Protein AF-0000000087010028 (afdb_homodimer)

Foldseek 3Di:
DQPFDQDDQPDQLCLLPPLFHSVLSCCVRVPVLVVLSVQLSVLVVVVVVCVVVVHCVCVVVSVVSNLLSVLSNVQVVLASLQFGSQDADDADDPVQVLCCVAQVHPVSVLVVQLCQLVPDDAWWKWFWWQDLAPRHIDIHTGHRRRPPDDPLTGTLHMDGNPCSNPCVPQNPCVSSSSVSRNGGGDSVSSVVSSVCCVVPRNPVPPD/DQPFDQDDQPDQLCLLPPLFHSVLSCCVRVPVLVVLSVQLSVLVVVVVVCVVVVHCVCVVVSVVSNLLSVLSNVQVVLASLQFGSQDADDADDPVQVLCCVAQVHPVSVLVVQLCQLVPDDAWWKWFWWQDLAPRHIDIHTGHRRRPPDDPLTGTLHMDGNHCSNPCVPQNPPVSSSSVSRNGGGDSVSSVVSSVCCVVPRNPVPPD

Structure (mmCIF, N/CA/C/O backbone):
data_AF-0000000087010028-model_v1
#
loop_
_entity.id
_entity.type
_entity.pdbx_description
1 polymer 'Superoxide dismutase'
#
loop_
_atom_site.group_PDB
_atom_site.id
_atom_site.type_symbol
_atom_site.label_atom_id
_atom_site.label_alt_id
_atom_site.label_comp_id
_atom_site.label_asym_id
_atom_site.label_entity_id
_atom_site.label_seq_id
_atom_site.pdbx_PDB_ins_code
_atom_site.Cartn_x
_atom_site.Cartn_y
_atom_site.Cartn_z
_atom_site.occupancy
_atom_site.B_iso_or_equiv
_atom_site.auth_seq_id
_atom_site.auth_comp_id
_atom_site.auth_asym_id
_atom_site.auth_atom_id
_atom_site.pdbx_PDB_model_num
ATOM 1 N N . MET A 1 1 ? -23.75 -10.344 5.254 1 62 1 MET A N 1
ATOM 2 C CA . MET A 1 1 ? -23.359 -9.258 6.152 1 62 1 MET A CA 1
ATOM 3 C C . MET A 1 1 ? -22.266 -8.398 5.531 1 62 1 MET A C 1
ATOM 5 O O . MET A 1 1 ? -21.453 -8.898 4.75 1 62 1 MET A O 1
ATOM 9 N N . SER A 1 2 ? -22.266 -6.934 5.691 1 88 2 SER A N 1
ATOM 10 C CA . SER A 1 2 ? -21.297 -6.027 5.086 1 88 2 SER A CA 1
ATOM 11 C C . SER A 1 2 ? -19.922 -6.199 5.711 1 88 2 SER A C 1
ATOM 13 O O . SER A 1 2 ? -19.797 -6.344 6.93 1 88 2 SER A O 1
ATOM 15 N N . LEU A 1 3 ? -18.984 -6.375 4.898 1 92.69 3 LEU A N 1
ATOM 16 C CA . LEU A 1 3 ? -17.609 -6.559 5.355 1 92.69 3 LEU A CA 1
ATOM 17 C C . LEU A 1 3 ? -17.062 -5.27 5.953 1 92.69 3 LEU A C 1
ATOM 19 O O . LEU A 1 3 ? -16.266 -5.309 6.906 1 92.69 3 LEU A O 1
ATOM 23 N N . TYR A 1 4 ? -17.516 -4.152 5.398 1 97.5 4 TYR A N 1
ATOM 24 C CA . TYR A 1 4 ? -17.016 -2.848 5.816 1 97.5 4 TYR A CA 1
ATOM 25 C C . TYR A 1 4 ? -18.141 -1.988 6.383 1 97.5 4 TYR A C 1
ATOM 27 O O . TYR A 1 4 ? -19.266 -2.045 5.902 1 97.5 4 TYR A O 1
ATOM 35 N N . THR A 1 5 ? -17.766 -1.21 7.371 1 97.88 5 THR A N 1
ATOM 36 C CA . THR A 1 5 ? -18.719 -0.286 7.98 1 97.88 5 THR A CA 1
ATOM 37 C C . THR A 1 5 ? -18.094 1.096 8.156 1 97.88 5 THR A C 1
ATOM 39 O O . THR A 1 5 ? -16.875 1.218 8.305 1 97.88 5 THR A O 1
ATOM 42 N N . LEU A 1 6 ? -18.906 2.115 8.055 1 97.81 6 LEU A N 1
ATOM 43 C CA . LEU A 1 6 ? -18.453 3.479 8.289 1 97.81 6 LEU A CA 1
ATOM 44 C C . LEU A 1 6 ? -18.109 3.691 9.766 1 97.81 6 LEU A C 1
ATOM 46 O O . LEU A 1 6 ? -18.984 3.572 10.625 1 97.81 6 LEU A O 1
ATOM 50 N N . PRO A 1 7 ? -16.891 3.98 10.07 1 97 7 PRO A N 1
ATOM 51 C CA . PRO A 1 7 ? -16.594 4.223 11.484 1 97 7 PRO A CA 1
ATOM 52 C C . PRO A 1 7 ? -17.172 5.535 12 1 97 7 PRO A C 1
ATOM 54 O O . PRO A 1 7 ? -17.344 6.484 11.227 1 97 7 PRO A O 1
ATOM 57 N N . GLU A 1 8 ? -17.406 5.559 13.258 1 96.31 8 GLU A N 1
ATOM 58 C CA . GLU A 1 8 ? -17.812 6.816 13.875 1 96.31 8 GLU A CA 1
ATOM 59 C C . GLU A 1 8 ? -16.656 7.801 13.953 1 96.31 8 GLU A C 1
ATOM 61 O O . GLU A 1 8 ? -15.5 7.395 14.102 1 96.31 8 GLU A O 1
ATOM 66 N N . LEU A 1 9 ? -17.031 9.062 13.836 1 96.75 9 LEU A N 1
ATOM 67 C CA . LEU A 1 9 ? -16.016 10.07 14.078 1 96.75 9 LEU A CA 1
ATOM 68 C C . LEU A 1 9 ? -15.617 10.109 15.547 1 96.75 9 LEU A C 1
ATOM 70 O O . LEU A 1 9 ? -16.469 9.969 16.422 1 96.75 9 LEU A O 1
ATOM 74 N N . PRO A 1 10 ? -14.359 10.352 15.828 1 96.25 10 PRO A N 1
ATOM 75 C CA . PRO A 1 10 ? -13.93 10.422 17.234 1 96.25 10 PRO A CA 1
ATOM 76 C C . PRO A 1 10 ? -14.25 11.766 17.875 1 96.25 10 PRO A C 1
ATOM 78 O O . PRO A 1 10 ? -13.977 11.961 19.062 1 96.25 10 PRO A O 1
ATOM 81 N N . TYR A 1 11 ? -14.805 12.734 17.219 1 97.56 11 TYR A N 1
ATOM 82 C CA . TYR A 1 11 ? -15.211 14.062 17.688 1 97.56 11 TYR A CA 1
ATOM 83 C C . TYR A 1 11 ? -16.406 14.57 16.906 1 97.56 11 TYR A C 1
ATOM 85 O O . TYR A 1 11 ? -16.75 14.016 15.852 1 97.56 11 TYR A O 1
ATOM 93 N N . ASP A 1 12 ? -17 15.656 17.453 1 97.81 12 ASP A N 1
ATOM 94 C CA . ASP A 1 12 ? -18.172 16.219 16.797 1 97.81 12 ASP A CA 1
ATOM 95 C C . ASP A 1 12 ? -17.812 16.859 15.469 1 97.81 12 ASP A C 1
ATOM 97 O O . ASP A 1 12 ? -16.656 17.266 15.258 1 97.81 12 ASP A O 1
ATOM 101 N N . TYR A 1 13 ? -18.797 17 14.602 1 97.94 13 TYR A N 1
ATOM 102 C CA . TYR A 1 13 ? -18.578 17.562 13.273 1 97.94 13 TYR A CA 1
ATOM 103 C C . TYR A 1 13 ? -17.953 18.953 13.367 1 97.94 13 TYR A C 1
ATOM 105 O O . TYR A 1 13 ? -17.125 19.328 12.523 1 97.94 13 TYR A O 1
ATOM 113 N N . ALA A 1 14 ? -18.25 19.672 14.383 1 98.44 14 ALA A N 1
ATOM 114 C CA . ALA A 1 14 ? -17.766 21.062 14.469 1 98.44 14 ALA A CA 1
ATOM 115 C C . ALA A 1 14 ? -16.5 21.141 15.32 1 98.44 14 ALA A C 1
ATOM 117 O O . ALA A 1 14 ? -15.977 22.234 15.555 1 98.44 14 ALA A O 1
ATOM 118 N N . ALA A 1 15 ? -16.016 20.016 15.75 1 98.56 15 ALA A N 1
ATOM 119 C CA . ALA A 1 15 ? -14.945 19.984 16.75 1 98.56 15 ALA A CA 1
ATOM 120 C C . ALA A 1 15 ? -13.656 20.562 16.188 1 98.56 15 ALA A C 1
ATOM 122 O O . ALA A 1 15 ? -12.812 21.062 16.938 1 98.56 15 ALA A O 1
ATOM 123 N N . LEU A 1 16 ? -13.492 20.547 14.875 1 98.69 16 LEU A N 1
ATOM 124 C CA . LEU A 1 16 ? -12.219 20.953 14.281 1 98.69 16 LEU A CA 1
ATOM 125 C C . LEU A 1 16 ? -12.266 22.406 13.836 1 98.69 16 LEU A C 1
ATOM 127 O O . LEU A 1 16 ? -11.305 22.906 13.234 1 98.69 16 LEU A O 1
ATOM 131 N N . GLU A 1 17 ? -13.375 23.062 14.094 1 98.5 17 GLU A N 1
ATOM 132 C CA . GLU A 1 17 ? -13.469 24.484 13.805 1 98.5 17 GLU A CA 1
ATOM 133 C C . GLU A 1 17 ? -12.477 25.281 14.648 1 98.5 17 GLU A C 1
ATOM 135 O O . GLU A 1 17 ? -12.203 24.938 15.797 1 98.5 17 GLU A O 1
ATOM 140 N N . PRO A 1 18 ? -11.914 26.359 14.031 1 98.31 18 PRO A N 1
ATOM 141 C CA . PRO A 1 18 ? -12.242 26.984 12.75 1 98.31 18 PRO A CA 1
ATOM 142 C C . PRO A 1 18 ? -11.414 26.422 11.594 1 98.31 18 PRO A C 1
ATOM 144 O O . PRO A 1 18 ? -11.453 26.969 10.484 1 98.31 18 PRO A O 1
ATOM 147 N N . HIS A 1 19 ? -10.641 25.422 11.797 1 98.69 19 HIS A N 1
ATOM 148 C CA . HIS A 1 19 ? -9.695 24.938 10.797 1 98.69 19 HIS A CA 1
ATOM 149 C C . HIS A 1 19 ? -10.414 24.156 9.695 1 98.69 19 HIS A C 1
ATOM 151 O O . HIS A 1 19 ? -10.047 24.25 8.523 1 98.69 19 HIS A O 1
ATOM 157 N N . ILE A 1 20 ? -11.375 23.328 10.016 1 98.62 20 ILE A N 1
ATOM 158 C CA . ILE A 1 20 ? -12.281 22.641 9.102 1 98.62 20 ILE A CA 1
ATOM 159 C C . ILE A 1 20 ? -13.719 22.766 9.594 1 98.62 20 ILE A C 1
ATOM 161 O O . ILE A 1 20 ? -14.023 22.438 10.742 1 98.62 20 ILE A O 1
ATOM 165 N N . SER A 1 21 ? -14.602 23.219 8.773 1 98.69 21 SER A N 1
ATOM 166 C CA . SER A 1 21 ? -15.984 23.484 9.18 1 98.69 21 SER A CA 1
ATOM 167 C C . SER A 1 21 ? -16.75 22.188 9.406 1 98.69 21 SER A C 1
ATOM 169 O O . SER A 1 21 ? -16.453 21.172 8.781 1 98.69 21 SER A O 1
ATOM 171 N N . GLY A 1 22 ? -17.781 22.281 10.281 1 98.56 22 GLY A N 1
ATOM 172 C CA . GLY A 1 22 ? -18.672 21.156 10.5 1 98.56 22 GLY A CA 1
ATOM 173 C C . GLY A 1 22 ? -19.359 20.703 9.234 1 98.56 22 GLY A C 1
ATOM 174 O O . GLY A 1 22 ? -19.609 19.5 9.055 1 98.56 22 GLY A O 1
ATOM 175 N N . LYS A 1 23 ? -19.609 21.641 8.391 1 98.5 23 LYS A N 1
ATOM 176 C CA . LYS A 1 23 ? -20.266 21.297 7.133 1 98.5 23 LYS A CA 1
ATOM 177 C C . LYS A 1 23 ? -19.391 20.391 6.281 1 98.5 23 LYS A C 1
ATOM 179 O O . LYS A 1 23 ? -19.859 19.391 5.734 1 98.5 23 LYS A O 1
ATOM 184 N N . ILE A 1 24 ? -18.109 20.719 6.168 1 98.56 24 ILE A N 1
ATOM 185 C CA . ILE A 1 24 ? -17.172 19.875 5.434 1 98.56 24 ILE A CA 1
ATOM 186 C C . ILE A 1 24 ? -17.109 18.484 6.082 1 98.56 24 ILE A C 1
ATOM 188 O O . ILE A 1 24 ? -17.188 17.469 5.398 1 98.56 24 ILE A O 1
ATOM 192 N N . MET A 1 25 ? -17.031 18.469 7.371 1 98.5 25 MET A N 1
ATOM 193 C CA . MET A 1 25 ? -16.859 17.203 8.078 1 98.5 25 MET A CA 1
ATOM 194 C C . MET A 1 25 ? -18.094 16.312 7.883 1 98.5 25 MET A C 1
ATOM 196 O O . MET A 1 25 ? -17.953 15.102 7.684 1 98.5 25 MET A O 1
ATOM 200 N N . GLU A 1 26 ? -19.203 16.906 7.957 1 98.38 26 GLU A N 1
ATOM 201 C CA . GLU A 1 26 ? -20.438 16.141 7.762 1 98.38 26 GLU A CA 1
ATOM 202 C C . GLU A 1 26 ? -20.484 15.539 6.363 1 98.38 26 GLU A C 1
ATOM 204 O O . GLU A 1 26 ? -20.719 14.336 6.215 1 98.38 26 GLU A O 1
ATOM 209 N N . LEU A 1 27 ? -20.266 16.312 5.336 1 98.56 27 LEU A N 1
ATOM 210 C CA . LEU A 1 27 ? -20.281 15.836 3.959 1 98.56 27 LEU A CA 1
ATOM 211 C C . LEU A 1 27 ? -19.172 14.828 3.717 1 98.56 27 LEU A C 1
ATOM 213 O O . LEU A 1 27 ? -19.406 13.766 3.125 1 98.56 27 LEU A O 1
ATOM 217 N N . HIS A 1 28 ? -18 15.172 4.203 1 98.75 28 HIS A N 1
ATOM 218 C CA . HIS A 1 28 ? -16.797 14.367 4.012 1 98.75 28 HIS A CA 1
ATOM 219 C C . HIS A 1 28 ? -16.969 12.977 4.621 1 98.75 28 HIS A C 1
ATOM 221 O O . HIS A 1 28 ? -16.641 11.969 3.98 1 98.75 28 HIS A O 1
ATOM 227 N N . HIS A 1 29 ? -17.516 12.914 5.801 1 98.44 29 HIS A N 1
ATOM 228 C CA . HIS A 1 29 ? -17.703 11.648 6.508 1 98.44 29 HIS A CA 1
ATOM 229 C C . HIS A 1 29 ? -18.969 10.938 6.051 1 98.44 29 HIS A C 1
ATOM 231 O O . HIS A 1 29 ? -18.906 9.805 5.57 1 98.44 29 HIS A O 1
ATOM 237 N N . ASP A 1 30 ? -20.109 11.57 6.02 1 98.19 30 ASP A N 1
ATOM 238 C CA . ASP A 1 30 ? -21.406 10.93 5.84 1 98.19 30 ASP A CA 1
ATOM 239 C C . ASP A 1 30 ? -21.688 10.648 4.367 1 98.19 30 ASP A C 1
ATOM 241 O O . ASP A 1 30 ? -22.562 9.859 4.035 1 98.19 30 ASP A O 1
ATOM 245 N N . LYS A 1 31 ? -21 11.359 3.508 1 98.44 31 LYS A N 1
ATOM 246 C CA . LYS A 1 31 ? -21.266 11.156 2.086 1 98.44 31 LYS A CA 1
ATOM 247 C C . LYS A 1 31 ? -20.062 10.516 1.396 1 98.44 31 LYS A C 1
ATOM 249 O O . LYS A 1 31 ? -20.141 9.383 0.93 1 98.44 31 LYS A O 1
ATOM 254 N N . HIS A 1 32 ? -18.938 11.219 1.418 1 98.69 32 HIS A N 1
ATOM 255 C CA . HIS A 1 32 ? -17.797 10.727 0.663 1 98.69 32 HIS A CA 1
ATOM 256 C C . HIS A 1 32 ? -17.266 9.43 1.255 1 98.69 32 HIS A C 1
ATOM 258 O O . HIS A 1 32 ? -17.141 8.422 0.55 1 98.69 32 HIS A O 1
ATOM 264 N N . HIS A 1 33 ? -16.891 9.398 2.566 1 98.75 33 HIS A N 1
ATOM 265 C CA . HIS A 1 33 ? -16.406 8.164 3.174 1 98.75 33 HIS A CA 1
ATOM 266 C C . HIS A 1 33 ? -17.438 7.055 3.094 1 98.75 33 HIS A C 1
ATOM 268 O O . HIS A 1 33 ? -17.109 5.91 2.773 1 98.75 33 HIS A O 1
ATOM 274 N N . ALA A 1 34 ? -18.688 7.402 3.357 1 98.81 34 ALA A N 1
ATOM 275 C CA . ALA A 1 34 ? -19.766 6.43 3.264 1 98.81 34 ALA A CA 1
ATOM 276 C C . ALA A 1 34 ? -19.828 5.812 1.869 1 98.81 34 ALA A C 1
ATOM 278 O O . ALA A 1 34 ? -20.094 4.613 1.726 1 98.81 34 ALA A O 1
ATOM 279 N N . ALA A 1 35 ? -19.625 6.625 0.863 1 98.81 35 ALA A N 1
ATOM 280 C CA . ALA A 1 35 ? -19.672 6.129 -0.51 1 98.81 35 ALA A CA 1
ATOM 281 C C . ALA A 1 35 ? -18.547 5.121 -0.759 1 98.81 35 ALA A C 1
ATOM 283 O O . ALA A 1 35 ? -18.75 4.129 -1.468 1 98.81 35 ALA A O 1
ATOM 284 N N . TYR A 1 36 ? -17.375 5.371 -0.186 1 98.81 36 TYR A N 1
ATOM 285 C CA . TYR A 1 36 ? -16.281 4.43 -0.341 1 98.81 36 TYR A CA 1
ATOM 286 C C . TYR A 1 36 ? -16.578 3.107 0.351 1 98.81 36 TYR A C 1
ATOM 288 O O . TYR A 1 36 ? -16.266 2.035 -0.169 1 98.81 36 TYR A O 1
ATOM 296 N N . VAL A 1 37 ? -17.203 3.18 1.54 1 98.75 37 VAL A N 1
ATOM 297 C CA . VAL A 1 37 ? -17.594 1.979 2.271 1 98.75 37 VAL A CA 1
ATOM 298 C C . VAL A 1 37 ? -18.594 1.174 1.446 1 98.75 37 VAL A C 1
ATOM 300 O O . VAL A 1 37 ? -18.422 -0.031 1.249 1 98.75 37 VAL A O 1
ATOM 303 N N . THR A 1 38 ? -19.578 1.853 0.954 1 98.81 38 THR A N 1
ATOM 304 C CA . THR A 1 38 ? -20.578 1.205 0.11 1 98.81 38 THR A CA 1
ATOM 305 C C . THR A 1 38 ? -19.938 0.615 -1.14 1 98.81 38 THR A C 1
ATOM 307 O O . THR A 1 38 ? -20.219 -0.526 -1.512 1 98.81 38 THR A O 1
ATOM 310 N N . GLY A 1 39 ? -19.094 1.416 -1.755 1 98.81 39 GLY A N 1
ATOM 311 C CA . GLY A 1 39 ? -18.406 0.955 -2.951 1 98.81 39 GLY A CA 1
ATOM 312 C C . GLY A 1 39 ? -17.562 -0.284 -2.715 1 98.81 39 GLY A C 1
ATOM 313 O O . GLY A 1 39 ? -17.531 -1.189 -3.551 1 98.81 39 GLY A O 1
ATOM 314 N N . ALA A 1 40 ? -16.875 -0.327 -1.632 1 98.69 40 ALA A N 1
ATOM 315 C CA . ALA A 1 40 ? -16.047 -1.484 -1.298 1 98.69 40 ALA A CA 1
ATOM 316 C C . ALA A 1 40 ? -16.906 -2.732 -1.107 1 98.69 40 ALA A C 1
ATOM 318 O O . ALA A 1 40 ? -16.562 -3.807 -1.617 1 98.69 40 ALA A O 1
ATOM 319 N N . ASN A 1 41 ? -17.984 -2.57 -0.375 1 98.75 41 ASN A N 1
ATOM 320 C CA . ASN A 1 41 ? -18.891 -3.695 -0.171 1 98.75 41 ASN A CA 1
ATOM 321 C C . ASN A 1 41 ? -19.469 -4.184 -1.49 1 98.75 41 ASN A C 1
ATOM 323 O O . ASN A 1 41 ? -19.562 -5.391 -1.724 1 98.75 41 ASN A O 1
ATOM 327 N N . ASN A 1 42 ? -19.875 -3.252 -2.344 1 98.75 42 ASN A N 1
ATOM 328 C CA . ASN A 1 42 ? -20.391 -3.625 -3.656 1 98.75 42 ASN A CA 1
ATOM 329 C C . ASN A 1 42 ? -19.344 -4.371 -4.48 1 98.75 42 ASN A C 1
ATOM 331 O O . ASN A 1 42 ? -19.672 -5.359 -5.148 1 98.75 42 ASN A O 1
ATOM 335 N N . ALA A 1 43 ? -18.141 -3.895 -4.465 1 98.5 43 ALA A N 1
ATOM 336 C CA . ALA A 1 43 ? -17.062 -4.531 -5.23 1 98.5 43 ALA A CA 1
ATOM 337 C C . ALA A 1 43 ? -16.844 -5.965 -4.766 1 98.5 43 ALA A C 1
ATOM 339 O O . ALA A 1 43 ? -16.688 -6.875 -5.586 1 98.5 43 ALA A O 1
ATOM 340 N N . VAL A 1 44 ? -16.812 -6.18 -3.453 1 98.06 44 VAL A N 1
ATOM 341 C CA . VAL A 1 44 ? -16.641 -7.516 -2.891 1 98.06 44 VAL A CA 1
ATOM 342 C C . VAL A 1 44 ? -17.781 -8.422 -3.336 1 98.06 44 VAL A C 1
ATOM 344 O O . VAL A 1 44 ? -17.547 -9.562 -3.762 1 98.06 44 VAL A O 1
ATOM 347 N N . ALA A 1 45 ? -18.969 -7.922 -3.26 1 98.25 45 ALA A N 1
ATOM 348 C CA . ALA A 1 45 ? -20.141 -8.695 -3.666 1 98.25 45 ALA A CA 1
ATOM 349 C C . ALA A 1 45 ? -20.094 -9.039 -5.152 1 98.25 45 ALA A C 1
ATOM 351 O O . ALA A 1 45 ? -20.406 -10.164 -5.547 1 98.25 45 ALA A O 1
ATOM 352 N N . ASN A 1 46 ? -19.734 -8.086 -5.965 1 98.62 46 ASN A N 1
ATOM 353 C CA . ASN A 1 46 ? -19.656 -8.297 -7.406 1 98.62 46 ASN A CA 1
ATOM 354 C C . ASN A 1 46 ? -18.578 -9.305 -7.77 1 98.62 46 ASN A C 1
ATOM 356 O O . ASN A 1 46 ? -18.75 -10.109 -8.688 1 98.62 46 ASN A O 1
ATOM 360 N N . LEU A 1 47 ? -17.469 -9.273 -7.082 1 98.44 47 LEU A N 1
ATOM 361 C CA . LEU A 1 47 ? -16.406 -10.242 -7.293 1 98.44 47 LEU A CA 1
ATOM 362 C C . LEU A 1 47 ? -16.875 -11.648 -6.918 1 98.44 47 LEU A C 1
ATOM 364 O O . LEU A 1 47 ? -16.594 -12.609 -7.645 1 98.44 47 LEU A O 1
ATOM 368 N N . ALA A 1 48 ? -17.547 -11.734 -5.809 1 97.88 48 ALA A N 1
ATOM 369 C CA . ALA A 1 48 ? -18.094 -13.023 -5.391 1 97.88 48 ALA A CA 1
ATOM 370 C C . ALA A 1 48 ? -19.078 -13.562 -6.422 1 97.88 48 ALA A C 1
ATOM 372 O O . ALA A 1 48 ? -19.031 -14.75 -6.762 1 97.88 48 ALA A O 1
ATOM 373 N N . ALA A 1 49 ? -19.922 -12.711 -6.895 1 98.25 49 ALA A N 1
ATOM 374 C CA . ALA A 1 49 ? -20.906 -13.102 -7.906 1 98.25 49 ALA A CA 1
ATOM 375 C C . ALA A 1 49 ? -20.203 -13.57 -9.18 1 98.25 49 ALA A C 1
ATOM 377 O O . ALA A 1 49 ? -20.656 -14.531 -9.82 1 98.25 49 ALA A O 1
ATOM 378 N N . ALA A 1 50 ? -19.172 -12.875 -9.562 1 98.38 50 ALA A N 1
ATOM 379 C CA . ALA A 1 50 ? -18.406 -13.242 -10.758 1 98.38 50 ALA A CA 1
ATOM 380 C C . ALA A 1 50 ? -17.797 -14.633 -10.602 1 98.38 50 ALA A C 1
ATOM 382 O O . ALA A 1 50 ? -17.844 -15.445 -11.531 1 98.38 50 ALA A O 1
ATOM 383 N N . ARG A 1 51 ? -17.219 -14.938 -9.445 1 97.88 51 ARG A N 1
ATOM 384 C CA . ARG A 1 51 ? -16.641 -16.25 -9.18 1 97.88 51 ARG A CA 1
ATOM 385 C C . ARG A 1 51 ? -17.703 -17.344 -9.234 1 97.88 51 ARG A C 1
ATOM 387 O O . ARG A 1 51 ? -17.5 -18.391 -9.844 1 97.88 51 ARG A O 1
ATOM 394 N N . GLU A 1 52 ? -18.781 -17.094 -8.633 1 97.19 52 GLU A N 1
ATOM 395 C CA . GLU A 1 52 ? -19.875 -18.062 -8.594 1 97.19 52 GLU A CA 1
ATOM 396 C C . GLU A 1 52 ? -20.391 -18.359 -9.992 1 97.19 52 GLU A C 1
ATOM 398 O O . GLU A 1 52 ? -20.703 -19.516 -10.312 1 97.19 52 GLU A O 1
ATOM 403 N N . ALA A 1 53 ? -20.484 -17.359 -10.781 1 97.62 53 ALA A N 1
ATOM 404 C CA . ALA A 1 53 ? -21.016 -17.516 -12.141 1 97.62 53 ALA A CA 1
ATOM 405 C C . ALA A 1 53 ? -19.953 -18.078 -13.078 1 97.62 53 ALA A C 1
ATOM 407 O O . ALA A 1 53 ? -20.266 -18.484 -14.203 1 97.62 53 ALA A O 1
ATOM 408 N N . GLY A 1 54 ? -18.703 -18.094 -12.633 1 96.75 54 GLY A N 1
ATOM 409 C CA . GLY A 1 54 ? -17.609 -18.516 -13.484 1 96.75 54 GLY A CA 1
ATOM 410 C C . GLY A 1 54 ? -17.297 -17.531 -14.602 1 96.75 54 GLY A C 1
ATOM 411 O O . GLY A 1 54 ? -16.797 -17.922 -15.656 1 96.75 54 GLY A O 1
ATOM 412 N N . ASP A 1 55 ? -17.719 -16.297 -14.5 1 97.94 55 ASP A N 1
ATOM 413 C CA . ASP A 1 55 ? -17.484 -15.25 -15.484 1 97.94 55 ASP A CA 1
ATOM 414 C C . ASP A 1 55 ? -16.547 -14.18 -14.93 1 97.94 55 ASP A C 1
ATOM 416 O O . ASP A 1 55 ? -17 -13.211 -14.312 1 97.94 55 ASP A O 1
ATOM 420 N N . LEU A 1 56 ? -15.305 -14.297 -15.266 1 98.19 56 LEU A N 1
ATOM 421 C CA . LEU A 1 56 ? -14.289 -13.383 -14.766 1 98.19 56 LEU A CA 1
ATOM 422 C C . LEU A 1 56 ? -13.867 -12.391 -15.844 1 98.19 56 LEU A C 1
ATOM 424 O O . LEU A 1 56 ? -12.781 -11.82 -15.773 1 98.19 56 LEU A O 1
ATOM 428 N N . SER A 1 57 ? -14.75 -12.133 -16.844 1 97.88 57 SER A N 1
ATOM 429 C CA . SER A 1 57 ? -14.445 -11.242 -17.953 1 97.88 57 SER A CA 1
ATOM 430 C C . SER A 1 57 ? -14.305 -9.797 -17.484 1 97.88 57 SER A C 1
ATOM 432 O O . SER A 1 57 ? -13.68 -8.984 -18.156 1 97.88 57 SER A O 1
ATOM 434 N N . LYS A 1 58 ? -14.898 -9.438 -16.359 1 97.88 58 LYS A N 1
ATOM 435 C CA . LYS A 1 58 ? -14.852 -8.062 -15.852 1 97.88 58 LYS A CA 1
ATOM 436 C C . LYS A 1 58 ? -13.883 -7.934 -14.688 1 97.88 58 LYS A C 1
ATOM 438 O O . LYS A 1 58 ? -13.977 -7 -13.891 1 97.88 58 LYS A O 1
ATOM 443 N N . ILE A 1 59 ? -12.961 -8.789 -14.539 1 98.25 59 ILE A N 1
ATOM 444 C CA . ILE A 1 59 ? -12.102 -8.883 -13.359 1 98.25 59 ILE A CA 1
ATOM 445 C C . ILE A 1 59 ? -11.281 -7.602 -13.219 1 98.25 59 ILE A C 1
ATOM 447 O O . ILE A 1 59 ? -11.031 -7.133 -12.109 1 98.25 59 ILE A O 1
ATOM 451 N N . ASN A 1 60 ? -10.836 -6.996 -14.328 1 98.12 60 ASN A N 1
ATOM 452 C CA . ASN A 1 60 ? -10.047 -5.773 -14.258 1 98.12 60 ASN A CA 1
ATOM 453 C C . ASN A 1 60 ? -10.836 -4.633 -13.625 1 98.12 60 ASN A C 1
ATOM 455 O O . ASN A 1 60 ? -10.344 -3.949 -12.727 1 98.12 60 ASN A O 1
ATOM 459 N N . GLN A 1 61 ? -12.031 -4.457 -14.102 1 98.31 61 GLN A N 1
ATOM 460 C CA . GLN A 1 61 ? -12.883 -3.402 -13.555 1 98.31 61 GLN A CA 1
ATOM 461 C C . GLN A 1 61 ? -13.195 -3.654 -12.086 1 98.31 61 GLN A C 1
ATOM 463 O O . GLN A 1 61 ? -13.109 -2.744 -11.258 1 98.31 61 GLN A O 1
ATOM 468 N N . LEU A 1 62 ? -13.586 -4.875 -11.758 1 98.44 62 LEU A N 1
ATOM 469 C CA . LEU A 1 62 ? -14 -5.203 -10.398 1 98.44 62 LEU A CA 1
ATOM 470 C C . LEU A 1 62 ? -12.836 -5.074 -9.43 1 98.44 62 LEU A C 1
ATOM 472 O O . LEU A 1 62 ? -13.008 -4.602 -8.305 1 98.44 62 LEU A O 1
ATOM 476 N N . SER A 1 63 ? -11.648 -5.516 -9.852 1 98.25 63 SER A N 1
ATOM 477 C CA . SER A 1 63 ? -10.445 -5.359 -9.039 1 98.25 63 SER A CA 1
ATOM 478 C C . SER A 1 63 ? -10.141 -3.885 -8.781 1 98.25 63 SER A C 1
ATOM 480 O O . SER A 1 63 ? -9.805 -3.5 -7.664 1 98.25 63 SER A O 1
ATOM 482 N N . LYS A 1 64 ? -10.25 -3.088 -9.82 1 98.38 64 LYS A N 1
ATOM 483 C CA . LYS A 1 64 ? -9.984 -1.659 -9.68 1 98.38 64 LYS A CA 1
ATOM 484 C C . LYS A 1 64 ? -11.008 -0.996 -8.766 1 98.38 64 LYS A C 1
ATOM 486 O O . LYS A 1 64 ? -10.656 -0.141 -7.945 1 98.38 64 LYS A O 1
ATOM 491 N N . ASP A 1 65 ? -12.266 -1.381 -8.922 1 98.75 65 ASP A N 1
ATOM 492 C CA . ASP A 1 65 ? -13.312 -0.846 -8.062 1 98.75 65 ASP A CA 1
ATOM 493 C C . ASP A 1 65 ? -13.016 -1.144 -6.594 1 98.75 65 ASP A C 1
ATOM 495 O O . ASP A 1 65 ? -13.188 -0.277 -5.73 1 98.75 65 ASP A O 1
ATOM 499 N N . LEU A 1 66 ? -12.617 -2.381 -6.316 1 98.75 66 LEU A N 1
ATOM 500 C CA . LEU A 1 66 ? -12.312 -2.738 -4.934 1 98.75 66 LEU A CA 1
ATOM 501 C C . LEU A 1 66 ? -11.117 -1.946 -4.418 1 98.75 66 LEU A C 1
ATOM 503 O O . LEU A 1 66 ? -11.156 -1.402 -3.312 1 98.75 66 LEU A O 1
ATOM 507 N N . ALA A 1 67 ? -10.062 -1.86 -5.227 1 98.75 67 ALA A N 1
ATOM 508 C CA . ALA A 1 67 ? -8.859 -1.152 -4.805 1 98.75 67 ALA A CA 1
ATOM 509 C C . ALA A 1 67 ? -9.164 0.31 -4.488 1 98.75 67 ALA A C 1
ATOM 511 O O . ALA A 1 67 ? -8.734 0.831 -3.455 1 98.75 67 ALA A O 1
ATOM 512 N N . PHE A 1 68 ? -9.914 0.95 -5.355 1 98.81 68 PHE A N 1
ATOM 513 C CA . PHE A 1 68 ? -10.242 2.363 -5.203 1 98.81 68 PHE A CA 1
ATOM 514 C C . PHE A 1 68 ? -11.07 2.594 -3.949 1 98.81 68 PHE A C 1
ATOM 516 O O . PHE A 1 68 ? -10.734 3.441 -3.121 1 98.81 68 PHE A O 1
ATOM 523 N N . ASN A 1 69 ? -12.094 1.801 -3.803 1 98.88 69 ASN A N 1
ATOM 524 C CA . ASN A 1 69 ? -13.039 2.043 -2.717 1 98.88 69 ASN A CA 1
ATOM 525 C C . ASN A 1 69 ? -12.477 1.594 -1.373 1 98.88 69 ASN A C 1
ATOM 527 O O . ASN A 1 69 ? -12.695 2.248 -0.352 1 98.88 69 ASN A O 1
ATOM 531 N N . LEU A 1 70 ? -11.781 0.481 -1.361 1 98.75 70 LEU A N 1
ATOM 532 C CA . LEU A 1 70 ? -11.117 0.053 -0.134 1 98.75 70 LEU A CA 1
ATOM 533 C C . LEU A 1 70 ? -10.047 1.052 0.281 1 98.75 70 LEU A C 1
ATOM 535 O O . LEU A 1 70 ? -9.906 1.362 1.466 1 98.75 70 LEU A O 1
ATOM 539 N N . GLY A 1 71 ? -9.266 1.534 -0.701 1 98.81 71 GLY A N 1
ATOM 540 C CA . GLY A 1 71 ? -8.312 2.598 -0.411 1 98.81 71 GLY A CA 1
ATOM 541 C C . GLY A 1 71 ? -8.961 3.824 0.204 1 98.81 71 GLY A C 1
ATOM 542 O O . GLY A 1 71 ? -8.469 4.359 1.198 1 98.81 71 GLY A O 1
ATOM 543 N N . GLY A 1 72 ? -10.086 4.258 -0.399 1 98.81 72 GLY A N 1
ATOM 544 C CA . GLY A 1 72 ? -10.82 5.379 0.158 1 98.81 72 GLY A CA 1
ATOM 545 C C . GLY A 1 72 ? -11.25 5.156 1.597 1 98.81 72 GLY A C 1
ATOM 546 O O . GLY A 1 72 ? -11.141 6.062 2.428 1 98.81 72 GLY A O 1
ATOM 547 N N . HIS A 1 73 ? -11.75 3.969 1.854 1 98.75 73 HIS A N 1
ATOM 548 C CA . HIS A 1 73 ? -12.18 3.613 3.201 1 98.75 73 HIS A CA 1
ATOM 549 C C . HIS A 1 73 ? -11.008 3.627 4.176 1 98.75 73 HIS A C 1
ATOM 551 O O . HIS A 1 73 ? -11.094 4.234 5.246 1 98.75 73 HIS A O 1
ATOM 557 N N . THR A 1 74 ? -9.922 3.01 3.803 1 98.56 74 THR A N 1
ATOM 558 C CA . THR A 1 74 ? -8.742 2.91 4.656 1 98.56 74 THR A CA 1
ATOM 559 C C . THR A 1 74 ? -8.172 4.293 4.957 1 98.56 74 THR A C 1
ATOM 561 O O . THR A 1 74 ? -7.945 4.637 6.121 1 98.56 74 THR A O 1
ATOM 564 N N . ASN A 1 75 ? -8.008 5.09 3.906 1 98.75 75 ASN A N 1
ATOM 565 C CA . ASN A 1 75 ? -7.406 6.41 4.039 1 98.75 75 ASN A CA 1
ATOM 566 C C . ASN A 1 75 ? -8.203 7.293 4.996 1 98.75 75 ASN A C 1
ATOM 568 O O . ASN A 1 75 ? -7.633 7.926 5.887 1 98.75 75 ASN A O 1
ATOM 572 N N . HIS A 1 76 ? -9.5 7.281 4.801 1 98.81 76 HIS A N 1
ATOM 573 C CA . HIS A 1 76 ? -10.336 8.148 5.625 1 98.81 76 HIS A CA 1
ATOM 574 C C . HIS A 1 76 ? -10.398 7.648 7.066 1 98.81 76 HIS A C 1
ATOM 576 O O . HIS A 1 76 ? -10.469 8.453 8 1 98.81 76 HIS A O 1
ATOM 582 N N . SER A 1 77 ? -10.391 6.336 7.23 1 98.44 77 SER A N 1
ATOM 583 C CA . SER A 1 77 ? -10.406 5.758 8.57 1 98.44 77 SER A CA 1
ATOM 584 C C . SER A 1 77 ? -9.188 6.195 9.375 1 98.44 77 SER A C 1
ATOM 586 O O . SER A 1 77 ? -9.273 6.371 10.594 1 98.44 77 SER A O 1
ATOM 588 N N . ILE A 1 78 ? -8.07 6.367 8.734 1 98.44 78 ILE A N 1
ATOM 589 C CA . ILE A 1 78 ? -6.848 6.844 9.375 1 98.44 78 ILE A CA 1
ATOM 590 C C . ILE A 1 78 ? -6.918 8.359 9.547 1 98.44 78 ILE A C 1
ATOM 592 O O . ILE A 1 78 ? -6.602 8.883 10.617 1 98.44 78 ILE A O 1
ATOM 596 N N . PHE A 1 79 ? -7.398 9.07 8.57 1 98.75 79 PHE A N 1
ATOM 597 C CA . PHE A 1 79 ? -7.434 10.523 8.484 1 98.75 79 PHE A CA 1
ATOM 598 C C . PHE A 1 79 ? -8.211 11.117 9.648 1 98.75 79 PHE A C 1
ATOM 600 O O . PHE A 1 79 ? -7.77 12.086 10.266 1 98.75 79 PHE A O 1
ATOM 607 N N . TRP A 1 80 ? -9.352 10.539 9.93 1 98.5 80 TRP A N 1
ATOM 608 C CA . TRP A 1 80 ? -10.172 11.07 11.008 1 98.5 80 TRP A CA 1
ATOM 609 C C . TRP A 1 80 ? -9.422 11.039 12.336 1 98.5 80 TRP A C 1
ATOM 611 O O . TRP A 1 80 ? -9.531 11.969 13.141 1 98.5 80 TRP A O 1
ATOM 621 N N . GLN A 1 81 ? -8.672 9.984 12.531 1 98.31 81 GLN A N 1
ATOM 622 C CA . GLN A 1 81 ? -7.945 9.82 13.781 1 98.31 81 GLN A CA 1
ATOM 623 C C . GLN A 1 81 ? -6.715 10.719 13.828 1 98.31 81 GLN A C 1
ATOM 625 O O . GLN A 1 81 ? -6.242 11.078 14.906 1 98.31 81 GLN A O 1
ATOM 630 N N . ASN A 1 82 ? -6.223 11.117 12.672 1 98.62 82 ASN A N 1
ATOM 631 C CA . ASN A 1 82 ? -5.02 11.93 12.555 1 98.62 82 ASN A CA 1
ATOM 632 C C . ASN A 1 82 ? -5.301 13.398 12.875 1 98.62 82 ASN A C 1
ATOM 634 O O . ASN A 1 82 ? -4.379 14.211 12.945 1 98.62 82 ASN A O 1
ATOM 638 N N . LEU A 1 83 ? -6.555 13.703 13.109 1 98.69 83 LEU A N 1
ATOM 639 C CA . LEU A 1 83 ? -6.949 15.07 13.445 1 98.69 83 LEU A CA 1
ATOM 640 C C . LEU A 1 83 ? -7.566 15.125 14.836 1 98.69 83 LEU A C 1
ATOM 642 O O . LEU A 1 83 ? -8.148 14.141 15.305 1 98.69 83 LEU A O 1
ATOM 646 N N . SER A 1 84 ? -7.41 16.266 15.484 1 98.31 84 SER A N 1
ATOM 647 C CA . SER A 1 84 ? -7.961 16.453 16.812 1 98.31 84 SER A CA 1
ATOM 648 C C . SER A 1 84 ? -8.195 17.938 17.109 1 98.31 84 SER A C 1
ATOM 650 O O . SER A 1 84 ? -7.383 18.781 16.75 1 98.31 84 SER A O 1
ATOM 652 N N . PRO A 1 85 ? -9.359 18.219 17.797 1 97.88 85 PRO A N 1
ATOM 653 C CA . PRO A 1 85 ? -9.57 19.609 18.203 1 97.88 85 PRO A CA 1
ATOM 654 C C . PRO A 1 85 ? -8.492 20.125 19.156 1 97.88 85 PRO A C 1
ATOM 656 O O . PRO A 1 85 ? -8.344 21.328 19.328 1 97.88 85 PRO A O 1
ATOM 659 N N . ASN A 1 86 ? -7.738 19.219 19.797 1 97.44 86 ASN A N 1
ATOM 660 C CA . ASN A 1 86 ? -6.668 19.578 20.719 1 97.44 86 ASN A CA 1
ATOM 661 C C . ASN A 1 86 ? -5.293 19.328 20.109 1 97.44 86 ASN A C 1
ATOM 663 O O . ASN A 1 86 ?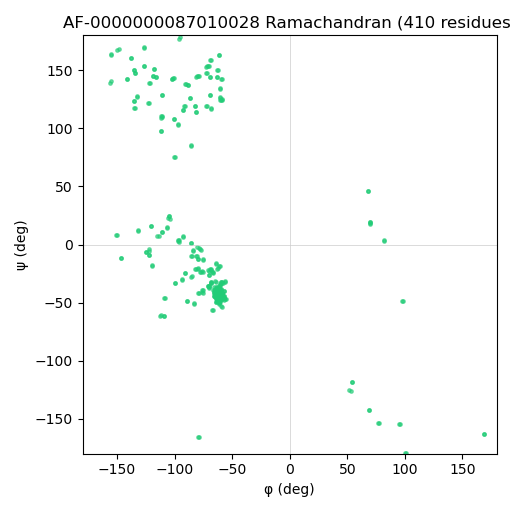 -4.301 19.219 20.828 1 97.44 86 ASN A O 1
ATOM 667 N N . GLY A 1 87 ? -5.352 19.156 18.844 1 97.62 87 GLY A N 1
ATOM 668 C CA . GLY A 1 87 ? -4.105 18.828 18.172 1 97.62 87 GLY A CA 1
ATOM 669 C C . GLY A 1 87 ? -3.23 20.047 17.922 1 97.62 87 GLY A C 1
ATOM 670 O O . GLY A 1 87 ? -3.445 21.109 18.516 1 97.62 87 GLY A O 1
ATOM 671 N N . GLY A 1 88 ? -2.246 19.859 17.078 1 97.81 88 GLY A N 1
ATOM 672 C CA . GLY A 1 88 ? -1.317 20.922 16.719 1 97.81 88 GLY A CA 1
ATOM 673 C C . GLY A 1 88 ? 0.003 20.828 17.453 1 97.81 88 GLY A C 1
ATOM 674 O O . GLY A 1 88 ? 0.266 19.844 18.156 1 97.81 88 GLY A O 1
ATOM 675 N N . GLY A 1 89 ? 0.849 21.766 17.156 1 97.31 89 GLY A N 1
ATOM 676 C CA . GLY A 1 89 ? 2.182 21.75 17.75 1 97.31 89 GLY A CA 1
ATOM 677 C C . GLY A 1 89 ? 3.104 20.734 17.078 1 97.31 89 GLY A C 1
ATOM 678 O O . GLY A 1 89 ? 3.01 20.5 15.883 1 97.31 89 GLY A O 1
ATOM 679 N N . GLN A 1 90 ? 4.094 20.281 17.906 1 97.88 90 GLN A N 1
ATOM 680 C CA . GLN A 1 90 ? 5.062 19.297 17.453 1 97.88 90 GLN A CA 1
ATOM 681 C C . GLN A 1 90 ? 4.945 18 18.25 1 97.88 90 GLN A C 1
ATOM 683 O O . GLN A 1 90 ? 4.594 18.031 19.438 1 97.88 90 GLN A O 1
ATOM 688 N N . PRO A 1 91 ? 5.168 16.891 17.531 1 98.31 91 PRO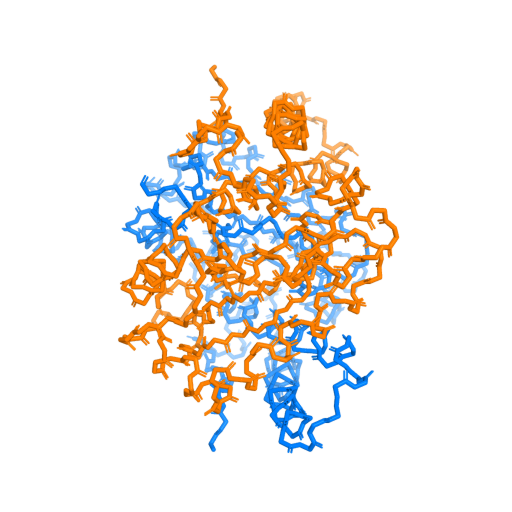 A N 1
ATOM 689 C CA . PRO A 1 91 ? 5.215 15.656 18.312 1 98.31 91 PRO A CA 1
ATOM 690 C C . PRO A 1 91 ? 6.352 15.648 19.344 1 98.31 91 PRO A C 1
ATOM 692 O O . PRO A 1 91 ? 7.242 16.5 19.281 1 98.31 91 PRO A O 1
ATOM 695 N N . GLU A 1 92 ? 6.27 14.773 20.297 1 97.44 92 GLU A N 1
ATOM 696 C CA . GLU A 1 92 ? 7.301 14.555 21.312 1 97.44 92 GLU A CA 1
ATOM 697 C C . GLU A 1 92 ? 7.715 13.086 21.375 1 97.44 92 GLU A C 1
ATOM 699 O O . GLU A 1 92 ? 7.164 12.25 20.656 1 97.44 92 GLU A O 1
ATOM 704 N N . GLY A 1 93 ? 8.75 12.828 22.078 1 97.88 93 GLY A N 1
ATOM 705 C CA . GLY A 1 93 ? 9.141 11.453 22.344 1 97.88 93 GLY A CA 1
ATOM 706 C C . GLY A 1 93 ? 9.641 10.719 21.125 1 97.88 93 GLY A C 1
ATOM 707 O O . GLY A 1 93 ? 10.375 11.289 20.297 1 97.88 93 GLY A O 1
ATOM 708 N N . GLU A 1 94 ? 9.289 9.508 21.078 1 98.19 94 GLU A N 1
ATOM 709 C CA . GLU A 1 94 ? 9.828 8.602 20.078 1 98.19 94 GLU A CA 1
ATOM 710 C C . GLU A 1 94 ? 9.469 9.07 18.672 1 98.19 94 GLU A C 1
ATOM 712 O O . GLU A 1 94 ? 10.266 8.922 17.734 1 98.19 94 GLU A O 1
ATOM 717 N N . LEU A 1 95 ? 8.273 9.609 18.5 1 98.69 95 LEU A N 1
ATOM 718 C CA . LEU A 1 95 ? 7.871 10.078 17.188 1 98.69 95 LEU A CA 1
ATOM 719 C C . LEU A 1 95 ? 8.773 11.219 16.719 1 98.69 95 LEU A C 1
ATOM 721 O O . LEU A 1 95 ? 9.234 11.219 15.57 1 98.69 95 LEU A O 1
ATOM 725 N N . LEU A 1 96 ? 8.992 12.203 17.562 1 98.75 96 LEU A N 1
ATOM 726 C CA . LEU A 1 96 ? 9.867 13.312 17.188 1 98.75 96 LEU A CA 1
ATOM 727 C C . LEU A 1 96 ? 11.266 12.812 16.844 1 98.75 96 LEU A C 1
ATOM 729 O O . LEU A 1 96 ? 11.883 13.281 15.883 1 98.75 96 LEU A O 1
ATOM 733 N N . GLU A 1 97 ? 11.805 11.883 17.594 1 98.69 97 GLU A N 1
ATOM 734 C CA . GLU A 1 97 ? 13.133 11.336 17.344 1 98.69 97 GLU A CA 1
ATOM 735 C C . GLU A 1 97 ? 13.18 10.602 16 1 98.69 97 GLU A C 1
ATOM 737 O O . GLU A 1 97 ? 14.164 10.695 15.266 1 98.69 97 GLU A O 1
ATOM 742 N N . ALA A 1 98 ? 12.117 9.859 15.727 1 98.69 98 ALA A N 1
ATOM 743 C CA . ALA A 1 98 ? 12.047 9.164 14.445 1 98.69 98 ALA A CA 1
ATOM 744 C C . ALA A 1 98 ? 12.023 10.156 13.281 1 98.69 98 ALA A C 1
ATOM 746 O O . ALA A 1 98 ? 12.648 9.93 12.25 1 98.69 98 ALA A O 1
ATOM 747 N N . ILE A 1 99 ? 11.266 11.227 13.453 1 98.81 99 ILE A N 1
ATOM 748 C CA . ILE A 1 99 ? 11.188 12.273 12.438 1 98.81 99 ILE A CA 1
ATOM 749 C C . ILE A 1 99 ? 12.562 12.906 12.234 1 98.81 99 ILE A C 1
ATOM 751 O O . ILE A 1 99 ? 13.023 13.062 11.102 1 98.81 99 ILE A O 1
ATOM 755 N N . LYS A 1 100 ? 13.242 13.219 13.297 1 98.56 100 LYS A N 1
ATOM 756 C CA . LYS A 1 100 ? 14.578 13.805 13.195 1 98.56 100 LYS A CA 1
ATOM 757 C C . LYS A 1 100 ? 15.547 12.836 12.523 1 98.56 100 LYS A C 1
ATOM 759 O O . LYS A 1 100 ? 16.359 13.25 11.695 1 98.56 100 LYS A O 1
ATOM 764 N N . ASP A 1 101 ? 15.453 11.648 12.891 1 98.19 101 ASP A N 1
ATOM 765 C CA . ASP A 1 101 ? 16.328 10.617 12.336 1 98.19 101 ASP A CA 1
ATOM 766 C C . ASP A 1 101 ? 16.141 10.484 10.828 1 98.19 101 ASP A C 1
ATOM 768 O O . ASP A 1 101 ? 17.109 10.273 10.086 1 98.19 101 ASP A O 1
ATOM 772 N N . SER A 1 102 ? 14.922 10.656 10.375 1 98.44 102 SER A N 1
ATOM 773 C CA . SER A 1 102 ? 14.609 10.383 8.977 1 98.44 102 SER A CA 1
ATOM 774 C C . SER A 1 102 ? 14.711 11.648 8.133 1 98.44 102 SER A C 1
ATOM 776 O O . SER A 1 102 ? 15.008 11.578 6.938 1 98.44 102 SER A O 1
ATOM 778 N N . PHE A 1 103 ? 14.438 12.781 8.758 1 98.5 103 PHE A N 1
ATOM 779 C CA . PHE A 1 103 ? 14.289 13.977 7.941 1 98.5 103 PHE A CA 1
ATOM 780 C C . PHE A 1 103 ? 15.227 15.078 8.422 1 98.5 103 PHE A C 1
ATOM 782 O O . PHE A 1 103 ? 15.312 16.141 7.812 1 98.5 103 PHE A O 1
ATOM 789 N N . GLY A 1 104 ? 15.914 14.898 9.516 1 97.81 104 GLY A N 1
ATOM 790 C CA . GLY A 1 104 ? 16.844 15.875 10.07 1 97.81 104 GLY A CA 1
ATOM 791 C C . GLY A 1 104 ? 16.234 16.719 11.18 1 97.81 104 GLY A C 1
ATOM 792 O O . GLY A 1 104 ? 16.859 16.906 12.234 1 97.81 104 GLY A O 1
ATOM 793 N N . SER A 1 105 ? 15.078 17.266 10.992 1 97.94 105 SER A N 1
ATOM 794 C CA . SER A 1 105 ? 14.344 18.062 11.961 1 97.94 105 SER A CA 1
ATOM 795 C C . SER A 1 105 ? 12.844 18.047 11.68 1 97.94 105 SER A C 1
ATOM 797 O O . SER A 1 105 ? 12.414 17.609 10.609 1 97.94 105 SER A O 1
ATOM 799 N N . PHE A 1 106 ? 12.117 18.453 12.703 1 98.5 106 PHE A N 1
ATOM 800 C CA . PHE A 1 106 ? 10.688 18.594 12.477 1 98.5 106 PHE A CA 1
ATOM 801 C C . PHE A 1 106 ? 10.398 19.609 11.391 1 98.5 106 PHE A C 1
ATOM 803 O O . PHE A 1 106 ? 9.516 19.422 10.555 1 98.5 106 PHE A O 1
ATOM 810 N N . ASP A 1 107 ? 11.117 20.734 11.438 1 98.19 107 ASP A N 1
ATOM 811 C CA . ASP A 1 107 ? 10.938 21.781 10.438 1 98.19 107 ASP A CA 1
ATOM 812 C C . ASP A 1 107 ? 11.18 21.234 9.023 1 98.19 107 ASP A C 1
ATOM 814 O O . ASP A 1 107 ? 10.398 21.5 8.109 1 98.19 107 ASP A O 1
ATOM 818 N N . SER A 1 108 ? 12.273 20.5 8.836 1 98.12 108 SER A N 1
ATOM 819 C CA . SER A 1 108 ? 12.586 19.906 7.543 1 98.12 108 SER A CA 1
ATOM 820 C C . SER A 1 108 ? 11.492 18.938 7.105 1 98.12 108 SER A C 1
ATOM 822 O O . SER A 1 108 ? 11.109 18.906 5.934 1 98.12 108 SER A O 1
ATOM 824 N N . PHE A 1 109 ? 11.031 18.172 8.086 1 98.69 109 PHE A N 1
ATOM 825 C CA . PHE A 1 109 ? 9.93 17.266 7.832 1 98.69 109 PHE A CA 1
ATOM 826 C C . PHE A 1 109 ? 8.695 18.016 7.355 1 98.69 109 PHE A C 1
ATOM 828 O O . PHE A 1 109 ? 8.117 17.688 6.32 1 98.69 109 PHE A O 1
ATOM 835 N N . GLN A 1 110 ? 8.312 18.969 8.094 1 98.69 110 GLN A N 1
ATOM 836 C CA . GLN A 1 110 ? 7.098 19.719 7.812 1 98.69 110 GLN A CA 1
ATOM 837 C C . GLN A 1 110 ? 7.16 20.375 6.438 1 98.69 110 GLN A C 1
ATOM 839 O O . GLN A 1 110 ? 6.191 20.344 5.68 1 98.69 110 GLN A O 1
ATOM 844 N N . LYS A 1 111 ? 8.289 20.969 6.094 1 98.62 111 LYS A N 1
ATOM 845 C CA . LYS A 1 111 ? 8.469 21.594 4.785 1 98.62 111 LYS A CA 1
ATOM 846 C C . LYS A 1 111 ? 8.352 20.578 3.664 1 98.62 111 LYS A C 1
ATOM 848 O O . LYS A 1 111 ? 7.691 20.812 2.65 1 98.62 111 LYS A O 1
ATOM 853 N N . HIS A 1 112 ? 9.016 19.484 3.844 1 98.81 112 HIS A N 1
ATOM 854 C CA . HIS A 1 112 ? 8.977 18.406 2.859 1 98.81 112 HIS A CA 1
ATOM 855 C C . HIS A 1 112 ? 7.559 17.875 2.682 1 98.81 112 HIS A C 1
ATOM 857 O O . HIS A 1 112 ? 7.09 17.719 1.552 1 98.81 112 HIS A O 1
ATOM 863 N N . PHE A 1 113 ? 6.891 17.578 3.779 1 98.88 113 PHE A N 1
ATOM 864 C CA . PHE A 1 113 ? 5.523 17.062 3.732 1 98.88 113 PHE A CA 1
ATOM 865 C C . PHE A 1 113 ? 4.605 18.062 3.029 1 98.88 113 PHE A C 1
ATOM 867 O O . PHE A 1 113 ? 3.803 17.672 2.178 1 98.88 113 PHE A O 1
ATOM 874 N N . THR A 1 114 ? 4.738 19.297 3.359 1 98.81 114 THR A N 1
ATOM 875 C CA . THR A 1 114 ? 3.92 20.344 2.768 1 98.81 114 THR A CA 1
ATOM 876 C C . THR A 1 114 ? 4.164 20.438 1.264 1 98.81 114 THR A C 1
ATOM 878 O O . THR A 1 114 ? 3.219 20.547 0.481 1 98.81 114 THR A O 1
ATOM 881 N N . ALA A 1 115 ? 5.402 20.406 0.863 1 98.81 115 ALA A N 1
ATOM 882 C CA . ALA A 1 115 ? 5.738 20.453 -0.558 1 98.81 115 ALA A CA 1
ATOM 883 C C . ALA A 1 115 ? 5.125 19.266 -1.307 1 98.81 115 ALA A C 1
ATOM 885 O O . ALA A 1 115 ? 4.594 19.438 -2.406 1 98.81 115 ALA A O 1
ATOM 886 N N . ALA A 1 116 ? 5.242 18.078 -0.73 1 98.81 116 ALA A N 1
ATOM 887 C CA . ALA A 1 116 ? 4.648 16.891 -1.335 1 98.81 116 ALA A CA 1
ATOM 888 C C . ALA A 1 116 ? 3.139 17.047 -1.488 1 98.81 116 ALA A C 1
ATOM 890 O O . ALA A 1 116 ? 2.572 16.703 -2.527 1 98.81 116 ALA A O 1
ATOM 891 N N . ALA A 1 117 ? 2.514 17.562 -0.464 1 98.81 117 ALA A N 1
ATOM 892 C CA . ALA A 1 117 ? 1.065 17.75 -0.476 1 98.81 117 ALA A CA 1
ATOM 893 C C . ALA A 1 117 ? 0.656 18.75 -1.56 1 98.81 117 ALA A C 1
ATOM 895 O O . ALA A 1 117 ? -0.251 18.484 -2.35 1 98.81 117 ALA A O 1
ATOM 896 N N . LEU A 1 118 ? 1.329 19.844 -1.618 1 98.5 118 LEU A N 1
ATOM 897 C CA . LEU A 1 118 ? 0.987 20.906 -2.561 1 98.5 118 LEU A CA 1
ATOM 898 C C . LEU A 1 118 ? 1.301 20.484 -3.992 1 98.5 118 LEU A C 1
ATOM 900 O O . LEU A 1 118 ? 0.653 20.938 -4.938 1 98.5 118 LEU A O 1
ATOM 904 N N . GLY A 1 119 ? 2.227 19.609 -4.145 1 98.25 119 GLY A N 1
ATOM 905 C CA . GLY A 1 119 ? 2.697 19.219 -5.465 1 98.25 119 GLY A CA 1
ATOM 906 C C . GLY A 1 119 ? 1.845 18.141 -6.105 1 98.25 119 GLY A C 1
ATOM 907 O O . GLY A 1 119 ? 2.035 17.812 -7.277 1 98.25 119 GLY A O 1
ATOM 908 N N . ILE A 1 120 ? 0.86 17.594 -5.418 1 98.19 120 ILE A N 1
ATOM 909 C CA . ILE A 1 120 ? 0.005 16.547 -5.961 1 98.19 120 ILE A CA 1
ATOM 910 C C . ILE A 1 120 ? -0.729 17.062 -7.195 1 98.19 120 ILE A C 1
ATOM 912 O O . ILE A 1 120 ? -1.346 18.125 -7.152 1 98.19 120 ILE A O 1
ATOM 916 N N . GLN A 1 121 ? -0.601 16.312 -8.273 1 96.25 121 GLN A N 1
ATOM 917 C CA . GLN A 1 121 ? -1.291 16.625 -9.516 1 96.25 121 GLN A CA 1
ATOM 918 C C . GLN A 1 121 ? -2.578 15.82 -9.656 1 96.25 121 GLN A C 1
ATOM 920 O O . GLN A 1 121 ? -2.537 14.625 -9.969 1 96.25 121 GLN A O 1
ATOM 925 N N . GLY A 1 122 ? -3.693 16.469 -9.398 1 95.81 122 GLY A N 1
ATOM 926 C CA . GLY A 1 122 ? -4.977 15.781 -9.352 1 95.81 122 GLY A CA 1
ATOM 927 C C . GLY A 1 122 ? -5.383 15.383 -7.949 1 95.81 122 GLY A C 1
ATOM 928 O O . GLY A 1 122 ? -5.035 16.047 -6.977 1 95.81 122 GLY A O 1
ATOM 929 N N . SER A 1 123 ? -6.211 14.328 -7.832 1 97.69 123 SER A N 1
ATOM 930 C CA . SER A 1 123 ? -6.684 13.875 -6.531 1 97.69 123 SER A CA 1
ATOM 931 C C . SER A 1 123 ? -5.629 13.031 -5.82 1 97.69 123 SER A C 1
ATOM 933 O O . SER A 1 123 ? -4.895 12.281 -6.465 1 97.69 123 SER A O 1
ATOM 935 N N . GLY A 1 124 ? -5.625 13.195 -4.469 1 98.56 124 GLY A N 1
ATOM 936 C CA . GLY A 1 124 ? -4.691 12.344 -3.756 1 98.56 124 GLY A CA 1
ATOM 937 C C . GLY A 1 124 ? -4.508 12.742 -2.303 1 98.56 124 GLY A C 1
ATOM 938 O O . GLY A 1 124 ? -5.395 13.352 -1.704 1 98.56 124 GLY A O 1
ATOM 939 N N . TRP A 1 125 ? -3.404 12.211 -1.717 1 98.88 125 TRP A N 1
ATOM 940 C CA . TRP A 1 125 ? -3.064 12.359 -0.306 1 98.88 125 TRP A CA 1
ATOM 941 C C . TRP A 1 125 ? -1.563 12.555 -0.125 1 98.88 125 TRP A C 1
ATOM 943 O O . TRP A 1 125 ? -0.763 11.977 -0.861 1 98.88 125 TRP A O 1
ATOM 953 N N . ALA A 1 126 ? -1.14 13.375 0.78 1 98.94 126 ALA A N 1
ATOM 954 C CA . ALA A 1 126 ? 0.223 13.312 1.303 1 98.94 126 ALA A CA 1
ATOM 955 C C . ALA A 1 126 ? 0.31 12.367 2.496 1 98.94 126 ALA A C 1
ATOM 957 O O . ALA A 1 126 ? -0.562 12.375 3.367 1 98.94 126 ALA A O 1
ATOM 958 N N . VAL A 1 127 ? 1.372 11.547 2.523 1 98.94 127 VAL A N 1
ATOM 959 C CA . VAL A 1 127 ? 1.417 10.477 3.52 1 98.94 127 VAL A CA 1
ATOM 960 C C . VAL A 1 127 ? 2.801 10.43 4.164 1 98.94 127 VAL A C 1
ATOM 962 O O . VAL A 1 127 ? 3.816 10.398 3.469 1 98.94 127 VAL A O 1
ATOM 965 N N . LEU A 1 128 ? 2.848 10.547 5.473 1 98.94 128 LEU A N 1
ATOM 966 C CA . LEU A 1 128 ? 3.973 10.07 6.27 1 98.94 128 LEU A CA 1
ATOM 967 C C . LEU A 1 128 ? 3.805 8.602 6.625 1 98.94 128 LEU A C 1
ATOM 969 O O . LEU A 1 128 ? 2.783 8.203 7.195 1 98.94 128 LEU A O 1
ATOM 973 N N . ALA A 1 129 ? 4.789 7.781 6.312 1 98.69 129 ALA A N 1
ATOM 974 C CA . ALA A 1 129 ? 4.621 6.34 6.492 1 98.69 129 ALA A CA 1
ATOM 975 C C . ALA A 1 129 ? 5.859 5.723 7.137 1 98.69 129 ALA A C 1
ATOM 977 O O . ALA A 1 129 ? 6.965 6.258 7.016 1 98.69 129 ALA A O 1
ATOM 978 N N . TYR A 1 130 ? 5.652 4.652 7.883 1 98 130 TYR A N 1
ATOM 979 C CA . TYR A 1 130 ? 6.711 3.773 8.375 1 98 130 TYR A CA 1
ATOM 980 C C . TYR A 1 130 ? 7.117 2.766 7.305 1 98 130 TYR A C 1
ATOM 982 O O . TYR A 1 130 ? 6.281 2.01 6.805 1 98 130 TYR A O 1
ATOM 990 N N . ASP A 1 131 ? 8.344 2.834 6.926 1 96.81 131 ASP A N 1
ATOM 991 C CA . ASP A 1 131 ? 8.914 1.879 5.98 1 96.81 131 ASP A CA 1
ATOM 992 C C . ASP A 1 131 ? 9.328 0.588 6.688 1 96.81 131 ASP A C 1
ATOM 994 O O . ASP A 1 131 ? 10.336 0.556 7.391 1 96.81 131 ASP A O 1
ATOM 998 N N . THR A 1 132 ? 8.664 -0.49 6.367 1 95.62 132 THR A N 1
ATOM 999 C CA . THR A 1 132 ? 8.82 -1.721 7.137 1 95.62 132 THR A CA 1
ATOM 1000 C C . THR A 1 132 ? 10.148 -2.398 6.812 1 95.62 132 THR A C 1
ATOM 1002 O O . THR A 1 132 ? 10.578 -3.297 7.535 1 95.62 132 THR A O 1
ATOM 1005 N N . ILE A 1 133 ? 10.812 -1.995 5.785 1 95.56 133 ILE A N 1
ATOM 1006 C CA . ILE A 1 133 ? 12.078 -2.609 5.402 1 95.56 133 ILE A CA 1
ATOM 1007 C C . ILE A 1 133 ? 13.227 -1.896 6.109 1 95.56 133 ILE A C 1
ATOM 1009 O O . ILE A 1 133 ? 14.023 -2.531 6.805 1 95.56 133 ILE A O 1
ATOM 1013 N N . SER A 1 134 ? 13.219 -0.565 6.039 1 95.62 134 SER A N 1
ATOM 1014 C CA . SER A 1 134 ? 14.352 0.185 6.566 1 95.62 134 SER A CA 1
ATOM 1015 C C . SER A 1 134 ? 14.133 0.553 8.031 1 95.62 134 SER A C 1
ATOM 1017 O O . SER A 1 134 ? 15.086 0.898 8.734 1 95.62 134 SER A O 1
ATOM 1019 N N . GLY A 1 135 ? 12.891 0.608 8.422 1 95.88 135 GLY A N 1
ATOM 1020 C CA . GLY A 1 135 ? 12.57 1.083 9.766 1 95.88 135 GLY A CA 1
ATOM 1021 C C . GLY A 1 135 ? 12.547 2.596 9.867 1 95.88 135 GLY A C 1
ATOM 1022 O O . GLY A 1 135 ? 12.336 3.145 10.953 1 95.88 135 GLY A O 1
ATOM 1023 N N . LYS A 1 136 ? 12.75 3.25 8.781 1 97.56 136 LYS A N 1
ATOM 1024 C CA . LYS A 1 136 ? 12.719 4.707 8.758 1 97.56 136 LYS A CA 1
ATOM 1025 C C . LYS A 1 136 ? 11.344 5.219 8.328 1 97.56 136 LYS A C 1
ATOM 1027 O O . LYS A 1 136 ? 10.438 4.426 8.062 1 97.56 136 LYS A O 1
ATOM 1032 N N . LEU A 1 137 ? 11.234 6.527 8.32 1 98.56 137 LEU A N 1
ATOM 1033 C CA . LEU A 1 137 ? 10.008 7.16 7.852 1 98.56 137 LEU A CA 1
ATOM 1034 C C . LEU A 1 137 ? 10.195 7.711 6.441 1 98.56 137 LEU A C 1
ATOM 1036 O O . LEU A 1 137 ? 11.258 8.234 6.105 1 98.56 137 LEU A O 1
ATOM 1040 N N . ASN A 1 138 ? 9.109 7.582 5.641 1 98 138 ASN A N 1
ATOM 1041 C CA . ASN A 1 138 ? 9.062 8.148 4.293 1 98 138 ASN A CA 1
ATOM 1042 C C . ASN A 1 138 ? 7.836 9.023 4.098 1 98 138 ASN A C 1
ATOM 1044 O O . ASN A 1 138 ? 6.828 8.859 4.789 1 98 138 ASN A O 1
ATOM 1048 N N . ILE A 1 139 ? 7.98 9.969 3.184 1 98.81 139 ILE A N 1
ATOM 1049 C CA . ILE A 1 139 ? 6.852 10.758 2.701 1 98.81 139 ILE A CA 1
ATOM 1050 C C . ILE A 1 139 ? 6.555 10.398 1.248 1 98.81 139 ILE A C 1
ATOM 1052 O O . ILE A 1 139 ? 7.469 10.336 0.419 1 98.81 139 ILE A O 1
ATOM 1056 N N . PHE A 1 140 ? 5.316 10.094 0.961 1 98.19 140 PHE A N 1
ATOM 1057 C CA . PHE A 1 140 ? 4.98 9.867 -0.44 1 98.19 140 PHE A CA 1
ATOM 1058 C C . PHE A 1 140 ? 3.641 10.516 -0.782 1 98.19 140 PHE A C 1
ATOM 1060 O O . PHE A 1 140 ? 2.898 10.93 0.111 1 98.19 140 PHE A O 1
ATOM 1067 N N . GLN A 1 141 ? 3.451 10.727 -2.096 1 98.75 141 GLN A N 1
ATOM 1068 C CA . GLN A 1 141 ? 2.182 11.18 -2.658 1 98.75 141 GLN A CA 1
ATOM 1069 C C . GLN A 1 141 ? 1.321 9.992 -3.086 1 98.75 141 GLN A C 1
ATOM 1071 O O . GLN A 1 141 ? 1.75 9.164 -3.896 1 98.75 141 GLN A O 1
ATOM 1076 N N . LEU A 1 142 ? 0.226 9.867 -2.438 1 98.81 142 LEU A N 1
ATOM 1077 C CA . LEU A 1 142 ? -0.765 8.867 -2.811 1 98.81 142 LEU A CA 1
ATOM 1078 C C . LEU A 1 142 ? -1.78 9.445 -3.793 1 98.81 142 LEU A C 1
ATOM 1080 O O . LEU A 1 142 ? -2.449 10.43 -3.49 1 98.81 142 LEU A O 1
ATOM 1084 N N . PHE A 1 143 ? -1.872 8.875 -5.012 1 98.69 143 PHE A N 1
ATOM 1085 C CA . PHE A 1 143 ? -2.773 9.383 -6.039 1 98.69 143 PHE A CA 1
ATOM 1086 C C . PHE A 1 143 ? -4.133 8.695 -5.957 1 98.69 143 PHE A C 1
ATOM 1088 O O . PHE A 1 143 ? -4.207 7.484 -5.742 1 98.69 143 PHE A O 1
ATOM 1095 N N . ASP A 1 144 ? -5.176 9.477 -6.113 1 98.31 144 ASP A N 1
ATOM 1096 C CA . ASP A 1 144 ? -6.527 8.961 -5.922 1 98.31 144 ASP A CA 1
ATOM 1097 C C . ASP A 1 144 ? -6.676 8.297 -4.555 1 98.31 144 ASP A C 1
ATOM 1099 O O . ASP A 1 144 ? -6.457 8.938 -3.523 1 98.31 144 ASP A O 1
ATOM 1103 N N . GLN A 1 145 ? -6.965 7.047 -4.523 1 98.75 145 GLN A N 1
ATOM 1104 C CA . GLN A 1 145 ? -7.145 6.391 -3.23 1 98.75 145 GLN A CA 1
ATOM 1105 C C . GLN A 1 145 ? -6.188 5.215 -3.072 1 98.75 145 GLN A C 1
ATOM 1107 O O . GLN A 1 145 ? -6.02 4.688 -1.971 1 98.75 145 GLN A O 1
ATOM 1112 N N . GLN A 1 146 ? -5.5 4.871 -4.195 1 98.62 146 GLN A N 1
ATOM 1113 C CA . GLN A 1 146 ? -4.793 3.594 -4.18 1 98.62 146 GLN A CA 1
ATOM 1114 C C . GLN A 1 146 ? -3.564 3.633 -5.086 1 98.62 146 GLN A C 1
ATOM 1116 O O . GLN A 1 146 ? -2.986 2.592 -5.402 1 98.62 146 GLN A O 1
ATOM 1121 N N . GLY A 1 147 ? -3.217 4.84 -5.602 1 98.38 147 GLY A N 1
ATOM 1122 C CA . GLY A 1 147 ? -2.115 4.941 -6.543 1 98.38 147 GLY A CA 1
ATOM 1123 C C . GLY A 1 147 ? -0.832 5.445 -5.914 1 98.38 147 GLY A C 1
ATOM 1124 O O . GLY A 1 147 ? -0.864 6.32 -5.043 1 98.38 147 GLY A O 1
ATOM 1125 N N . ASN A 1 148 ? 0.307 4.91 -6.352 1 98.44 148 ASN A N 1
ATOM 1126 C CA . ASN A 1 148 ? 1.645 5.336 -5.957 1 98.44 148 ASN A CA 1
ATOM 1127 C C . ASN A 1 148 ? 1.924 5.012 -4.492 1 98.44 148 ASN A C 1
ATOM 1129 O O . ASN A 1 148 ? 2.457 5.844 -3.756 1 98.44 148 ASN A O 1
ATOM 1133 N N . VAL A 1 149 ? 1.59 3.826 -4.102 1 98.31 149 VAL A N 1
ATOM 1134 C CA . VAL A 1 149 ? 1.784 3.338 -2.742 1 98.31 149 VAL A CA 1
ATOM 1135 C C . VAL A 1 149 ? 2.854 2.248 -2.73 1 98.31 149 VAL A C 1
ATOM 1137 O O . VAL A 1 149 ? 2.627 1.144 -3.232 1 98.31 149 VAL A O 1
ATOM 1140 N N . PRO A 1 150 ? 4.012 2.562 -2.178 1 97.44 150 PRO A N 1
ATOM 1141 C CA . PRO A 1 150 ? 4.914 1.426 -1.975 1 97.44 150 PRO A CA 1
ATOM 1142 C C . PRO A 1 150 ? 4.309 0.346 -1.081 1 97.44 150 PRO A C 1
ATOM 1144 O O . PRO A 1 150 ? 3.932 0.624 0.061 1 97.44 150 PRO A O 1
ATOM 1147 N N . PRO A 1 151 ? 4.246 -0.856 -1.554 1 97 151 PRO A N 1
ATOM 1148 C CA . PRO A 1 151 ? 3.594 -1.896 -0.754 1 97 151 PRO A CA 1
ATOM 1149 C C . PRO A 1 151 ? 4.25 -2.09 0.611 1 97 151 PRO A C 1
ATOM 1151 O O . PRO A 1 151 ? 5.473 -1.959 0.737 1 97 151 PRO A O 1
ATOM 1154 N N . VAL A 1 152 ? 3.451 -2.352 1.664 1 95.5 152 VAL A N 1
ATOM 1155 C CA . VAL A 1 152 ? 3.783 -2.699 3.041 1 95.5 152 VAL A CA 1
ATOM 1156 C C . VAL A 1 152 ? 4.398 -1.492 3.746 1 95.5 152 VAL A C 1
ATOM 1158 O O . VAL A 1 152 ? 5.227 -1.646 4.645 1 95.5 152 VAL A O 1
ATOM 1161 N N . THR A 1 153 ? 4.223 -0.335 3.264 1 97 153 THR A N 1
ATOM 1162 C CA . THR A 1 153 ? 4.406 0.864 4.07 1 97 153 THR A CA 1
ATOM 1163 C C . THR A 1 153 ? 3.17 1.138 4.922 1 97 153 THR A C 1
ATOM 1165 O O . THR A 1 153 ? 2.041 0.939 4.469 1 97 153 THR A O 1
ATOM 1168 N N . ILE A 1 154 ? 3.412 1.63 6.105 1 97.5 154 ILE A N 1
ATOM 1169 C CA . ILE A 1 154 ? 2.307 1.824 7.035 1 97.5 154 ILE A CA 1
ATOM 1170 C C . ILE A 1 154 ? 2.064 3.316 7.246 1 97.5 154 ILE A C 1
ATOM 1172 O O . ILE A 1 154 ? 2.881 4.004 7.859 1 97.5 154 ILE A O 1
ATOM 1176 N N . PRO A 1 155 ? 0.944 3.83 6.742 1 98.31 155 PRO A N 1
ATOM 1177 C CA . PRO A 1 155 ? 0.651 5.25 6.949 1 98.31 155 PRO A CA 1
ATOM 1178 C C . PRO A 1 155 ? 0.535 5.621 8.43 1 98.31 155 PRO A C 1
ATOM 1180 O O . PRO A 1 155 ? -0.089 4.895 9.203 1 98.31 155 PRO A O 1
ATOM 1183 N N . LEU A 1 156 ? 1.168 6.711 8.828 1 98.69 156 LEU A N 1
ATOM 1184 C CA . LEU A 1 156 ? 1.115 7.246 10.18 1 98.69 156 LEU A CA 1
ATOM 1185 C C . LEU A 1 156 ? 0.299 8.531 10.227 1 98.69 156 LEU A C 1
ATOM 1187 O O . LEU A 1 156 ? -0.515 8.727 11.133 1 98.69 156 LEU A O 1
ATOM 1191 N N . PHE A 1 157 ? 0.555 9.398 9.297 1 98.81 157 PHE A N 1
ATOM 1192 C CA . PHE A 1 157 ? -0.106 10.688 9.148 1 98.81 157 PHE A CA 1
ATOM 1193 C C . PHE A 1 157 ? -0.487 10.938 7.691 1 98.81 157 PHE A C 1
ATOM 1195 O O . PHE A 1 157 ? 0.374 10.93 6.809 1 98.81 157 PHE A O 1
ATOM 1202 N N . MET A 1 158 ? -1.8 11.07 7.41 1 98.62 158 MET A N 1
ATOM 1203 C CA . MET A 1 158 ? -2.318 11.297 6.066 1 98.62 158 MET A CA 1
ATOM 1204 C C . MET A 1 158 ? -3.131 12.586 6.004 1 98.62 158 MET A C 1
ATOM 1206 O O . MET A 1 158 ? -3.914 12.875 6.91 1 98.62 158 MET A O 1
ATOM 1210 N N . VAL A 1 159 ? -2.92 13.297 4.918 1 98.88 159 VAL A N 1
ATOM 1211 C CA . VAL A 1 159 ? -3.727 14.492 4.691 1 98.88 159 VAL A CA 1
ATOM 1212 C C . VAL A 1 159 ? -4.453 14.375 3.354 1 98.88 159 VAL A C 1
ATOM 1214 O O . VAL A 1 159 ? -3.824 14.172 2.314 1 98.88 159 VAL A O 1
ATOM 1217 N N . ASP A 1 160 ? -5.77 14.445 3.41 1 98.88 160 ASP A N 1
ATOM 1218 C CA . ASP A 1 160 ? -6.629 14.398 2.23 1 98.88 160 ASP A CA 1
ATOM 1219 C C . ASP A 1 160 ? -6.531 15.695 1.427 1 98.88 160 ASP A C 1
ATOM 1221 O O . ASP A 1 160 ? -6.914 16.766 1.908 1 98.88 160 ASP A O 1
ATOM 1225 N N . MET A 1 161 ? -6.086 15.57 0.172 1 98.75 161 MET A N 1
ATOM 1226 C CA . MET A 1 161 ? -5.902 16.75 -0.662 1 98.75 161 MET A CA 1
ATOM 1227 C C . MET A 1 161 ? -6.93 16.781 -1.791 1 98.75 161 MET A C 1
ATOM 1229 O O . MET A 1 161 ? -6.777 17.547 -2.75 1 98.75 161 MET A O 1
ATOM 1233 N N . TRP A 1 162 ? -7.934 15.898 -1.728 1 98.5 162 TRP A N 1
ATOM 1234 C CA . TRP A 1 162 ? -9.094 16.047 -2.602 1 98.5 162 TRP A CA 1
ATOM 1235 C C . TRP A 1 162 ? -9.836 17.344 -2.311 1 98.5 162 TRP A C 1
ATOM 1237 O O . TRP A 1 162 ? -9.961 17.75 -1.151 1 98.5 162 TRP A O 1
ATOM 1247 N N . GLU A 1 163 ? -10.445 17.875 -3.283 1 97.94 163 GLU A N 1
ATOM 1248 C CA . GLU A 1 163 ? -11.078 19.172 -3.139 1 97.94 163 GLU A CA 1
ATOM 1249 C C . GLU A 1 163 ? -12.219 19.125 -2.125 1 97.94 163 GLU A C 1
ATOM 1251 O O . GLU A 1 163 ? -12.477 20.109 -1.418 1 97.94 163 GLU A O 1
ATOM 1256 N N . HIS A 1 164 ? -12.922 18 -2.004 1 98.12 164 HIS A N 1
ATOM 1257 C CA . HIS A 1 164 ? -14.031 17.938 -1.062 1 98.12 164 HIS A CA 1
ATOM 1258 C C . HIS A 1 164 ? -13.555 18.109 0.374 1 98.12 164 HIS A C 1
ATOM 1260 O O . HIS A 1 164 ? -14.352 18.359 1.275 1 98.12 164 HIS A O 1
ATOM 1266 N N . ALA A 1 165 ? -12.273 17.953 0.603 1 98.31 165 ALA A N 1
ATOM 1267 C CA . ALA A 1 165 ? -11.719 18.031 1.952 1 98.31 165 ALA A CA 1
ATOM 1268 C C . ALA A 1 165 ? -11.547 19.484 2.385 1 98.31 165 ALA A C 1
ATOM 1270 O O . ALA A 1 165 ? -11.43 19.781 3.578 1 98.31 165 ALA A O 1
ATOM 1271 N N . PHE A 1 166 ? -11.484 20.422 1.386 1 98.06 166 PHE A N 1
ATOM 1272 C CA . PHE A 1 166 ? -11.078 21.734 1.859 1 98.06 166 PHE A CA 1
ATOM 1273 C C . PHE A 1 166 ? -11.758 22.844 1.052 1 98.06 166 PHE A C 1
ATOM 1275 O O . PHE A 1 166 ? -11.766 24 1.463 1 98.06 166 PHE A O 1
ATOM 1282 N N . TYR A 1 167 ? -12.406 22.562 -0.079 1 98 167 TYR A N 1
ATOM 1283 C CA . TYR A 1 167 ? -12.742 23.594 -1.049 1 98 167 TYR A CA 1
ATOM 1284 C C . TYR A 1 167 ? -13.844 24.5 -0.512 1 98 167 TYR A C 1
ATOM 1286 O O . TYR A 1 167 ? -13.844 25.703 -0.783 1 98 167 TYR A O 1
ATOM 1294 N N . LEU A 1 168 ? -14.766 23.984 0.22 1 98.12 168 LEU A N 1
ATOM 1295 C CA . LEU A 1 168 ? -15.844 24.797 0.782 1 98.12 168 LEU A CA 1
ATOM 1296 C C . LEU A 1 168 ? -15.297 25.891 1.682 1 98.12 168 LEU A C 1
ATOM 1298 O O . LEU A 1 168 ? -15.875 26.984 1.758 1 98.12 168 LEU A O 1
ATOM 1302 N N . ASP A 1 169 ? -14.203 25.672 2.357 1 98.38 169 ASP A N 1
ATOM 1303 C CA . ASP A 1 169 ? -13.664 26.609 3.338 1 98.38 169 ASP A CA 1
ATOM 1304 C C . ASP A 1 169 ? -12.531 27.438 2.734 1 98.38 169 ASP A C 1
ATOM 1306 O O . ASP A 1 169 ? -12.383 28.625 3.059 1 98.38 169 ASP A O 1
ATOM 1310 N N . TYR A 1 170 ? -11.773 26.812 1.812 1 98.56 170 TYR A N 1
ATOM 1311 C CA . TYR A 1 170 ? -10.508 27.438 1.429 1 98.56 170 TYR A CA 1
ATOM 1312 C C . TYR A 1 170 ? -10.469 27.703 -0.069 1 98.56 170 TYR A C 1
ATOM 1314 O O . TYR A 1 170 ? -9.516 28.312 -0.57 1 98.56 170 TYR A O 1
ATOM 1322 N N . LEU A 1 171 ? -11.5 27.266 -0.764 1 97.62 171 LEU A N 1
ATOM 1323 C CA . LEU A 1 171 ? -11.594 27.438 -2.209 1 97.62 171 LEU A CA 1
ATOM 1324 C C . LEU A 1 171 ? -10.328 26.938 -2.896 1 97.62 171 LEU A C 1
ATOM 1326 O O . LEU A 1 171 ? -9.945 25.781 -2.727 1 97.62 171 LEU A O 1
ATOM 1330 N N . ASN A 1 172 ? -9.672 27.766 -3.699 1 96.88 172 ASN A N 1
ATOM 1331 C CA . ASN A 1 172 ? -8.523 27.328 -4.484 1 96.88 172 ASN A CA 1
ATOM 1332 C C . ASN A 1 172 ? -7.23 27.406 -3.682 1 96.88 172 ASN A C 1
ATOM 1334 O O . ASN A 1 172 ? -6.164 27.031 -4.172 1 96.88 172 ASN A O 1
ATOM 1338 N N . VAL A 1 173 ? -7.297 27.812 -2.424 1 97.88 173 VAL A N 1
ATOM 1339 C CA . VAL A 1 173 ? -6.07 28.078 -1.679 1 97.88 173 VAL A CA 1
ATOM 1340 C C . VAL A 1 173 ? -5.766 26.891 -0.767 1 97.88 173 VAL A C 1
ATOM 1342 O O . VAL A 1 173 ? -5.852 27 0.458 1 97.88 173 VAL A O 1
ATOM 1345 N N . LYS A 1 174 ? -5.27 25.766 -1.329 1 96.94 174 LYS A N 1
ATOM 1346 C CA . LYS A 1 174 ? -5.004 24.547 -0.565 1 96.94 174 LYS A CA 1
ATOM 1347 C C . LYS A 1 174 ? -3.83 24.734 0.388 1 96.94 174 LYS A C 1
ATOM 1349 O O . LYS A 1 174 ? -3.705 24.031 1.385 1 96.94 174 LYS A O 1
ATOM 1354 N N . ALA A 1 175 ? -3.012 25.719 0.083 1 98.25 175 ALA A N 1
ATOM 1355 C CA . ALA A 1 175 ? -1.914 26.016 0.998 1 98.25 175 ALA A CA 1
ATOM 1356 C C . ALA A 1 175 ? -2.443 26.453 2.361 1 98.25 175 ALA A C 1
ATOM 1358 O O . ALA A 1 175 ? -1.881 26.094 3.396 1 98.25 175 ALA A O 1
ATOM 1359 N N . ASP A 1 176 ? -3.504 27.188 2.404 1 98.62 176 ASP A N 1
ATOM 1360 C CA . ASP A 1 176 ? -4.102 27.625 3.658 1 98.62 176 ASP A CA 1
ATOM 1361 C C . ASP A 1 176 ? -4.742 26.453 4.406 1 98.62 176 ASP A C 1
ATOM 1363 O O . ASP A 1 176 ? -4.715 26.422 5.637 1 98.62 176 ASP A O 1
ATOM 1367 N N . TYR A 1 177 ? -5.316 25.594 3.695 1 98.69 177 TYR A N 1
ATOM 1368 C CA . TYR A 1 177 ? -5.848 24.359 4.273 1 98.69 177 TYR A CA 1
ATOM 1369 C C . TYR A 1 177 ? -4.746 23.562 4.969 1 98.69 177 TYR A C 1
ATOM 1371 O O . TYR A 1 177 ? -4.914 23.125 6.109 1 98.69 177 TYR A O 1
ATOM 1379 N N . LEU A 1 178 ? -3.615 23.422 4.312 1 98.62 178 LEU A N 1
ATOM 1380 C CA . LEU A 1 178 ? -2.508 22.672 4.891 1 98.62 178 LEU A CA 1
ATOM 1381 C C . LEU A 1 178 ? -1.981 23.359 6.148 1 98.62 178 LEU A C 1
ATOM 1383 O O . LEU A 1 178 ? -1.633 22.688 7.125 1 98.62 178 LEU A O 1
ATOM 1387 N N . LYS A 1 179 ? -1.934 24.672 6.098 1 98.44 179 LYS A N 1
ATOM 1388 C CA . LYS A 1 179 ? -1.55 25.406 7.301 1 98.44 179 LYS A CA 1
ATOM 1389 C C . LYS A 1 179 ? -2.504 25.109 8.453 1 98.44 179 LYS A C 1
ATOM 1391 O O . LYS A 1 179 ? -2.074 24.953 9.594 1 98.44 179 LYS A O 1
ATOM 1396 N N . ALA A 1 180 ? -3.758 25.062 8.148 1 98.75 180 ALA A N 1
ATOM 1397 C CA . ALA A 1 180 ? -4.773 24.766 9.148 1 98.75 180 ALA A CA 1
ATOM 1398 C C . ALA A 1 180 ? -4.605 23.344 9.695 1 98.75 180 ALA A C 1
ATOM 1400 O O . ALA A 1 180 ? -4.777 23.109 10.891 1 98.75 180 ALA A O 1
ATOM 1401 N N . ILE A 1 181 ? -4.262 22.406 8.859 1 98.81 181 ILE A N 1
ATOM 1402 C CA . ILE A 1 181 ? -4.086 21 9.234 1 98.81 181 ILE A CA 1
ATOM 1403 C C . ILE A 1 181 ? -3.01 20.891 10.312 1 98.81 181 ILE A C 1
ATOM 1405 O O . ILE A 1 181 ? -3.17 20.141 11.281 1 98.81 181 ILE A O 1
ATOM 1409 N N . TRP A 1 182 ? -1.944 21.625 10.156 1 98.75 182 TRP A N 1
ATOM 1410 C CA . TRP A 1 182 ? -0.845 21.562 11.109 1 98.75 182 TRP A CA 1
ATOM 1411 C C . TRP A 1 182 ? -1.3 22.016 12.492 1 98.75 182 TRP A C 1
ATOM 1413 O O . TRP A 1 182 ? -0.705 21.641 13.508 1 98.75 182 TRP A O 1
ATOM 1423 N N . ASN A 1 183 ? -2.377 22.75 12.578 1 98.62 183 ASN A N 1
ATOM 1424 C CA . ASN A 1 183 ? -2.889 23.25 13.852 1 98.62 183 ASN A CA 1
ATOM 1425 C C . ASN A 1 183 ? -3.791 22.234 14.539 1 98.62 183 ASN A C 1
ATOM 1427 O O . ASN A 1 183 ? -4.125 22.391 15.711 1 98.62 183 ASN A O 1
ATOM 1431 N N . ILE A 1 184 ? -4.152 21.172 13.852 1 98.75 184 ILE A N 1
ATOM 1432 C CA . ILE A 1 184 ? -5.074 20.203 14.43 1 98.75 184 ILE A CA 1
ATOM 1433 C C . ILE A 1 184 ? -4.52 18.781 14.25 1 98.75 184 ILE A C 1
ATOM 1435 O O . ILE A 1 184 ? -5.234 17.797 14.445 1 98.75 184 ILE A O 1
ATOM 1439 N N . ALA A 1 185 ? -3.246 18.641 13.852 1 98.81 185 ALA A N 1
ATOM 1440 C CA . ALA A 1 185 ? -2.615 17.328 13.734 1 98.81 185 ALA A CA 1
ATOM 1441 C C . ALA A 1 185 ? -2.605 16.594 15.078 1 98.81 185 ALA A C 1
ATOM 1443 O O . ALA A 1 185 ? -2.127 17.141 16.078 1 98.81 185 ALA A O 1
ATOM 1444 N N . ASN A 1 186 ? -3.15 15.422 15.109 1 98.69 186 ASN A N 1
ATOM 1445 C CA . ASN A 1 186 ? -3.191 14.594 16.312 1 98.69 186 ASN A CA 1
ATOM 1446 C C . ASN A 1 186 ? -1.921 13.766 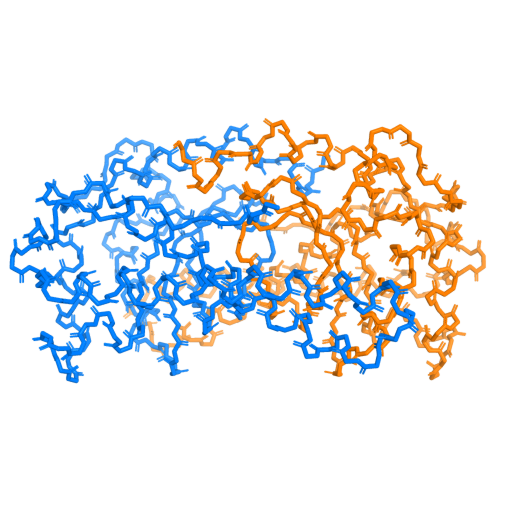16.453 1 98.69 186 ASN A C 1
ATOM 1448 O O . ASN A 1 186 ? -1.925 12.562 16.203 1 98.69 186 ASN A O 1
ATOM 1452 N N . TRP A 1 187 ? -0.895 14.352 17.047 1 98.69 187 TRP A N 1
ATOM 1453 C CA . TRP A 1 187 ? 0.413 13.711 17.141 1 98.69 187 TRP A CA 1
ATOM 1454 C C . TRP A 1 187 ? 0.377 12.539 18.109 1 98.69 187 TRP A C 1
ATOM 1456 O O . TRP A 1 187 ? 1.215 11.633 18.031 1 98.69 187 TRP A O 1
ATOM 1466 N N . GLU A 1 188 ? -0.565 12.562 19 1 98.12 188 GLU A N 1
ATOM 1467 C CA . GLU A 1 188 ? -0.729 11.406 19.875 1 98.12 188 GLU A CA 1
ATOM 1468 C C . GLU A 1 188 ? -1.134 10.164 19.078 1 98.12 188 GLU A C 1
ATOM 1470 O O . GLU A 1 188 ? -0.593 9.078 19.297 1 98.12 188 GLU A O 1
ATOM 1475 N N . ASP A 1 189 ? -2.045 10.305 18.188 1 98.12 189 ASP A N 1
ATOM 1476 C CA . ASP A 1 189 ? -2.445 9.195 17.344 1 98.12 189 ASP A CA 1
ATOM 1477 C C . ASP A 1 189 ? -1.29 8.734 16.453 1 98.12 189 ASP A C 1
ATOM 1479 O O . ASP A 1 189 ? -1.048 7.535 16.312 1 98.12 189 ASP A O 1
ATOM 1483 N N . VAL A 1 190 ? -0.571 9.711 15.82 1 98.62 190 VAL A N 1
ATOM 1484 C CA . VAL A 1 190 ? 0.538 9.391 14.93 1 98.62 190 VAL A CA 1
ATOM 1485 C C . VAL A 1 190 ? 1.611 8.617 15.695 1 98.62 190 VAL A C 1
ATOM 1487 O O . VAL A 1 190 ? 2.16 7.641 15.188 1 98.62 190 VAL A O 1
ATOM 1490 N N . ALA A 1 191 ? 1.842 9.031 16.938 1 98.56 191 ALA A N 1
ATOM 1491 C CA . ALA A 1 191 ? 2.824 8.352 17.781 1 98.56 191 ALA A CA 1
ATOM 1492 C C . ALA A 1 191 ? 2.379 6.926 18.094 1 98.56 191 ALA A C 1
ATOM 1494 O O . ALA A 1 191 ? 3.191 5.996 18.078 1 98.56 191 ALA A O 1
ATOM 1495 N N . ALA A 1 192 ? 1.12 6.773 18.422 1 97.62 192 ALA A N 1
ATOM 1496 C CA . ALA A 1 192 ? 0.591 5.441 18.703 1 97.62 192 ALA A CA 1
ATOM 1497 C C . ALA A 1 192 ? 0.707 4.535 17.484 1 97.62 192 ALA A C 1
ATOM 1499 O O . ALA A 1 192 ? 1.027 3.352 17.609 1 97.62 192 ALA A O 1
ATOM 1500 N N . ARG A 1 193 ? 0.448 5.055 16.328 1 97.62 193 ARG A N 1
ATOM 1501 C CA . ARG A 1 193 ? 0.567 4.293 15.094 1 97.62 193 ARG A CA 1
ATOM 1502 C C . ARG A 1 193 ? 2.014 3.883 14.836 1 97.62 193 ARG A C 1
ATOM 1504 O O . ARG A 1 193 ? 2.277 2.771 14.375 1 97.62 193 ARG A O 1
ATOM 1511 N N . LEU A 1 194 ? 2.924 4.84 15.047 1 97.94 194 LEU A N 1
ATOM 1512 C CA . LEU A 1 194 ? 4.336 4.492 14.906 1 97.94 194 LEU A CA 1
ATOM 1513 C C . LEU A 1 194 ? 4.707 3.338 15.828 1 97.94 194 LEU A C 1
ATOM 1515 O O . LEU A 1 194 ? 5.379 2.393 15.414 1 97.94 194 LEU A O 1
ATOM 1519 N N . THR A 1 195 ? 4.262 3.42 17.078 1 96.88 195 THR A N 1
ATOM 1520 C CA . THR A 1 195 ? 4.547 2.369 18.062 1 96.88 195 THR A CA 1
ATOM 1521 C C . THR A 1 195 ? 4.016 1.024 17.562 1 96.88 195 THR A C 1
ATOM 1523 O O . THR A 1 195 ? 4.73 0.02 17.609 1 96.88 195 THR A O 1
ATOM 1526 N N . ARG A 1 196 ? 2.828 0.986 17.078 1 94.88 196 ARG A N 1
ATOM 1527 C CA . ARG A 1 196 ? 2.238 -0.243 16.562 1 94.88 196 ARG A CA 1
ATOM 1528 C C . ARG A 1 196 ? 3.025 -0.763 15.359 1 94.88 196 ARG A C 1
ATOM 1530 O O . ARG A 1 196 ? 3.26 -1.967 15.234 1 94.88 196 ARG A O 1
ATOM 1537 N N . ALA A 1 197 ? 3.383 0.133 14.445 1 95.19 197 ALA A N 1
ATOM 1538 C CA . ALA A 1 197 ? 4.137 -0.266 13.266 1 95.19 197 ALA A CA 1
ATOM 1539 C C . ALA A 1 197 ? 5.48 -0.882 13.648 1 95.19 197 ALA A C 1
ATOM 1541 O O . ALA A 1 197 ? 5.875 -1.914 13.102 1 95.19 197 ALA A O 1
ATOM 1542 N N . GLN A 1 198 ? 6.145 -0.271 14.578 1 94.25 198 GLN A N 1
ATOM 1543 C CA . GLN A 1 198 ? 7.465 -0.731 15 1 94.25 198 GLN A CA 1
ATOM 1544 C C . GLN A 1 198 ? 7.375 -2.074 15.719 1 94.25 198 GLN A C 1
ATOM 1546 O O . GLN A 1 198 ? 8.297 -2.889 15.641 1 94.25 198 GLN A O 1
ATOM 1551 N N . GLU A 1 199 ? 6.316 -2.299 16.391 1 90.31 199 GLU A N 1
ATOM 1552 C CA . GLU A 1 199 ? 6.145 -3.527 17.156 1 90.31 199 GLU A CA 1
ATOM 1553 C C . GLU A 1 199 ? 5.598 -4.652 16.281 1 90.31 199 GLU A C 1
ATOM 1555 O O . GLU A 1 199 ? 5.902 -5.824 16.516 1 90.31 199 GLU A O 1
ATOM 1560 N N . GLN A 1 200 ? 4.871 -4.277 15.266 1 85.5 200 GLN A N 1
ATOM 1561 C CA . GLN A 1 200 ? 4.043 -5.289 14.625 1 85.5 200 GLN A CA 1
ATOM 1562 C C . GLN A 1 200 ? 4.434 -5.469 13.156 1 85.5 200 GLN A C 1
ATOM 1564 O O . GLN A 1 200 ? 4.113 -6.488 12.547 1 85.5 200 GLN A O 1
ATOM 1569 N N . ALA A 1 201 ? 5.129 -4.574 12.555 1 82.69 201 ALA A N 1
ATOM 1570 C CA . ALA A 1 201 ? 5.184 -4.605 11.094 1 82.69 201 ALA A CA 1
ATOM 1571 C C . ALA A 1 201 ? 6.598 -4.902 10.602 1 82.69 201 ALA A C 1
ATOM 1573 O O . ALA A 1 201 ? 6.848 -4.953 9.398 1 82.69 201 ALA A O 1
ATOM 1574 N N . THR A 1 202 ? 7.496 -5.23 11.461 1 82.56 202 THR A N 1
ATOM 1575 C CA . THR A 1 202 ? 8.898 -5.293 11.078 1 82.56 202 THR A CA 1
ATOM 1576 C C . THR A 1 202 ? 9.211 -6.613 10.375 1 82.56 202 THR A C 1
ATOM 1578 O O . THR A 1 202 ? 10.25 -6.75 9.727 1 82.56 202 THR A O 1
ATOM 1581 N N . THR A 1 203 ? 8.281 -7.527 10.406 1 83.88 203 THR A N 1
ATOM 1582 C CA . THR A 1 203 ? 8.594 -8.828 9.82 1 83.88 203 THR A CA 1
ATOM 1583 C C . THR A 1 203 ? 7.629 -9.164 8.688 1 83.88 203 THR A C 1
ATOM 1585 O O . THR A 1 203 ? 7.539 -10.312 8.258 1 83.88 203 THR A O 1
ATOM 1588 N N . LEU A 1 204 ? 6.965 -8.133 8.258 1 86.12 204 LEU A N 1
ATOM 1589 C CA . LEU A 1 204 ? 5.922 -8.391 7.266 1 86.12 204 LEU A CA 1
ATOM 1590 C C . LEU A 1 204 ? 6.531 -8.617 5.883 1 86.12 204 LEU A C 1
ATOM 1592 O O . LEU A 1 204 ? 5.926 -9.281 5.039 1 86.12 204 LEU A O 1
ATOM 1596 N N . VAL A 1 205 ? 7.766 -8.086 5.664 1 86.44 205 VAL A N 1
ATOM 1597 C CA . VAL A 1 205 ? 8.414 -8.266 4.371 1 86.44 205 VAL A CA 1
ATOM 1598 C C . VAL A 1 205 ? 9.586 -9.227 4.508 1 86.44 205 VAL A C 1
ATOM 1600 O O . VAL A 1 205 ? 9.609 -10.289 3.879 1 86.44 205 VAL A O 1
ATOM 1603 N N . LEU A 1 206 ? 10.477 -8.789 5.309 1 77.69 206 LEU A N 1
ATOM 1604 C CA . LEU A 1 206 ? 11.695 -9.562 5.512 1 77.69 206 LEU A CA 1
ATOM 1605 C C . LEU A 1 206 ? 11.625 -10.359 6.812 1 77.69 206 LEU A C 1
ATOM 1607 O O . LEU A 1 206 ? 11.273 -9.812 7.859 1 77.69 206 LEU A O 1
ATOM 1611 N N . SER A 1 207 ? 11.461 -11.797 6.684 1 68.5 207 SER A N 1
ATOM 1612 C CA . SER A 1 207 ? 11.414 -12.617 7.887 1 68.5 207 SER A CA 1
ATOM 1613 C C . SER A 1 207 ? 12.812 -12.977 8.367 1 68.5 207 SER A C 1
ATOM 1615 O O . SER A 1 207 ? 13.758 -13.039 7.57 1 68.5 207 SER A O 1
ATOM 1617 N N . MET B 1 1 ? 25.625 5.219 4.902 1 61.88 1 MET B N 1
ATOM 1618 C CA . MET B 1 1 ? 25.328 3.793 4.75 1 61.88 1 MET B CA 1
ATOM 1619 C C . MET B 1 1 ? 24.031 3.576 4 1 61.88 1 MET B C 1
ATOM 1621 O O . MET B 1 1 ? 23.109 4.398 4.086 1 61.88 1 MET B O 1
ATOM 1625 N N . SER B 1 2 ? 23.891 2.488 3 1 88.06 2 SER B N 1
ATOM 1626 C CA . SER B 1 2 ? 22.703 2.242 2.189 1 88.06 2 SER B CA 1
ATOM 1627 C C . SER B 1 2 ? 21.547 1.736 3.045 1 88.06 2 SER B C 1
ATOM 1629 O O . SER B 1 2 ? 21.734 0.901 3.932 1 88.06 2 SER B O 1
ATOM 1631 N N . LEU B 1 3 ? 20.484 2.352 2.91 1 92.69 3 LEU B N 1
ATOM 1632 C CA . LEU B 1 3 ? 19.281 1.984 3.668 1 92.69 3 LEU B CA 1
ATOM 1633 C C . LEU B 1 3 ? 18.75 0.629 3.219 1 92.69 3 LEU B C 1
ATOM 1635 O O . LEU B 1 3 ? 18.234 -0.136 4.031 1 92.69 3 LEU B O 1
ATOM 1639 N N . TYR B 1 4 ? 18.922 0.357 1.934 1 97.5 4 TYR B N 1
ATOM 1640 C CA . TYR B 1 4 ? 18.391 -0.869 1.345 1 97.5 4 TYR B CA 1
ATOM 1641 C C . TYR B 1 4 ? 19.516 -1.729 0.777 1 97.5 4 TYR B C 1
ATOM 1643 O O . TYR B 1 4 ? 20.5 -1.206 0.235 1 97.5 4 TYR B O 1
ATOM 1651 N N . THR B 1 5 ? 19.312 -3.02 0.897 1 97.88 5 THR B N 1
ATOM 1652 C CA . THR B 1 5 ? 20.281 -3.975 0.349 1 97.88 5 THR B CA 1
ATOM 1653 C C . THR B 1 5 ? 19.562 -5.082 -0.418 1 97.88 5 THR B C 1
ATOM 1655 O O . THR B 1 5 ? 18.406 -5.406 -0.117 1 97.88 5 THR B O 1
ATOM 1658 N N . LEU B 1 6 ? 20.188 -5.59 -1.443 1 97.81 6 LEU B N 1
ATOM 1659 C CA . LEU B 1 6 ? 19.656 -6.715 -2.199 1 97.81 6 LEU B CA 1
ATOM 1660 C C . LEU B 1 6 ? 19.672 -7.988 -1.364 1 97.81 6 LEU B C 1
ATOM 1662 O O . LEU B 1 6 ? 20.734 -8.461 -0.963 1 97.81 6 LEU B O 1
ATOM 1666 N N . PRO B 1 7 ? 18.547 -8.539 -1.075 1 96.94 7 PRO B N 1
ATOM 1667 C CA . PRO B 1 7 ? 18.578 -9.789 -0.304 1 96.94 7 PRO B CA 1
ATOM 1668 C C . PRO B 1 7 ? 19.109 -10.969 -1.111 1 96.94 7 PRO B C 1
ATOM 1670 O O . PRO B 1 7 ? 18.969 -11 -2.336 1 96.94 7 PRO B O 1
ATOM 1673 N N . GLU B 1 8 ? 19.641 -11.891 -0.412 1 96.38 8 GLU B N 1
ATOM 1674 C CA . GLU B 1 8 ? 20.047 -13.125 -1.071 1 96.38 8 GLU B CA 1
ATOM 1675 C C . GLU B 1 8 ? 18.844 -13.969 -1.465 1 96.38 8 GLU B C 1
ATOM 1677 O O . GLU B 1 8 ? 17.812 -13.945 -0.78 1 96.38 8 GLU B O 1
ATOM 1682 N N . LEU B 1 9 ? 19.031 -14.664 -2.572 1 96.81 9 LEU B N 1
ATOM 1683 C CA . LEU B 1 9 ? 17.984 -15.625 -2.92 1 96.81 9 LEU B CA 1
ATOM 1684 C C . LEU B 1 9 ? 17.969 -16.797 -1.937 1 96.81 9 LEU B C 1
ATOM 1686 O O . LEU B 1 9 ? 19.031 -17.266 -1.505 1 96.81 9 LEU B O 1
ATOM 1690 N N . PRO B 1 10 ? 16.812 -17.297 -1.629 1 96.31 10 PRO B N 1
ATOM 1691 C CA . PRO B 1 10 ? 16.734 -18.438 -0.706 1 96.31 10 PRO B CA 1
ATOM 1692 C C . PRO B 1 10 ? 17.062 -19.766 -1.379 1 96.31 10 PRO B C 1
ATOM 1694 O O . PRO B 1 10 ? 17.062 -20.812 -0.721 1 96.31 10 PRO B O 1
ATOM 1697 N N . TYR B 1 11 ? 17.312 -19.859 -2.65 1 97.62 11 TYR B N 1
ATOM 1698 C CA . TYR B 1 11 ? 17.672 -21.031 -3.453 1 97.62 11 TYR B CA 1
ATOM 1699 C C . TYR B 1 11 ? 18.578 -20.641 -4.613 1 97.62 11 TYR B C 1
ATOM 1701 O O . TYR B 1 11 ? 18.703 -19.453 -4.934 1 97.62 11 TYR B O 1
ATOM 1709 N N . ASP B 1 12 ? 19.141 -21.703 -5.234 1 97.81 12 ASP B N 1
ATOM 1710 C CA . ASP B 1 12 ? 20.047 -21.453 -6.348 1 97.81 12 ASP B CA 1
ATOM 1711 C C . ASP B 1 12 ? 19.297 -20.922 -7.562 1 97.81 12 ASP B C 1
ATOM 1713 O O . ASP B 1 12 ? 18.094 -21.156 -7.703 1 97.81 12 ASP B O 1
ATOM 1717 N N . TYR B 1 13 ? 20.016 -20.266 -8.438 1 97.94 13 TYR B N 1
ATOM 1718 C CA . TYR B 1 13 ? 19.422 -19.672 -9.625 1 97.94 13 TYR B CA 1
ATOM 1719 C C . TYR B 1 13 ? 18.672 -20.719 -10.445 1 97.94 13 TYR B C 1
ATOM 1721 O O . TYR B 1 13 ? 17.641 -20.438 -11.047 1 97.94 13 TYR B O 1
ATOM 1729 N N . ALA B 1 14 ? 19.125 -21.906 -10.438 1 98.44 14 ALA B N 1
ATOM 1730 C CA . ALA B 1 14 ? 18.531 -22.938 -11.297 1 98.44 14 ALA B CA 1
ATOM 1731 C C . ALA B 1 14 ? 17.516 -23.766 -10.523 1 98.44 14 ALA B C 1
ATOM 1733 O O . ALA B 1 14 ? 16.953 -24.719 -11.062 1 98.44 14 ALA B O 1
ATOM 1734 N N . ALA B 1 15 ? 17.281 -23.406 -9.297 1 98.62 15 ALA B N 1
ATOM 1735 C CA . ALA B 1 15 ? 16.516 -24.25 -8.391 1 98.62 15 ALA B CA 1
ATOM 1736 C C . ALA B 1 15 ? 15.062 -24.359 -8.852 1 98.62 15 ALA B C 1
ATOM 1738 O O . ALA B 1 15 ? 14.375 -25.344 -8.547 1 98.62 15 ALA B O 1
ATOM 1739 N N . LEU B 1 16 ? 14.57 -23.406 -9.594 1 98.69 16 LEU B N 1
ATOM 1740 C CA . LEU B 1 16 ? 13.156 -23.359 -9.953 1 98.69 16 LEU B CA 1
ATOM 1741 C C . LEU B 1 16 ? 12.93 -23.984 -11.328 1 98.69 16 LEU B C 1
ATOM 1743 O O . LEU B 1 16 ? 11.805 -23.984 -11.836 1 98.69 16 LEU B O 1
ATOM 1747 N N . GLU B 1 17 ? 13.984 -24.484 -11.938 1 98.44 17 GLU B N 1
ATOM 1748 C CA . GLU B 1 17 ? 13.836 -25.203 -13.203 1 98.44 17 GLU B CA 1
ATOM 1749 C C . GLU B 1 17 ? 13 -26.469 -13.031 1 98.44 17 GLU B C 1
ATOM 1751 O O . GLU B 1 17 ? 13.055 -27.109 -11.984 1 98.44 17 GLU B O 1
ATOM 1756 N N . PRO B 1 18 ? 12.188 -26.781 -14.062 1 98.31 18 PRO B N 1
ATOM 1757 C CA . PRO B 1 18 ? 12.117 -26.188 -15.406 1 98.31 18 PRO B CA 1
ATOM 1758 C C . PRO B 1 18 ? 11.102 -25.062 -15.508 1 98.31 18 PRO B C 1
ATOM 1760 O O . PRO B 1 18 ? 10.805 -24.578 -16.609 1 98.31 18 PRO B O 1
ATOM 1763 N N . HIS B 1 19 ? 10.531 -24.641 -14.438 1 98.69 19 HIS B N 1
ATOM 1764 C CA . HIS B 1 19 ? 9.43 -23.688 -14.469 1 98.69 19 HIS B CA 1
ATOM 1765 C C . HIS B 1 19 ? 9.93 -22.266 -14.742 1 98.69 19 HIS B C 1
ATOM 1767 O O . HIS B 1 19 ? 9.281 -21.5 -15.453 1 98.69 19 HIS B O 1
ATOM 1773 N N . ILE B 1 20 ? 11.031 -21.844 -14.172 1 98.62 20 ILE B N 1
ATOM 1774 C CA . ILE B 1 20 ? 11.758 -20.609 -14.445 1 98.62 20 ILE B CA 1
ATOM 1775 C C . ILE B 1 20 ? 13.242 -20.906 -14.594 1 98.62 20 ILE B C 1
ATOM 1777 O O . ILE B 1 20 ? 13.859 -21.5 -13.703 1 98.62 20 ILE B O 1
ATOM 1781 N N . SER B 1 21 ? 13.844 -20.484 -15.648 1 98.75 21 SER B N 1
ATOM 1782 C CA . SER B 1 21 ? 15.234 -20.797 -15.938 1 98.75 21 SER B CA 1
ATOM 1783 C C . SER B 1 21 ? 16.172 -20.031 -15.023 1 98.75 21 SER B C 1
ATOM 1785 O O . SER B 1 21 ? 15.859 -18.922 -14.578 1 98.75 21 SER B O 1
ATOM 1787 N N . GLY B 1 22 ? 17.359 -20.625 -14.805 1 98.56 22 GLY B N 1
ATOM 1788 C CA . GLY B 1 22 ? 18.406 -19.953 -14.047 1 98.56 22 GLY B CA 1
ATOM 1789 C C . GLY B 1 22 ? 18.812 -18.625 -14.656 1 98.56 22 GLY B C 1
ATOM 1790 O O . GLY B 1 22 ? 19.141 -17.672 -13.938 1 98.56 22 GLY B O 1
ATOM 1791 N N . LYS B 1 23 ? 18.75 -18.578 -15.945 1 98.56 23 LYS B N 1
ATOM 1792 C CA . LYS B 1 23 ? 19.109 -17.344 -16.641 1 98.56 23 LYS B CA 1
ATOM 1793 C C . LYS B 1 23 ? 18.156 -16.219 -16.266 1 98.56 23 LYS B C 1
ATOM 1795 O O . LYS B 1 23 ? 18.578 -15.102 -15.977 1 98.56 23 LYS B O 1
ATOM 1800 N N . ILE B 1 24 ? 16.859 -16.484 -16.266 1 98.56 24 ILE B N 1
ATOM 1801 C CA . ILE B 1 24 ? 15.867 -15.484 -15.859 1 98.56 24 ILE B CA 1
ATOM 1802 C C . ILE B 1 24 ? 16.109 -15.07 -14.406 1 98.56 24 ILE B C 1
ATOM 1804 O O . ILE B 1 24 ? 16.141 -13.883 -14.094 1 98.56 24 ILE B O 1
ATOM 1808 N N . MET B 1 25 ? 16.375 -16.031 -13.578 1 98.5 25 MET B N 1
ATOM 1809 C CA . MET B 1 25 ? 16.531 -15.75 -12.156 1 98.5 25 MET B CA 1
ATOM 1810 C C . MET B 1 25 ? 17.75 -14.875 -11.906 1 98.5 25 MET B C 1
ATOM 1812 O O . MET B 1 25 ? 17.703 -13.953 -11.102 1 98.5 25 MET B O 1
ATOM 1816 N N . GLU B 1 26 ? 18.781 -15.188 -12.586 1 98.38 26 GLU B N 1
ATOM 1817 C CA . GLU B 1 26 ? 20 -14.398 -12.445 1 98.38 26 GLU B CA 1
ATOM 1818 C C . GLU B 1 26 ? 19.781 -12.953 -12.867 1 98.38 26 GLU B C 1
ATOM 1820 O O . GLU B 1 26 ? 20.094 -12.023 -12.125 1 98.38 26 GLU B O 1
ATOM 1825 N N . LEU B 1 27 ? 19.219 -12.734 -14.023 1 98.62 27 LEU B N 1
ATOM 1826 C CA . LEU B 1 27 ? 18.953 -11.383 -14.523 1 98.62 27 LEU B CA 1
ATOM 1827 C C . LEU B 1 27 ? 17.938 -10.672 -13.656 1 98.62 27 LEU B C 1
ATOM 1829 O O . LEU B 1 27 ? 18.125 -9.508 -13.289 1 98.62 27 LEU B O 1
ATOM 1833 N N . HIS B 1 28 ? 16.891 -11.406 -13.328 1 98.75 28 HIS B N 1
ATOM 1834 C CA . HIS B 1 28 ? 15.781 -10.867 -12.547 1 98.75 28 HIS B CA 1
ATOM 1835 C C . HIS B 1 28 ? 16.25 -10.383 -11.18 1 98.75 28 HIS B C 1
ATOM 1837 O O . HIS B 1 28 ? 15.898 -9.281 -10.75 1 98.75 28 HIS B O 1
ATOM 1843 N N . HIS B 1 29 ? 17.078 -11.156 -10.531 1 98.5 29 HIS B N 1
ATOM 1844 C CA . HIS B 1 29 ? 17.562 -10.836 -9.195 1 98.5 29 HIS B CA 1
ATOM 1845 C C . HIS B 1 29 ? 18.75 -9.883 -9.258 1 98.5 29 HIS B C 1
ATOM 1847 O O . HIS B 1 29 ? 18.703 -8.789 -8.695 1 98.5 29 HIS B O 1
ATOM 1853 N N . ASP B 1 30 ? 19.766 -10.148 -10.039 1 98.25 30 ASP B N 1
ATOM 1854 C CA . ASP B 1 30 ? 21.047 -9.445 -9.992 1 98.25 30 ASP B CA 1
ATOM 1855 C C . ASP B 1 30 ? 20.984 -8.133 -10.766 1 98.25 30 ASP B C 1
ATOM 1857 O O . ASP B 1 30 ? 21.844 -7.262 -10.594 1 98.25 30 ASP B O 1
ATOM 1861 N N . LYS B 1 31 ? 20.031 -8.039 -11.664 1 98.44 31 LYS B N 1
ATOM 1862 C CA . LYS B 1 31 ? 19.953 -6.812 -12.453 1 98.44 31 LYS B CA 1
ATOM 1863 C C . LYS B 1 31 ? 18.703 -6.016 -12.109 1 98.44 31 LYS B C 1
ATOM 1865 O O . LYS B 1 31 ? 18.781 -4.91 -11.578 1 98.44 31 LYS B O 1
ATOM 1870 N N . HIS B 1 32 ? 17.562 -6.621 -12.328 1 98.69 32 HIS B N 1
ATOM 1871 C CA . HIS B 1 32 ? 16.312 -5.867 -12.148 1 98.69 32 HIS B CA 1
ATOM 1872 C C . HIS B 1 32 ? 16.094 -5.516 -10.688 1 98.69 32 HIS B C 1
ATOM 1874 O O . HIS B 1 32 ? 15.93 -4.344 -10.344 1 98.69 32 HIS B O 1
ATOM 1880 N N . HIS B 1 33 ? 16.078 -6.512 -9.766 1 98.75 33 HIS B N 1
ATOM 1881 C CA . HIS B 1 33 ? 15.891 -6.211 -8.352 1 98.75 33 HIS B CA 1
ATOM 1882 C C . HIS B 1 33 ? 17 -5.309 -7.828 1 98.75 33 HIS B C 1
ATOM 1884 O O . HIS B 1 33 ? 16.734 -4.355 -7.09 1 98.75 33 HIS B O 1
ATOM 1890 N N . ALA B 1 34 ? 18.234 -5.594 -8.227 1 98.81 34 ALA B N 1
ATOM 1891 C CA . ALA B 1 34 ? 19.359 -4.758 -7.824 1 98.81 34 ALA B CA 1
ATOM 1892 C C . ALA B 1 34 ? 19.141 -3.307 -8.242 1 98.81 34 ALA B C 1
ATOM 1894 O O . ALA B 1 34 ? 19.5 -2.385 -7.504 1 98.81 34 ALA B O 1
ATOM 1895 N N . ALA B 1 35 ? 18.609 -3.113 -9.422 1 98.81 35 ALA B N 1
ATOM 1896 C CA . ALA B 1 35 ? 18.359 -1.759 -9.914 1 98.81 35 ALA B CA 1
ATOM 1897 C C . ALA B 1 35 ? 17.344 -1.037 -9.039 1 98.81 35 ALA B C 1
ATOM 1899 O O . ALA B 1 35 ? 17.469 0.164 -8.789 1 98.81 35 ALA B O 1
ATOM 1900 N N . TYR B 1 36 ? 16.328 -1.764 -8.594 1 98.81 36 TYR B N 1
ATOM 1901 C CA . TYR B 1 36 ? 15.336 -1.154 -7.715 1 98.81 36 TYR B CA 1
ATOM 1902 C C . TYR B 1 36 ? 15.953 -0.767 -6.375 1 98.81 36 TYR B C 1
ATOM 1904 O O . TYR B 1 36 ? 15.633 0.287 -5.82 1 98.81 36 TYR B O 1
ATOM 1912 N N . VAL B 1 37 ? 16.828 -1.629 -5.844 1 98.75 37 VAL B N 1
ATOM 1913 C CA . VAL B 1 37 ? 17.531 -1.343 -4.594 1 98.75 37 VAL B CA 1
ATOM 1914 C C . VAL B 1 37 ? 18.375 -0.085 -4.75 1 98.75 37 VAL B C 1
ATOM 1916 O O . VAL B 1 37 ? 18.297 0.833 -3.93 1 98.75 37 VAL B O 1
ATOM 1919 N N . THR B 1 38 ? 19.125 -0.05 -5.801 1 98.81 38 THR B N 1
ATOM 1920 C CA . THR B 1 38 ? 19.953 1.116 -6.086 1 98.81 38 THR B CA 1
ATOM 1921 C C . THR B 1 38 ? 19.094 2.361 -6.266 1 98.81 38 THR B C 1
ATOM 1923 O O . THR B 1 38 ? 19.406 3.422 -5.715 1 98.81 38 THR B O 1
ATOM 1926 N N . GLY B 1 39 ? 18.047 2.197 -7.027 1 98.81 39 GLY B N 1
ATOM 1927 C CA . GLY B 1 39 ? 17.141 3.314 -7.258 1 98.81 39 GLY B CA 1
ATOM 1928 C C . GLY B 1 39 ? 16.531 3.859 -5.98 1 98.81 39 GLY B C 1
ATOM 1929 O O . GLY B 1 39 ? 16.406 5.074 -5.816 1 98.81 39 GLY B O 1
ATOM 1930 N N . ALA B 1 40 ? 16.125 3.002 -5.113 1 98.69 40 ALA B N 1
ATOM 1931 C CA . ALA B 1 40 ? 15.547 3.42 -3.838 1 98.69 40 ALA B CA 1
ATOM 1932 C C . ALA B 1 40 ? 16.562 4.195 -3.002 1 98.69 40 ALA B C 1
ATOM 1934 O O . ALA B 1 40 ? 16.234 5.242 -2.436 1 98.69 40 ALA B O 1
ATOM 1935 N N . ASN B 1 41 ? 17.75 3.664 -2.93 1 98.75 41 ASN B N 1
ATOM 1936 C CA . ASN B 1 41 ? 18.812 4.355 -2.191 1 98.75 41 ASN B CA 1
ATOM 1937 C C . ASN B 1 41 ? 19.109 5.727 -2.79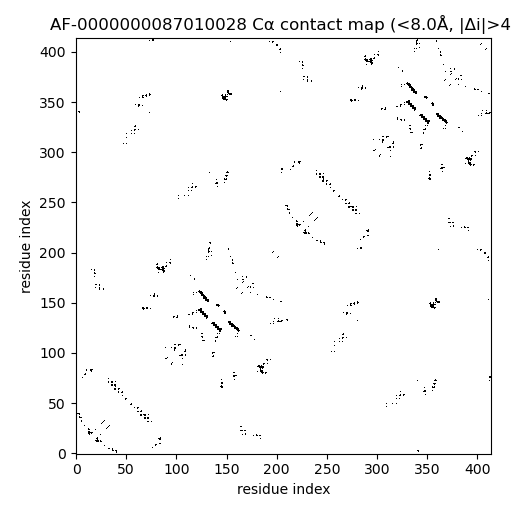1 1 98.75 41 ASN B C 1
ATOM 1939 O O . ASN B 1 41 ? 19.281 6.703 -2.061 1 98.75 41 ASN B O 1
ATOM 1943 N N . ASN B 1 42 ? 19.172 5.801 -4.113 1 98.75 42 ASN B N 1
ATOM 1944 C CA . ASN B 1 42 ? 19.391 7.082 -4.777 1 98.75 42 ASN B CA 1
ATOM 1945 C C . ASN B 1 42 ? 18.266 8.07 -4.477 1 98.75 42 ASN B C 1
ATOM 1947 O O . ASN B 1 42 ? 18.516 9.25 -4.234 1 98.75 42 ASN B O 1
ATOM 1951 N N . ALA B 1 43 ? 17.047 7.602 -4.523 1 98.5 43 ALA B N 1
ATOM 1952 C CA . ALA B 1 43 ? 15.906 8.469 -4.262 1 98.5 43 ALA B CA 1
ATOM 1953 C C . ALA B 1 43 ? 15.961 9.039 -2.848 1 98.5 43 ALA B C 1
ATOM 1955 O O . ALA B 1 43 ? 15.719 10.234 -2.645 1 98.5 43 ALA B O 1
ATOM 1956 N N . VAL B 1 44 ? 16.297 8.203 -1.874 1 98.06 44 VAL B N 1
ATOM 1957 C CA . VAL B 1 44 ? 16.406 8.641 -0.487 1 98.06 44 VAL B CA 1
ATOM 1958 C C . VAL B 1 44 ? 17.5 9.695 -0.364 1 98.06 44 VAL B C 1
ATOM 1960 O O . VAL B 1 44 ? 17.297 10.734 0.272 1 98.06 44 VAL B O 1
ATOM 1963 N N . ALA B 1 45 ? 18.609 9.453 -0.991 1 98.25 45 ALA B N 1
ATOM 1964 C CA . ALA B 1 45 ? 19.719 10.391 -0.955 1 98.25 45 ALA B CA 1
ATOM 1965 C C . ALA B 1 45 ? 19.344 11.719 -1.604 1 98.25 45 ALA B C 1
ATOM 1967 O O . ALA B 1 45 ? 19.672 12.789 -1.087 1 98.25 45 ALA B O 1
ATOM 1968 N N . ASN B 1 46 ? 18.688 11.664 -2.734 1 98.62 46 ASN B N 1
ATOM 1969 C CA . ASN B 1 46 ? 18.297 12.867 -3.449 1 98.62 46 ASN B CA 1
ATOM 1970 C C . ASN B 1 46 ? 17.266 13.68 -2.656 1 98.62 46 ASN B C 1
ATOM 1972 O O . ASN B 1 46 ? 17.297 14.906 -2.668 1 98.62 46 ASN B O 1
ATOM 1976 N N . LEU B 1 47 ? 16.375 13.016 -1.975 1 98.44 47 LEU B N 1
ATOM 1977 C CA . LEU B 1 47 ? 15.414 13.688 -1.118 1 98.44 47 LEU B CA 1
ATOM 1978 C C . LEU B 1 47 ? 16.109 14.383 0.046 1 98.44 47 LEU B C 1
ATOM 1980 O O . LEU B 1 47 ? 15.781 15.523 0.381 1 98.44 47 LEU B O 1
ATOM 1984 N N . ALA B 1 48 ? 17.047 13.695 0.634 1 97.81 48 ALA B N 1
ATOM 1985 C CA . ALA B 1 48 ? 17.812 14.289 1.721 1 97.81 48 ALA B CA 1
ATOM 1986 C C . ALA B 1 48 ? 18.562 15.523 1.242 1 97.81 48 ALA B C 1
ATOM 1988 O O . ALA B 1 48 ? 18.594 16.547 1.927 1 97.81 48 ALA B O 1
ATOM 1989 N N . ALA B 1 49 ? 19.172 15.414 0.095 1 98.25 49 ALA B N 1
ATOM 1990 C CA . ALA B 1 49 ? 19.906 16.531 -0.479 1 98.25 49 ALA B CA 1
ATOM 1991 C C . ALA B 1 49 ? 18.969 17.719 -0.748 1 98.25 49 ALA B C 1
ATOM 1993 O O . ALA B 1 49 ? 19.359 18.875 -0.536 1 98.25 49 ALA B O 1
ATOM 1994 N N . ALA B 1 50 ? 17.797 17.438 -1.254 1 98.38 50 ALA B N 1
ATOM 1995 C CA . ALA B 1 50 ? 16.828 18.484 -1.526 1 98.38 50 ALA B CA 1
ATOM 1996 C C . ALA B 1 50 ? 16.422 19.203 -0.245 1 98.38 50 ALA B C 1
ATOM 1998 O O . ALA B 1 50 ? 16.328 20.438 -0.227 1 98.38 50 ALA B O 1
ATOM 1999 N N . ARG B 1 51 ? 16.203 18.469 0.837 1 97.88 51 ARG B N 1
ATOM 2000 C CA . ARG B 1 51 ? 15.859 19.062 2.125 1 97.88 51 ARG B CA 1
ATOM 2001 C C . ARG B 1 51 ? 17 19.938 2.645 1 97.88 51 ARG B C 1
ATOM 2003 O O . ARG B 1 51 ? 16.766 21.062 3.102 1 97.88 51 ARG B O 1
ATOM 2010 N N . GLU B 1 52 ? 18.141 19.453 2.568 1 97.19 52 GLU B N 1
ATOM 2011 C CA . GLU B 1 52 ? 19.312 20.188 3.045 1 97.19 52 GLU B CA 1
ATOM 2012 C C . GLU B 1 52 ? 19.5 21.484 2.271 1 97.19 52 GLU B C 1
ATOM 2014 O O . GLU B 1 52 ? 19.844 22.516 2.855 1 97.19 52 GLU B O 1
ATOM 2019 N N . ALA B 1 53 ? 19.281 21.438 1.019 1 97.62 53 ALA B N 1
ATOM 2020 C CA . ALA B 1 53 ? 19.469 22.609 0.16 1 97.62 53 ALA B CA 1
ATOM 2021 C C . ALA B 1 53 ? 18.281 23.547 0.264 1 97.62 53 ALA B C 1
ATOM 2023 O O . ALA B 1 53 ? 18.344 24.688 -0.207 1 97.62 53 ALA B O 1
ATOM 2024 N N . GLY B 1 54 ? 17.188 23.094 0.855 1 96.75 54 GLY B N 1
ATOM 2025 C CA . GLY B 1 54 ? 15.969 23.875 0.913 1 96.75 54 GLY B CA 1
ATOM 2026 C C . GLY B 1 54 ? 15.297 24.031 -0.438 1 96.75 54 GLY B C 1
ATOM 2027 O O . GLY B 1 54 ? 14.594 25.016 -0.676 1 96.75 54 GLY B O 1
ATOM 2028 N N . ASP B 1 55 ? 15.594 23.188 -1.4 1 97.94 55 ASP B N 1
ATOM 2029 C CA . ASP B 1 55 ? 15.008 23.203 -2.738 1 97.94 55 ASP B CA 1
ATOM 2030 C C . ASP B 1 55 ? 14.117 21.984 -2.959 1 97.94 55 ASP B C 1
ATOM 2032 O O . ASP B 1 55 ? 14.586 20.938 -3.402 1 97.94 55 ASP B O 1
ATOM 2036 N N . LEU B 1 56 ? 12.852 22.188 -2.771 1 98.19 56 LEU B N 1
ATOM 2037 C CA . LEU B 1 56 ? 11.883 21.094 -2.887 1 98.19 56 LEU B CA 1
ATOM 2038 C C . LEU B 1 56 ? 11.109 21.203 -4.195 1 98.19 56 LEU B C 1
ATOM 2040 O O . LEU B 1 56 ? 10.008 20.641 -4.312 1 98.19 56 LEU B O 1
ATOM 2044 N N . SER B 1 57 ? 11.688 21.859 -5.223 1 97.88 57 SER B N 1
ATOM 2045 C CA . SER B 1 57 ? 11.016 22.078 -6.5 1 97.88 57 SER B CA 1
ATOM 2046 C C . SER B 1 57 ? 10.836 20.766 -7.258 1 97.88 57 SER B C 1
ATOM 2048 O O . SER B 1 57 ? 9.969 20.656 -8.125 1 97.88 57 SER B O 1
ATOM 2050 N N . LYS B 1 58 ? 11.633 19.75 -6.957 1 97.88 58 LYS B N 1
ATOM 2051 C CA . LYS B 1 58 ? 11.555 18.469 -7.66 1 97.88 58 LYS B CA 1
ATOM 2052 C C . LYS B 1 58 ? 10.898 17.406 -6.793 1 97.88 58 LYS B C 1
ATOM 2054 O O . LYS B 1 58 ? 11.086 16.203 -7.02 1 97.88 58 LYS B O 1
ATOM 2059 N N . ILE B 1 59 ? 10.133 17.75 -5.852 1 98.31 59 ILE B N 1
ATOM 2060 C CA . ILE B 1 59 ? 9.609 16.828 -4.844 1 98.31 59 ILE B CA 1
ATOM 2061 C C . ILE B 1 59 ? 8.711 15.797 -5.508 1 98.31 59 ILE B C 1
ATOM 2063 O O . ILE B 1 59 ? 8.695 14.633 -5.105 1 98.31 59 ILE B O 1
ATOM 2067 N N . ASN B 1 60 ? 7.945 16.172 -6.531 1 98.19 60 ASN B N 1
ATOM 2068 C CA . ASN B 1 60 ? 7.062 15.219 -7.207 1 98.19 60 ASN B CA 1
ATOM 2069 C C . ASN B 1 60 ? 7.852 14.086 -7.855 1 98.19 60 ASN B C 1
ATOM 2071 O O . ASN B 1 60 ? 7.516 12.914 -7.68 1 98.19 60 ASN B O 1
ATOM 2075 N N . GLN B 1 61 ? 8.859 14.469 -8.57 1 98.31 61 GLN B N 1
ATOM 2076 C CA . GLN B 1 61 ? 9.695 13.469 -9.234 1 98.31 61 GLN B CA 1
ATOM 2077 C C . GLN B 1 61 ? 10.391 12.578 -8.211 1 98.31 61 GLN B C 1
ATOM 2079 O O . GLN B 1 61 ? 10.406 11.352 -8.352 1 98.31 61 GLN B O 1
ATOM 2084 N N . LEU B 1 62 ? 10.984 13.18 -7.195 1 98.5 62 LEU B N 1
ATOM 2085 C CA . LEU B 1 62 ? 11.75 12.43 -6.207 1 98.5 62 LEU B CA 1
ATOM 2086 C C . LEU B 1 62 ? 10.852 11.492 -5.414 1 98.5 62 LEU B C 1
ATOM 2088 O O . LEU B 1 62 ? 11.242 10.359 -5.105 1 98.5 62 LEU B O 1
ATOM 2092 N N . SER B 1 63 ? 9.664 11.961 -5.055 1 98.31 63 SER B N 1
ATOM 2093 C CA . SER B 1 63 ? 8.695 11.109 -4.371 1 98.31 63 SER B CA 1
ATOM 2094 C C . SER B 1 63 ? 8.289 9.922 -5.234 1 98.31 63 SER B C 1
ATOM 2096 O O . SER B 1 63 ? 8.203 8.797 -4.746 1 98.31 63 SER B O 1
ATOM 2098 N N . LYS B 1 64 ? 8.047 10.172 -6.496 1 98.38 64 LYS B N 1
ATOM 2099 C CA . LYS B 1 64 ? 7.664 9.102 -7.41 1 98.38 64 LYS B CA 1
ATOM 2100 C C . LYS B 1 64 ? 8.797 8.094 -7.586 1 98.38 64 LYS B C 1
ATOM 2102 O O . LYS B 1 64 ? 8.562 6.887 -7.629 1 98.38 64 LYS B O 1
ATOM 2107 N N . ASP B 1 65 ? 10.008 8.617 -7.719 1 98.75 65 ASP B N 1
ATOM 2108 C CA . ASP B 1 65 ? 11.172 7.738 -7.84 1 98.75 65 ASP B CA 1
ATOM 2109 C C . ASP B 1 65 ? 11.289 6.809 -6.637 1 98.75 65 ASP B C 1
ATOM 2111 O O . ASP B 1 65 ? 11.562 5.617 -6.793 1 98.75 65 ASP B O 1
ATOM 2115 N N . LEU B 1 66 ? 11.125 7.371 -5.441 1 98.75 66 LEU B N 1
ATOM 2116 C CA . LEU B 1 66 ? 11.211 6.539 -4.246 1 98.75 66 LEU B CA 1
ATOM 2117 C C . LEU B 1 66 ? 10.094 5.5 -4.219 1 98.75 66 LEU B C 1
ATOM 2119 O O . LEU B 1 66 ? 10.344 4.324 -3.951 1 98.75 66 LEU B O 1
ATOM 2123 N N . ALA B 1 67 ? 8.875 5.922 -4.527 1 98.75 67 ALA B N 1
ATOM 2124 C CA . ALA B 1 67 ? 7.742 5.008 -4.496 1 98.75 67 ALA B CA 1
ATOM 2125 C C . ALA B 1 67 ? 7.945 3.846 -5.469 1 98.75 67 ALA B C 1
ATOM 2127 O O . ALA B 1 67 ? 7.73 2.686 -5.109 1 98.75 67 ALA B O 1
ATOM 2128 N N . PHE B 1 68 ? 8.375 4.16 -6.656 1 98.81 68 PHE B N 1
ATOM 2129 C CA . PHE B 1 68 ? 8.562 3.154 -7.699 1 98.81 68 PHE B CA 1
ATOM 2130 C C . PHE B 1 68 ? 9.648 2.16 -7.297 1 98.81 68 PHE B C 1
ATOM 2132 O O . PHE B 1 68 ? 9.43 0.947 -7.332 1 98.81 68 PHE B O 1
ATOM 2139 N N . ASN B 1 69 ? 10.766 2.691 -6.879 1 98.88 69 ASN B N 1
ATOM 2140 C CA . ASN B 1 69 ? 11.914 1.827 -6.617 1 98.88 69 ASN B CA 1
ATOM 2141 C C . ASN B 1 69 ? 11.75 1.058 -5.309 1 98.88 69 ASN B C 1
ATOM 2143 O O . ASN B 1 69 ? 12.141 -0.108 -5.219 1 98.88 69 ASN B O 1
ATOM 2147 N N . LEU B 1 70 ? 11.211 1.697 -4.305 1 98.75 70 LEU B N 1
ATOM 2148 C CA . LEU B 1 70 ? 10.922 0.989 -3.061 1 98.75 70 LEU B CA 1
ATOM 2149 C C . LEU B 1 70 ? 9.875 -0.098 -3.281 1 98.75 70 LEU B C 1
ATOM 2151 O O . LEU B 1 70 ? 10 -1.201 -2.746 1 98.75 70 LEU B O 1
ATOM 2155 N N . GLY B 1 71 ? 8.828 0.223 -4.051 1 98.81 71 GLY B N 1
ATOM 2156 C CA . GLY B 1 71 ? 7.863 -0.8 -4.426 1 98.81 71 GLY B CA 1
ATOM 2157 C C . GLY B 1 71 ? 8.5 -1.991 -5.117 1 98.81 71 GLY B C 1
ATOM 2158 O O . GLY B 1 71 ? 8.211 -3.141 -4.777 1 98.81 71 GLY B O 1
ATOM 2159 N N . GLY B 1 72 ? 9.375 -1.694 -6.09 1 98.81 72 GLY B N 1
ATOM 2160 C CA . GLY B 1 72 ? 10.094 -2.766 -6.766 1 98.81 72 GLY B CA 1
ATOM 2161 C C . GLY B 1 72 ? 10.883 -3.645 -5.816 1 98.81 72 GLY B C 1
ATOM 2162 O O . GLY B 1 72 ? 10.883 -4.871 -5.949 1 98.81 72 GLY B O 1
ATOM 2163 N N . HIS B 1 73 ? 11.57 -2.992 -4.898 1 98.75 73 HIS B N 1
ATOM 2164 C CA . HIS B 1 73 ? 12.359 -3.715 -3.906 1 98.75 73 HIS B CA 1
ATOM 2165 C C . HIS B 1 73 ? 11.477 -4.582 -3.021 1 98.75 73 HIS B C 1
ATOM 2167 O O . HIS B 1 73 ? 11.75 -5.77 -2.83 1 98.75 73 HIS B O 1
ATOM 2173 N N . THR B 1 74 ? 10.406 -4.023 -2.523 1 98.56 74 THR B N 1
ATOM 2174 C CA . THR B 1 74 ? 9.492 -4.727 -1.63 1 98.56 74 THR B CA 1
ATOM 2175 C C . THR B 1 74 ? 8.859 -5.926 -2.334 1 98.56 74 THR B C 1
ATOM 2177 O O . THR B 1 74 ? 8.891 -7.043 -1.816 1 98.56 74 THR B O 1
ATOM 2180 N N . ASN B 1 75 ? 8.344 -5.688 -3.533 1 98.69 75 ASN B N 1
ATOM 2181 C CA . ASN B 1 75 ? 7.645 -6.723 -4.285 1 98.69 75 ASN B CA 1
ATOM 2182 C C . ASN B 1 75 ? 8.547 -7.926 -4.547 1 98.69 75 ASN B C 1
ATOM 2184 O O . ASN B 1 75 ? 8.141 -9.07 -4.324 1 98.69 75 ASN B O 1
ATOM 2188 N N . HIS B 1 76 ? 9.75 -7.625 -4.984 1 98.81 76 HIS B N 1
ATOM 2189 C CA . HIS B 1 76 ? 10.656 -8.711 -5.328 1 98.81 76 HIS B CA 1
ATOM 2190 C C . HIS B 1 76 ? 11.125 -9.453 -4.082 1 98.81 76 HIS B C 1
ATOM 2192 O O . HIS B 1 76 ? 11.336 -10.672 -4.117 1 98.81 76 HIS B O 1
ATOM 2198 N N . SER B 1 77 ? 11.32 -8.703 -2.998 1 98.44 77 SER B N 1
ATOM 2199 C CA . SER B 1 77 ? 11.734 -9.328 -1.744 1 98.44 77 SER B CA 1
ATOM 2200 C C . SER B 1 77 ? 10.711 -10.352 -1.271 1 98.44 77 SER B C 1
ATOM 2202 O O . SER B 1 77 ? 11.07 -11.367 -0.667 1 98.44 77 SER B O 1
ATOM 2204 N N . ILE B 1 78 ? 9.445 -10.117 -1.52 1 98.44 78 ILE B N 1
ATOM 2205 C CA . ILE B 1 78 ? 8.375 -11.047 -1.178 1 98.44 78 ILE B CA 1
ATOM 2206 C C . ILE B 1 78 ? 8.312 -12.156 -2.219 1 98.44 78 ILE B C 1
ATOM 2208 O O . ILE B 1 78 ? 8.211 -13.336 -1.871 1 98.44 78 ILE B O 1
ATOM 2212 N N . PHE B 1 79 ? 8.445 -11.844 -3.467 1 98.75 79 PHE B N 1
ATOM 2213 C CA . PHE B 1 79 ? 8.289 -12.734 -4.613 1 98.75 79 PHE B CA 1
ATOM 2214 C C . PHE B 1 79 ? 9.258 -13.906 -4.527 1 98.75 79 PHE B C 1
ATOM 2216 O O . PHE B 1 79 ? 8.875 -15.055 -4.75 1 98.75 79 PHE B O 1
ATOM 2223 N N . TRP B 1 80 ? 10.5 -13.594 -4.199 1 98.5 80 TRP B N 1
ATOM 2224 C CA . TRP B 1 80 ? 11.492 -14.664 -4.133 1 98.5 80 TRP B CA 1
ATOM 2225 C C . TRP B 1 80 ? 11.102 -15.719 -3.1 1 98.5 80 TRP B C 1
ATOM 2227 O O . TRP B 1 80 ? 11.297 -16.906 -3.316 1 98.5 80 TRP B O 1
ATOM 2237 N N . GLN B 1 81 ? 10.555 -15.25 -2.012 1 98.31 81 GLN B N 1
ATOM 2238 C CA . GLN B 1 81 ? 10.18 -16.156 -0.932 1 98.31 81 GLN B CA 1
ATOM 2239 C C . GLN B 1 81 ? 8.906 -16.922 -1.274 1 98.31 81 GLN B C 1
ATOM 2241 O O . GLN B 1 81 ? 8.672 -18.031 -0.757 1 98.31 81 GLN B O 1
ATOM 2246 N N . ASN B 1 82 ? 8.094 -16.375 -2.16 1 98.62 82 ASN B N 1
ATOM 2247 C CA . ASN B 1 82 ? 6.816 -16.969 -2.547 1 98.62 82 ASN B CA 1
ATOM 2248 C C . ASN B 1 82 ? 7.004 -18.141 -3.504 1 98.62 82 ASN B C 1
ATOM 2250 O O . ASN B 1 82 ? 6.039 -18.828 -3.842 1 98.62 82 ASN B O 1
ATOM 2254 N N . LEU B 1 83 ? 8.227 -18.375 -3.896 1 98.69 83 LEU B N 1
ATOM 2255 C CA . LEU B 1 83 ? 8.539 -19.469 -4.801 1 98.69 83 LEU B CA 1
ATOM 2256 C C . LEU B 1 83 ? 9.469 -20.469 -4.129 1 98.69 83 LEU B C 1
ATOM 2258 O O . LEU B 1 83 ? 10.258 -20.109 -3.256 1 98.69 83 LEU B O 1
ATOM 2262 N N . SER B 1 84 ? 9.359 -21.719 -4.543 1 98.31 84 SER B N 1
ATOM 2263 C CA . SER B 1 84 ? 10.195 -22.781 -3.992 1 98.31 84 SER B CA 1
ATOM 2264 C C . SER B 1 84 ? 10.328 -23.953 -4.969 1 98.31 84 SER B C 1
ATOM 2266 O O . SER B 1 84 ? 9.359 -24.328 -5.625 1 98.31 84 SER B O 1
ATOM 2268 N N . PRO B 1 85 ? 11.578 -24.5 -5.059 1 97.88 85 PRO B N 1
ATOM 2269 C CA . PRO B 1 85 ? 11.719 -25.703 -5.898 1 97.88 85 PRO B CA 1
ATOM 2270 C C . PRO B 1 85 ? 10.859 -26.859 -5.418 1 97.88 85 PRO B C 1
ATOM 2272 O O . PR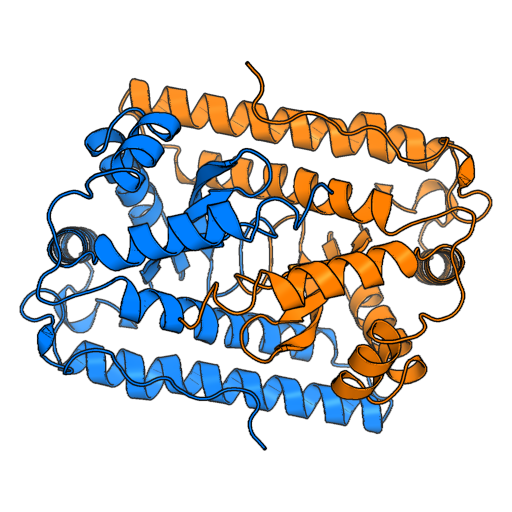O B 1 85 ? 10.617 -27.812 -6.176 1 97.88 85 PRO B O 1
ATOM 2275 N N . ASN B 1 86 ? 10.398 -26.828 -4.164 1 97.44 86 ASN B N 1
ATOM 2276 C CA . ASN B 1 86 ? 9.562 -27.875 -3.594 1 97.44 86 ASN B CA 1
ATOM 2277 C C . ASN B 1 86 ? 8.109 -27.422 -3.439 1 97.44 86 ASN B C 1
ATOM 2279 O O . ASN B 1 86 ? 7.352 -28 -2.66 1 97.44 86 ASN B O 1
ATOM 2283 N N . GLY B 1 87 ? 7.883 -26.359 -4.105 1 97.62 87 GLY B N 1
ATOM 2284 C CA . GLY B 1 87 ? 6.551 -25.781 -3.98 1 97.62 87 GLY B CA 1
ATOM 2285 C C . GLY B 1 87 ? 5.508 -26.5 -4.816 1 97.62 87 GLY B C 1
ATOM 2286 O O . GLY B 1 87 ? 5.738 -27.625 -5.281 1 97.62 87 GLY B O 1
ATOM 2287 N N . GLY B 1 88 ? 4.375 -25.859 -4.965 1 97.81 88 GLY B N 1
ATOM 2288 C CA . GLY B 1 88 ? 3.271 -26.391 -5.742 1 97.81 88 GLY B CA 1
ATOM 2289 C C . GLY B 1 88 ? 2.195 -27.031 -4.891 1 97.81 88 GLY B C 1
ATOM 2290 O O . GLY B 1 88 ? 2.23 -26.938 -3.66 1 97.81 88 GLY B O 1
ATOM 2291 N N . GLY B 1 89 ? 1.188 -27.531 -5.566 1 97.31 89 GLY B N 1
ATOM 2292 C CA . GLY B 1 89 ? 0.053 -28.094 -4.859 1 97.31 89 GLY B CA 1
ATOM 2293 C C . GLY B 1 89 ? -0.88 -27.047 -4.289 1 97.31 89 GLY B C 1
ATOM 2294 O O . GLY B 1 89 ? -1.059 -25.984 -4.879 1 97.31 89 GLY B O 1
ATOM 2295 N N . GLN B 1 90 ? -1.579 -27.484 -3.193 1 97.88 90 GLN B N 1
ATOM 2296 C CA . GLN B 1 90 ? -2.508 -26.594 -2.5 1 97.88 90 GLN B CA 1
ATOM 2297 C C . GLN B 1 90 ? -2.053 -26.328 -1.066 1 97.88 90 GLN B C 1
ATOM 2299 O O . GLN B 1 90 ? -1.432 -27.188 -0.44 1 97.88 90 GLN B O 1
ATOM 2304 N N . PRO B 1 91 ? -2.307 -25.078 -0.639 1 98.31 91 PRO B N 1
ATOM 2305 C CA . PRO B 1 91 ? -2.021 -24.859 0.781 1 98.31 91 PRO B CA 1
ATOM 2306 C C . PRO B 1 91 ? -2.861 -25.75 1.697 1 98.31 91 PRO B C 1
ATOM 2308 O O . PRO B 1 91 ? -3.832 -26.359 1.248 1 98.31 91 PRO B O 1
ATOM 2311 N N . GLU B 1 92 ? -2.453 -25.875 2.928 1 97.44 92 GLU B N 1
ATOM 2312 C CA . GLU B 1 92 ? -3.176 -26.609 3.965 1 97.44 92 GLU B CA 1
ATOM 2313 C C . GLU B 1 92 ? -3.391 -25.734 5.203 1 97.44 92 GLU B C 1
ATOM 2315 O O . GLU B 1 92 ? -2.941 -24.594 5.246 1 97.44 92 GLU B O 1
ATOM 2320 N N . GLY B 1 93 ? -4.184 -26.219 6.098 1 97.88 93 GLY B N 1
ATOM 2321 C CA . GLY B 1 93 ? -4.332 -25.562 7.387 1 97.88 93 GLY B CA 1
ATOM 2322 C C . GLY B 1 93 ? -5.035 -24.219 7.297 1 97.88 93 GLY B C 1
ATOM 2323 O O . GLY B 1 93 ? -6.004 -24.062 6.551 1 97.88 93 GLY B O 1
ATOM 2324 N N . GLU B 1 94 ? -4.555 -23.359 8.086 1 98.19 94 GLU B N 1
ATOM 2325 C CA . GLU B 1 94 ? -5.219 -22.062 8.266 1 98.19 94 GLU B CA 1
ATOM 2326 C C . GLU B 1 94 ? -5.277 -21.281 6.961 1 98.19 94 GLU B C 1
ATOM 2328 O O . GLU B 1 94 ? -6.258 -20.578 6.691 1 98.19 94 GLU B O 1
ATOM 2333 N N . LEU B 1 95 ? -4.23 -21.375 6.164 1 98.69 95 LEU B N 1
ATOM 2334 C CA . LEU B 1 95 ? -4.219 -20.656 4.895 1 98.69 95 LEU B CA 1
ATOM 2335 C C . LEU B 1 95 ? -5.328 -21.156 3.979 1 98.69 95 LEU B C 1
ATOM 2337 O O . LEU B 1 95 ? -6.059 -20.359 3.385 1 98.69 95 LEU B O 1
ATOM 2341 N N . LEU B 1 96 ? -5.449 -22.453 3.816 1 98.75 96 LEU B N 1
ATOM 2342 C CA . LEU B 1 96 ? -6.508 -23 2.975 1 98.75 96 LEU B CA 1
ATOM 2343 C C . LEU B 1 96 ? -7.883 -22.578 3.482 1 98.75 96 LEU B C 1
ATOM 2345 O O . LEU B 1 96 ? -8.758 -22.234 2.691 1 98.75 96 LEU B O 1
ATOM 2349 N N . GLU B 1 97 ? -8.109 -22.578 4.77 1 98.69 97 GLU B N 1
ATOM 2350 C CA . GLU B 1 97 ? -9.391 -22.188 5.348 1 98.69 97 GLU B CA 1
ATOM 2351 C C . GLU B 1 97 ? -9.68 -20.719 5.078 1 98.69 97 GLU B C 1
ATOM 2353 O O . GLU B 1 97 ? -10.82 -20.344 4.793 1 98.69 97 GLU B O 1
ATOM 2358 N N . ALA B 1 98 ? -8.641 -19.906 5.203 1 98.69 98 ALA B N 1
ATOM 2359 C CA . ALA B 1 98 ? -8.812 -18.484 4.906 1 98.69 98 ALA B CA 1
ATOM 2360 C C . ALA B 1 98 ? -9.188 -18.266 3.443 1 98.69 98 ALA B C 1
ATOM 2362 O O . ALA B 1 98 ? -10.023 -17.422 3.127 1 98.69 98 ALA B O 1
ATOM 2363 N N . ILE B 1 99 ? -8.539 -19.016 2.561 1 98.81 99 ILE B N 1
ATOM 2364 C CA . ILE B 1 99 ? -8.828 -18.922 1.135 1 98.81 99 ILE B CA 1
ATOM 2365 C C . ILE B 1 99 ? -10.273 -19.344 0.881 1 98.81 99 ILE B C 1
ATOM 2367 O O . ILE B 1 99 ? -11.016 -18.656 0.174 1 98.81 99 ILE B O 1
ATOM 2371 N N . LYS B 1 100 ? -10.703 -20.422 1.464 1 98.56 100 LYS B N 1
ATOM 2372 C CA . LYS B 1 100 ? -12.078 -20.891 1.296 1 98.56 100 LYS B CA 1
ATOM 2373 C C . LYS B 1 100 ? -13.07 -19.859 1.837 1 98.56 100 LYS B C 1
ATOM 2375 O O . LYS B 1 100 ? -14.109 -19.609 1.223 1 98.56 100 LYS B O 1
ATOM 2380 N N . ASP B 1 101 ? -12.758 -19.344 2.93 1 98.25 101 ASP B N 1
ATOM 2381 C CA . ASP B 1 101 ? -13.625 -18.344 3.566 1 98.25 101 ASP B CA 1
ATOM 2382 C C . ASP B 1 101 ? -13.797 -17.109 2.684 1 98.25 101 ASP B C 1
ATOM 2384 O O . ASP B 1 101 ? -14.883 -16.531 2.617 1 98.25 101 ASP B O 1
ATOM 2388 N N . SER B 1 102 ? -12.766 -16.75 1.976 1 98.44 102 SER B N 1
ATOM 2389 C CA . SER B 1 102 ? -12.766 -15.5 1.235 1 98.44 102 SER B CA 1
ATOM 2390 C C . SER B 1 102 ? -13.219 -15.703 -0.207 1 98.44 102 SER B C 1
ATOM 2392 O O . SER B 1 102 ? -13.789 -14.805 -0.822 1 98.44 102 SER B O 1
ATOM 2394 N N . PHE B 1 103 ? -12.93 -16.891 -0.728 1 98.5 103 PHE B N 1
ATOM 2395 C CA . PHE B 1 103 ? -13.133 -17.062 -2.162 1 98.5 103 PHE B CA 1
ATOM 2396 C C . PHE B 1 103 ? -14.039 -18.25 -2.449 1 98.5 103 PHE B C 1
ATOM 2398 O O . PHE B 1 103 ? -14.391 -18.5 -3.604 1 98.5 103 PHE B O 1
ATOM 2405 N N . GLY B 1 104 ? -14.406 -19.031 -1.461 1 97.81 104 GLY B N 1
ATOM 2406 C CA . GLY B 1 104 ? -15.273 -20.188 -1.612 1 97.81 104 GLY B CA 1
ATOM 2407 C C . GLY B 1 104 ? -14.516 -21.5 -1.698 1 97.81 104 GLY B C 1
ATOM 2408 O O . GLY B 1 104 ? -14.867 -22.469 -1.027 1 97.81 104 GLY B O 1
ATOM 2409 N N . SER B 1 105 ? -13.508 -21.578 -2.518 1 98 105 SER B N 1
ATOM 2410 C CA . SER B 1 105 ? -12.656 -22.734 -2.697 1 98 105 SER B CA 1
ATOM 2411 C C . SER B 1 105 ? -11.273 -22.344 -3.219 1 98 105 SER B C 1
ATOM 2413 O O . SER B 1 105 ? -11.078 -21.203 -3.664 1 98 105 SER B O 1
ATOM 2415 N N . PHE B 1 106 ? -10.367 -23.312 -3.074 1 98.5 106 PHE B N 1
ATOM 2416 C CA . PHE B 1 106 ? -9.055 -23.062 -3.662 1 98.5 106 PHE B CA 1
ATOM 2417 C C . PHE B 1 106 ? -9.164 -22.891 -5.172 1 98.5 106 PHE B C 1
ATOM 2419 O O . PHE B 1 106 ? -8.5 -22.031 -5.758 1 98.5 106 PHE B O 1
ATOM 2426 N N . ASP B 1 107 ? -9.977 -23.734 -5.801 1 98.19 107 ASP B N 1
ATOM 2427 C CA . ASP B 1 107 ? -10.164 -23.656 -7.242 1 98.19 107 ASP B CA 1
ATOM 2428 C C . ASP B 1 107 ? -10.688 -22.281 -7.656 1 98.19 107 ASP B C 1
ATOM 2430 O O . ASP B 1 107 ? -10.188 -21.672 -8.609 1 98.19 107 ASP B O 1
ATOM 2434 N N . SER B 1 108 ? -11.703 -21.781 -6.957 1 98.12 108 SER B N 1
ATOM 2435 C CA . SER B 1 108 ? -12.258 -20.469 -7.238 1 98.12 108 SER B CA 1
ATOM 2436 C C . SER B 1 108 ? -11.203 -19.375 -7.059 1 98.12 108 SER B C 1
ATOM 2438 O O . SER B 1 108 ? -11.125 -18.438 -7.859 1 98.12 108 SER B O 1
ATOM 2440 N N . PHE B 1 109 ? -10.438 -19.547 -5.992 1 98.69 109 PHE B N 1
ATOM 2441 C CA . PHE B 1 109 ? -9.328 -18.625 -5.738 1 98.69 109 PHE B CA 1
ATOM 2442 C C . PHE B 1 109 ? -8.344 -18.641 -6.902 1 98.69 109 PHE B C 1
ATOM 2444 O O . PHE B 1 109 ? -8.008 -17.578 -7.438 1 98.69 109 PHE B O 1
ATOM 2451 N N . GLN B 1 110 ? -7.906 -19.766 -7.254 1 98.69 110 GLN B N 1
ATOM 2452 C CA . GLN B 1 110 ? -6.887 -19.906 -8.289 1 98.69 110 GLN B CA 1
ATOM 2453 C C . GLN B 1 110 ? -7.363 -19.328 -9.617 1 98.69 110 GLN B C 1
ATOM 2455 O O . GLN B 1 110 ? -6.613 -18.625 -10.297 1 98.69 110 GLN B O 1
ATOM 2460 N N . LYS B 1 111 ? -8.594 -19.594 -9.992 1 98.62 111 LYS B N 1
ATOM 2461 C CA . LYS B 1 111 ? -9.164 -19.047 -11.227 1 98.62 111 LYS B CA 1
ATOM 2462 C C . LYS B 1 111 ? -9.211 -17.531 -11.188 1 98.62 111 LYS B C 1
ATOM 2464 O O . LYS B 1 111 ? -8.859 -16.859 -12.156 1 98.62 111 LYS B O 1
ATOM 2469 N N . HIS B 1 112 ? -9.688 -17.016 -10.102 1 98.81 112 HIS B N 1
ATOM 2470 C CA . HIS B 1 112 ? -9.766 -15.578 -9.922 1 98.81 112 HIS B CA 1
ATOM 2471 C C . HIS B 1 112 ? -8.391 -14.93 -9.977 1 98.81 112 HIS B C 1
ATOM 2473 O O . HIS B 1 112 ? -8.195 -13.93 -10.68 1 98.81 112 HIS B O 1
ATOM 2479 N N . PHE B 1 113 ? -7.441 -15.477 -9.234 1 98.88 113 PHE B N 1
ATOM 2480 C CA . PHE B 1 113 ? -6.078 -14.953 -9.227 1 98.88 113 PHE B CA 1
ATOM 2481 C C . PHE B 1 113 ? -5.48 -14.984 -10.625 1 98.88 113 PHE B C 1
ATOM 2483 O O . PHE B 1 113 ? -4.875 -14 -11.07 1 98.88 113 PHE B O 1
ATOM 2490 N N . THR B 1 114 ? -5.664 -16.047 -11.32 1 98.81 114 THR B N 1
ATOM 2491 C CA . THR B 1 114 ? -5.145 -16.219 -12.672 1 98.81 114 THR B CA 1
ATOM 2492 C C . THR B 1 114 ? -5.758 -15.18 -13.609 1 98.81 114 THR B C 1
ATOM 2494 O O . THR B 1 114 ? -5.055 -14.562 -14.406 1 98.81 114 THR B O 1
ATOM 2497 N N . ALA B 1 115 ? -7.043 -14.992 -13.523 1 98.81 115 ALA B N 1
ATOM 2498 C CA . ALA B 1 115 ? -7.719 -14.008 -14.359 1 98.81 115 ALA B CA 1
ATOM 2499 C C . ALA B 1 115 ? -7.18 -12.602 -14.094 1 98.81 115 ALA B C 1
ATOM 2501 O O . ALA B 1 115 ? -6.953 -11.836 -15.031 1 98.81 115 ALA B O 1
ATOM 2502 N N . ALA B 1 116 ? -7.023 -12.273 -12.82 1 98.81 116 ALA B N 1
ATOM 2503 C CA . ALA B 1 116 ? -6.465 -10.969 -12.461 1 98.81 116 ALA B CA 1
ATOM 2504 C C . ALA B 1 116 ? -5.07 -10.789 -13.047 1 98.81 116 ALA B C 1
ATOM 2506 O O . ALA B 1 116 ? -4.742 -9.727 -13.57 1 98.81 116 ALA B O 1
ATOM 2507 N N . ALA B 1 117 ? -4.27 -11.812 -12.938 1 98.81 117 ALA B N 1
ATOM 2508 C CA . ALA B 1 117 ? -2.9 -11.766 -13.453 1 98.81 117 ALA B CA 1
ATOM 2509 C C . ALA B 1 117 ? -2.887 -11.57 -14.969 1 98.81 117 ALA B C 1
ATOM 2511 O O . ALA B 1 117 ? -2.182 -10.695 -15.477 1 98.81 117 ALA B O 1
ATOM 2512 N N . LEU B 1 118 ? -3.672 -12.32 -15.648 1 98.5 118 LEU B N 1
ATOM 2513 C CA . LEU B 1 118 ? -3.693 -12.281 -17.109 1 98.5 118 LEU B CA 1
ATOM 2514 C C . LEU B 1 118 ? -4.301 -10.977 -17.609 1 98.5 118 LEU B C 1
ATOM 2516 O O . LEU B 1 118 ? -3.971 -10.508 -18.688 1 98.5 118 LEU B O 1
ATOM 2520 N N . GLY B 1 119 ? -5.133 -10.391 -16.828 1 98.25 119 GLY B N 1
ATOM 2521 C CA . GLY B 1 119 ? -5.867 -9.203 -17.234 1 98.25 119 GLY B CA 1
ATOM 2522 C C . GLY B 1 119 ? -5.078 -7.918 -17.047 1 98.25 119 GLY B C 1
ATOM 2523 O O . GLY B 1 119 ? -5.508 -6.848 -17.484 1 98.25 119 GLY B O 1
ATOM 2524 N N . ILE B 1 120 ? -3.895 -7.957 -16.453 1 98.19 120 ILE B N 1
ATOM 2525 C CA . ILE B 1 120 ? -3.084 -6.77 -16.219 1 98.19 120 ILE B CA 1
ATOM 2526 C C . ILE B 1 120 ? -2.738 -6.113 -17.547 1 98.19 120 ILE B C 1
ATOM 2528 O O . ILE B 1 120 ? -2.258 -6.777 -18.469 1 98.19 120 ILE B O 1
ATOM 2532 N N . GLN B 1 121 ? -3.051 -4.832 -17.625 1 96.19 121 GLN B N 1
ATOM 2533 C CA . GLN B 1 121 ? -2.727 -4.035 -18.812 1 96.19 121 GLN B CA 1
ATOM 2534 C C . GLN B 1 121 ? -1.431 -3.254 -18.609 1 96.19 121 GLN B C 1
ATOM 2536 O O . GLN B 1 121 ? -1.412 -2.24 -17.906 1 96.19 121 GLN B O 1
ATOM 2541 N N . GLY B 1 122 ? -0.363 -3.746 -19.219 1 95.81 122 GLY B N 1
ATOM 2542 C CA . GLY B 1 122 ? 0.958 -3.184 -18.984 1 95.81 122 GLY B CA 1
ATOM 2543 C C . GLY B 1 122 ? 1.739 -3.914 -17.906 1 95.81 122 GLY B C 1
ATOM 2544 O O . GLY B 1 122 ? 1.565 -5.121 -17.719 1 95.81 122 GLY B O 1
ATOM 2545 N N . SER B 1 123 ? 2.68 -3.221 -17.266 1 97.69 123 SER B N 1
ATOM 2546 C CA . SER B 1 123 ? 3.51 -3.828 -16.219 1 97.69 123 SER B CA 1
ATOM 2547 C C . SER B 1 123 ? 2.76 -3.922 -14.898 1 97.69 123 SER B C 1
ATOM 2549 O O . SER B 1 123 ? 1.973 -3.037 -14.562 1 97.69 123 SER B O 1
ATOM 2551 N N . GLY B 1 124 ? 3.072 -5.043 -14.188 1 98.56 124 GLY B N 1
ATOM 2552 C CA . GLY B 1 124 ? 2.439 -5.117 -12.883 1 98.56 124 GLY B CA 1
ATOM 2553 C C . GLY B 1 124 ? 2.578 -6.48 -12.227 1 98.56 124 GLY B C 1
ATOM 2554 O O . GLY B 1 124 ? 3.514 -7.227 -12.531 1 98.56 124 GLY B O 1
ATOM 2555 N N . TRP B 1 125 ? 1.72 -6.688 -11.203 1 98.88 125 TRP B N 1
ATOM 2556 C CA . TRP B 1 125 ? 1.724 -7.879 -10.359 1 98.88 125 TRP B CA 1
ATOM 2557 C C . TRP B 1 125 ? 0.3 -8.312 -10.016 1 98.88 125 TRP B C 1
ATOM 2559 O O . TRP B 1 125 ? -0.584 -7.469 -9.836 1 98.88 125 TRP B O 1
ATOM 2569 N N . ALA B 1 126 ? 0.022 -9.57 -9.961 1 98.94 126 ALA B N 1
ATOM 2570 C CA . ALA B 1 126 ? -1.152 -10.07 -9.25 1 98.94 126 ALA B CA 1
ATOM 2571 C C . ALA B 1 126 ? -0.832 -10.344 -7.785 1 98.94 126 ALA B C 1
ATOM 2573 O O . ALA B 1 126 ? 0.224 -10.898 -7.465 1 98.94 126 ALA B O 1
ATOM 2574 N N . VAL B 1 127 ? -1.753 -9.953 -6.891 1 98.94 127 VAL B N 1
ATOM 2575 C CA . VAL B 1 127 ? -1.429 -10 -5.469 1 98.94 127 VAL B CA 1
ATOM 2576 C C . VAL B 1 127 ? -2.594 -10.609 -4.695 1 98.94 127 VAL B C 1
ATOM 2578 O O . VAL B 1 127 ? -3.742 -10.18 -4.852 1 98.94 127 VAL B O 1
ATOM 2581 N N . LEU B 1 128 ? -2.328 -11.664 -3.957 1 98.94 128 LEU B N 1
ATOM 2582 C CA . LEU B 1 128 ? -3.162 -12.07 -2.832 1 98.94 128 LEU B CA 1
ATOM 2583 C C . LEU B 1 128 ? -2.744 -11.352 -1.555 1 98.94 128 LEU B C 1
ATOM 2585 O O . LEU B 1 128 ? -1.577 -11.398 -1.163 1 98.94 128 LEU B O 1
ATOM 2589 N N . ALA B 1 129 ? -3.676 -10.688 -0.896 1 98.69 129 ALA B N 1
ATOM 2590 C CA . ALA B 1 129 ? -3.305 -9.859 0.249 1 98.69 129 ALA B CA 1
ATOM 2591 C C . ALA B 1 129 ? -4.27 -10.07 1.414 1 98.69 129 ALA B C 1
ATOM 2593 O O . ALA B 1 129 ? -5.426 -10.453 1.211 1 98.69 129 ALA B O 1
ATOM 2594 N N . TYR B 1 130 ? -3.764 -9.898 2.621 1 98.06 130 TYR B N 1
ATOM 2595 C CA . TYR B 1 130 ? -4.562 -9.805 3.838 1 98.06 130 TYR B CA 1
ATOM 2596 C C . TYR B 1 130 ? -5.105 -8.391 4.023 1 98.06 130 TYR B C 1
ATOM 2598 O O . TYR B 1 130 ? -4.34 -7.43 4.07 1 98.06 130 TYR B O 1
ATOM 2606 N N . ASP B 1 131 ? -6.383 -8.305 4.039 1 96.88 131 ASP B N 1
ATOM 2607 C CA . ASP B 1 131 ? -7.059 -7.035 4.305 1 96.88 131 ASP B CA 1
ATOM 2608 C C . ASP B 1 131 ? -7.133 -6.754 5.801 1 96.88 131 ASP B C 1
ATOM 2610 O O . ASP B 1 131 ? -7.926 -7.371 6.516 1 96.88 131 ASP B O 1
ATOM 2614 N N . THR B 1 132 ? -6.449 -5.734 6.238 1 95.75 132 THR B N 1
ATOM 2615 C CA . THR B 1 132 ? -6.27 -5.512 7.668 1 95.75 132 THR B CA 1
ATOM 2616 C C . THR B 1 132 ? -7.547 -4.973 8.297 1 95.75 132 THR B C 1
ATOM 2618 O O . THR B 1 132 ? -7.688 -4.965 9.523 1 95.75 132 THR B O 1
ATOM 2621 N N . ILE B 1 133 ? -8.492 -4.551 7.531 1 95.62 133 ILE B N 1
ATOM 2622 C CA . ILE B 1 133 ? -9.734 -4.004 8.062 1 95.62 133 ILE B CA 1
ATOM 2623 C C . ILE B 1 133 ? -10.75 -5.129 8.258 1 95.62 133 ILE B C 1
ATOM 2625 O O . ILE B 1 133 ? -11.281 -5.312 9.359 1 95.62 133 ILE B O 1
ATOM 2629 N N . SER B 1 134 ? -10.914 -5.949 7.227 1 95.75 134 SER B N 1
ATOM 2630 C CA . SER B 1 134 ? -11.961 -6.965 7.277 1 95.75 134 SER B CA 1
ATOM 2631 C C . SER B 1 134 ? -11.43 -8.273 7.859 1 95.75 134 SER B C 1
ATOM 2633 O O . SER B 1 134 ? -12.211 -9.133 8.281 1 95.75 134 SER B O 1
ATOM 2635 N N . GLY B 1 135 ? -10.141 -8.469 7.746 1 95.94 135 GLY B N 1
ATOM 2636 C CA . GLY B 1 135 ? -9.555 -9.734 8.141 1 95.94 135 GLY B CA 1
ATOM 2637 C C . GLY B 1 135 ? -9.68 -10.812 7.078 1 95.94 135 GLY B C 1
ATOM 2638 O O . GLY B 1 135 ? -9.281 -11.953 7.289 1 95.94 135 GLY B O 1
ATOM 2639 N N . LYS B 1 136 ? -10.211 -10.461 5.965 1 97.62 136 LYS B N 1
ATOM 2640 C CA . LYS B 1 136 ? -10.359 -11.391 4.852 1 97.62 136 LYS B CA 1
ATOM 2641 C C . LYS B 1 136 ? -9.203 -11.25 3.865 1 97.62 136 LYS B C 1
ATOM 2643 O O . LYS B 1 136 ? -8.297 -10.438 4.07 1 97.62 136 LYS B O 1
ATOM 2648 N N . LEU B 1 137 ? -9.242 -12.102 2.873 1 98.56 137 LEU B N 1
ATOM 2649 C CA . LEU B 1 137 ? -8.25 -12.031 1.805 1 98.56 137 LEU B CA 1
ATOM 2650 C C . LEU B 1 137 ? -8.836 -11.367 0.564 1 98.56 137 LEU B C 1
ATOM 2652 O O . LEU B 1 137 ? -10 -11.578 0.231 1 98.56 137 LEU B O 1
ATOM 2656 N N . ASN B 1 138 ? -7.98 -10.555 -0.106 1 98 138 ASN B N 1
ATOM 2657 C CA . ASN B 1 138 ? -8.336 -9.914 -1.369 1 98 138 ASN B CA 1
ATOM 2658 C C . ASN B 1 138 ? -7.297 -10.203 -2.451 1 98 138 ASN B C 1
ATOM 2660 O O . ASN B 1 138 ? -6.137 -10.484 -2.146 1 98 138 ASN B O 1
ATOM 2664 N N . ILE B 1 139 ? -7.766 -10.164 -3.68 1 98.81 139 ILE B N 1
ATOM 2665 C CA . ILE B 1 139 ? -6.887 -10.195 -4.848 1 98.81 139 ILE B CA 1
ATOM 2666 C C . ILE B 1 139 ? -6.922 -8.844 -5.551 1 98.81 139 ILE B C 1
ATOM 2668 O O . ILE B 1 139 ? -7.996 -8.289 -5.793 1 98.81 139 ILE B O 1
ATOM 2672 N N . PHE B 1 140 ? -5.766 -8.289 -5.801 1 98.25 140 PHE B N 1
ATOM 2673 C CA . PHE B 1 140 ? -5.762 -7.059 -6.59 1 98.25 140 PHE B CA 1
ATOM 2674 C C . PHE B 1 140 ? -4.629 -7.074 -7.609 1 98.25 140 PHE B C 1
ATOM 2676 O O . PHE B 1 140 ? -3.744 -7.93 -7.547 1 98.25 140 PHE B O 1
ATOM 2683 N N . GLN B 1 141 ? -4.789 -6.219 -8.617 1 98.75 141 GLN B N 1
ATOM 2684 C CA . GLN B 1 141 ? -3.758 -5.949 -9.617 1 98.75 141 GLN B CA 1
ATOM 2685 C C . GLN B 1 141 ? -2.902 -4.754 -9.219 1 98.75 141 GLN B C 1
ATOM 2687 O O . GLN B 1 141 ? -3.422 -3.658 -8.992 1 98.75 141 GLN B O 1
ATOM 2692 N N . LEU B 1 142 ? -1.674 -5.023 -8.992 1 98.81 142 LEU B N 1
ATOM 2693 C CA . LEU B 1 142 ? -0.698 -3.975 -8.727 1 98.81 142 LEU B CA 1
ATOM 2694 C C . LEU B 1 142 ? -0.032 -3.508 -10.016 1 98.81 142 LEU B C 1
ATOM 2696 O O . LEU B 1 142 ? 0.575 -4.309 -10.727 1 98.81 142 LEU B O 1
ATOM 2700 N N . PHE B 1 143 ? -0.182 -2.213 -10.375 1 98.69 143 PHE B N 1
ATOM 2701 C CA . PHE B 1 143 ? 0.377 -1.678 -11.609 1 98.69 143 PHE B CA 1
ATOM 2702 C C . PHE B 1 143 ? 1.783 -1.137 -11.383 1 98.69 143 PHE B C 1
ATOM 2704 O O . PHE B 1 143 ? 2.047 -0.493 -10.359 1 98.69 143 PHE B O 1
ATOM 2711 N N . ASP B 1 144 ? 2.664 -1.422 -12.312 1 98.31 144 ASP B N 1
ATOM 2712 C CA . ASP B 1 144 ? 4.07 -1.076 -12.141 1 98.31 144 ASP B CA 1
ATOM 2713 C C . ASP B 1 144 ? 4.621 -1.643 -10.828 1 98.31 144 ASP B C 1
ATOM 2715 O O . ASP B 1 144 ? 4.586 -2.855 -10.609 1 98.31 144 ASP B O 1
ATOM 2719 N N . GLN B 1 145 ? 5.055 -0.8 -9.953 1 98.75 145 GLN B N 1
ATOM 2720 C CA . GLN B 1 145 ? 5.621 -1.312 -8.711 1 98.75 145 GLN B CA 1
ATOM 2721 C C . GLN B 1 145 ? 4.871 -0.764 -7.5 1 98.75 145 GLN B C 1
ATOM 2723 O O . GLN B 1 145 ? 5.043 -1.261 -6.383 1 98.75 145 GLN B O 1
ATOM 2728 N N . GLN B 1 146 ? 3.975 0.222 -7.773 1 98.62 146 GLN B N 1
ATOM 2729 C CA . GLN B 1 146 ? 3.441 0.969 -6.637 1 98.62 146 GLN B CA 1
ATOM 2730 C C . GLN B 1 146 ? 2.029 1.472 -6.926 1 98.62 146 GLN B C 1
ATOM 2732 O O . GLN B 1 146 ? 1.506 2.318 -6.199 1 98.62 146 GLN B O 1
ATOM 2737 N N . GLY B 1 147 ? 1.434 1.025 -8.062 1 98.38 147 GLY B N 1
ATOM 2738 C CA . GLY B 1 147 ? 0.13 1.54 -8.453 1 98.38 147 GLY B CA 1
ATOM 2739 C C . GLY B 1 147 ? -1.009 0.597 -8.117 1 98.38 147 GLY B C 1
ATOM 2740 O O . GLY B 1 147 ? -0.866 -0.623 -8.227 1 98.38 147 GLY B O 1
ATOM 2741 N N . ASN B 1 148 ? -2.143 1.148 -7.711 1 98.44 148 ASN B N 1
ATOM 2742 C CA . ASN B 1 148 ? -3.387 0.428 -7.449 1 98.44 148 ASN B CA 1
ATOM 2743 C C . ASN B 1 148 ? -3.264 -0.483 -6.234 1 98.44 148 ASN B C 1
ATOM 2745 O O . ASN B 1 148 ? -3.705 -1.633 -6.266 1 98.44 148 ASN B O 1
ATOM 2749 N N . VAL B 1 149 ? -2.707 0.035 -5.199 1 98.31 149 VAL B N 1
ATOM 2750 C CA . VAL B 1 149 ? -2.504 -0.683 -3.947 1 98.31 149 VAL B CA 1
ATOM 2751 C C . VAL B 1 149 ? -3.406 -0.099 -2.863 1 98.31 149 VAL B C 1
ATOM 2753 O O . VAL B 1 149 ? -3.189 1.026 -2.406 1 98.31 149 VAL B O 1
ATOM 2756 N N . PRO B 1 150 ? -4.422 -0.852 -2.465 1 97.44 150 PRO B N 1
ATOM 2757 C CA . PRO B 1 150 ? -5.113 -0.36 -1.27 1 97.44 150 PRO B CA 1
ATOM 2758 C C . PRO B 1 150 ? -4.188 -0.243 -0.06 1 97.44 150 PRO B C 1
ATOM 2760 O O . PRO B 1 150 ? -3.572 -1.23 0.348 1 97.44 150 PRO B O 1
ATOM 2763 N N . PRO B 1 151 ? -4.121 0.901 0.529 1 97.12 151 PRO B N 1
ATOM 2764 C CA . PRO B 1 151 ? -3.178 1.069 1.637 1 97.12 151 PRO B CA 1
ATOM 2765 C C . PRO B 1 151 ? -3.445 0.106 2.791 1 97.12 151 PRO B C 1
ATOM 2767 O O . PRO B 1 151 ? -4.602 -0.219 3.074 1 97.12 151 PRO B O 1
ATOM 2770 N N . VAL B 1 152 ? -2.379 -0.411 3.436 1 95.62 152 VAL B N 1
ATOM 2771 C CA . VAL B 1 152 ? -2.314 -1.243 4.633 1 95.62 152 VAL B CA 1
ATOM 2772 C C . VAL B 1 152 ? -2.861 -2.635 4.324 1 95.62 152 VAL B C 1
ATOM 2774 O O . VAL B 1 152 ? -3.408 -3.303 5.207 1 95.62 152 VAL B O 1
ATOM 2777 N N . THR B 1 153 ? -2.953 -3.01 3.123 1 97.12 153 THR B N 1
ATOM 2778 C CA . THR B 1 153 ? -3.068 -4.422 2.779 1 97.12 153 THR B CA 1
ATOM 2779 C C . THR B 1 153 ? -1.701 -5.098 2.801 1 97.12 153 THR B C 1
ATOM 2781 O O . THR B 1 153 ? -0.702 -4.504 2.391 1 97.12 153 THR B O 1
ATOM 2784 N N . ILE B 1 154 ? -1.695 -6.332 3.221 1 97.5 154 ILE B N 1
ATOM 2785 C CA . ILE B 1 154 ? -0.426 -7.035 3.383 1 97.5 154 ILE B CA 1
ATOM 2786 C C . ILE B 1 154 ? -0.31 -8.141 2.34 1 97.5 154 ILE B C 1
ATOM 2788 O O . ILE B 1 154 ? -1.022 -9.148 2.412 1 97.5 154 ILE B O 1
ATOM 2792 N N . PRO B 1 155 ? 0.584 -7.98 1.373 1 98.31 155 PRO B N 1
ATOM 2793 C CA . PRO B 1 155 ? 0.753 -9.031 0.369 1 98.31 155 PRO B CA 1
ATOM 2794 C C . PRO B 1 155 ? 1.188 -10.367 0.977 1 98.31 155 PRO B C 1
ATOM 2796 O O . PRO B 1 155 ? 2.061 -10.391 1.85 1 98.31 155 PRO B O 1
ATOM 2799 N N . LEU B 1 156 ? 0.563 -11.453 0.567 1 98.69 156 LEU B N 1
ATOM 2800 C CA . LEU B 1 156 ? 0.887 -12.805 0.991 1 98.69 156 LEU B CA 1
ATOM 2801 C C . LEU B 1 156 ? 1.535 -13.594 -0.144 1 98.69 156 LEU B C 1
ATOM 2803 O O . LEU B 1 156 ? 2.521 -14.297 0.069 1 98.69 156 LEU B O 1
ATOM 2807 N N . PHE B 1 157 ? 0.953 -13.5 -1.308 1 98.81 157 PHE B N 1
ATOM 2808 C CA . PHE B 1 157 ? 1.405 -14.156 -2.527 1 98.81 157 PHE B CA 1
ATOM 2809 C C . PHE B 1 157 ? 1.386 -13.188 -3.705 1 98.81 157 PHE B C 1
ATOM 2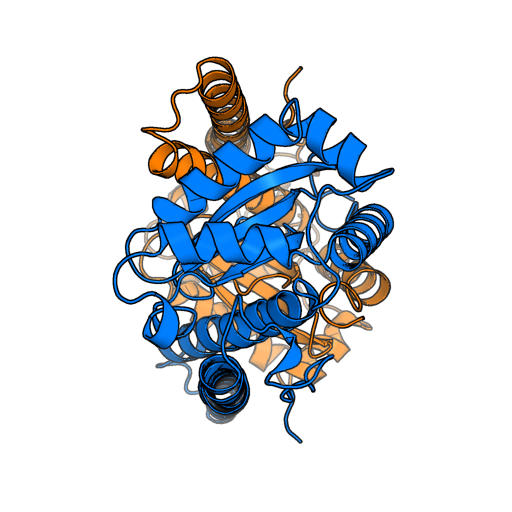811 O O . PHE B 1 157 ? 0.34 -12.625 -4.035 1 98.81 157 PHE B O 1
ATOM 2818 N N . MET B 1 158 ? 2.562 -12.922 -4.289 1 98.69 158 MET B N 1
ATOM 2819 C CA . MET B 1 158 ? 2.705 -12 -5.418 1 98.69 158 MET B CA 1
ATOM 2820 C C . MET B 1 158 ? 3.322 -12.711 -6.617 1 98.69 158 MET B C 1
ATOM 2822 O O . MET B 1 158 ? 4.266 -13.492 -6.469 1 98.69 158 MET B O 1
ATOM 2826 N N . VAL B 1 159 ? 2.768 -12.391 -7.773 1 98.88 159 VAL B N 1
ATOM 2827 C CA . VAL B 1 159 ? 3.35 -12.914 -9 1 98.88 159 VAL B CA 1
ATOM 2828 C C . VAL B 1 159 ? 3.732 -11.766 -9.93 1 98.88 159 VAL B C 1
ATOM 2830 O O . VAL B 1 159 ? 2.889 -10.93 -10.273 1 98.88 159 VAL B O 1
ATOM 2833 N N . ASP B 1 160 ? 5.004 -11.711 -10.273 1 98.88 160 ASP B N 1
ATOM 2834 C CA . ASP B 1 160 ? 5.543 -10.703 -11.18 1 98.88 160 ASP B CA 1
ATOM 2835 C C . ASP B 1 160 ? 5.102 -10.969 -12.617 1 98.88 160 ASP B C 1
ATOM 2837 O O . ASP B 1 160 ? 5.465 -11.984 -13.211 1 98.88 160 ASP B O 1
ATOM 2841 N N . MET B 1 161 ? 4.383 -10.008 -13.203 1 98.75 161 MET B N 1
ATOM 2842 C CA . MET B 1 161 ? 3.869 -10.18 -14.555 1 98.75 161 MET B CA 1
ATOM 2843 C C . MET B 1 161 ? 4.574 -9.242 -15.531 1 98.75 161 MET B C 1
ATOM 2845 O O . MET B 1 161 ? 4.102 -9.047 -16.656 1 98.75 161 MET B O 1
ATOM 2849 N N . TRP B 1 162 ? 5.66 -8.594 -15.086 1 98.5 162 TRP B N 1
ATOM 2850 C CA . TRP B 1 162 ? 6.543 -7.906 -16.016 1 98.5 162 TRP B CA 1
ATOM 2851 C C . TRP B 1 162 ? 7.176 -8.898 -17 1 98.5 162 TRP B C 1
ATOM 2853 O O . TRP B 1 162 ? 7.543 -10.008 -16.609 1 98.5 162 TRP B O 1
ATOM 2863 N N . GLU B 1 163 ? 7.461 -8.461 -18.125 1 97.94 163 GLU B N 1
ATOM 2864 C CA . GLU B 1 163 ? 7.961 -9.352 -19.172 1 97.94 163 GLU B CA 1
ATOM 2865 C C . GLU B 1 163 ? 9.312 -9.945 -18.797 1 97.94 163 GLU B C 1
ATOM 2867 O O . GLU B 1 163 ? 9.625 -11.086 -19.141 1 97.94 163 GLU B O 1
ATOM 2872 N N . HIS B 1 164 ? 10.148 -9.219 -18.047 1 98.06 164 HIS B N 1
ATOM 2873 C CA . HIS B 1 164 ? 11.461 -9.742 -17.688 1 98.06 164 HIS B CA 1
ATOM 2874 C C . HIS B 1 164 ? 11.328 -10.984 -16.812 1 98.06 164 HIS B C 1
ATOM 2876 O O . HIS B 1 164 ? 12.297 -11.734 -16.641 1 98.06 164 HIS B O 1
ATOM 2882 N N . ALA B 1 165 ? 10.18 -11.203 -16.234 1 98.38 165 ALA B N 1
ATOM 2883 C CA . ALA B 1 165 ? 9.977 -12.32 -15.328 1 98.38 165 ALA B CA 1
ATOM 2884 C C . ALA B 1 165 ? 9.742 -13.625 -16.094 1 98.38 165 ALA B C 1
ATOM 2886 O O . ALA B 1 165 ? 9.898 -14.711 -15.539 1 98.38 165 ALA B O 1
ATOM 2887 N N . PHE B 1 166 ? 9.336 -13.492 -17.391 1 98.06 166 PHE B N 1
ATOM 2888 C CA . PHE B 1 166 ? 8.914 -14.758 -17.969 1 98.06 166 PHE B CA 1
ATOM 2889 C C . PHE B 1 166 ? 9.242 -14.812 -19.453 1 98.06 166 PHE B C 1
ATOM 2891 O O . PHE B 1 166 ? 9.219 -15.8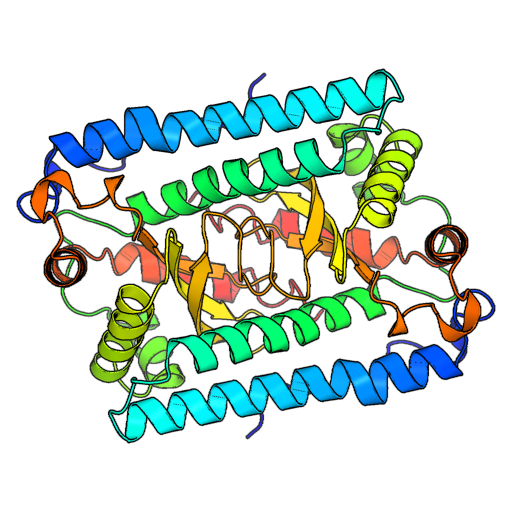83 -20.062 1 98.06 166 PHE B O 1
ATOM 2898 N N . TYR B 1 167 ? 9.617 -13.719 -20.109 1 98 167 TYR B N 1
ATOM 2899 C CA . TYR B 1 167 ? 9.586 -13.641 -21.562 1 98 167 TYR B CA 1
ATOM 2900 C C . TYR B 1 167 ? 10.664 -14.516 -22.172 1 98 167 TYR B C 1
ATOM 2902 O O . TYR B 1 167 ? 10.469 -15.109 -23.234 1 98 167 TYR B O 1
ATOM 2910 N N . LEU B 1 168 ? 11.797 -14.617 -21.562 1 98.12 168 LEU B N 1
ATOM 2911 C CA . LEU B 1 168 ? 12.891 -15.438 -22.078 1 98.12 168 LEU B CA 1
ATOM 2912 C C . LEU B 1 168 ? 12.461 -16.891 -22.203 1 98.12 168 LEU B C 1
ATOM 2914 O O . LEU B 1 168 ? 12.906 -17.609 -23.109 1 98.12 168 LEU B O 1
ATOM 2918 N N . ASP B 1 169 ? 11.594 -17.375 -21.359 1 98.38 169 ASP B N 1
ATOM 2919 C CA . ASP B 1 169 ? 11.211 -18.781 -21.312 1 98.38 169 ASP B CA 1
ATOM 2920 C C . ASP B 1 169 ? 9.883 -19.016 -22.031 1 98.38 169 ASP B C 1
ATOM 2922 O O . ASP B 1 169 ? 9.688 -20.047 -22.672 1 98.38 169 ASP B O 1
ATOM 2926 N N . TYR B 1 170 ? 8.984 -17.984 -21.953 1 98.56 170 TYR B N 1
ATOM 2927 C CA . TYR B 1 170 ? 7.605 -18.25 -22.344 1 98.56 170 TYR B CA 1
ATOM 2928 C C . TYR B 1 170 ? 7.164 -17.328 -23.469 1 98.56 170 TYR B C 1
ATOM 2930 O O . TYR B 1 170 ? 6.055 -17.453 -23.984 1 98.56 170 TYR B O 1
ATOM 2938 N N . LEU B 1 171 ? 8.039 -16.391 -23.812 1 97.62 171 LEU B N 1
ATOM 2939 C CA . LEU B 1 171 ? 7.746 -15.43 -24.859 1 97.62 171 LEU B CA 1
ATOM 2940 C C . LEU B 1 171 ? 6.418 -14.727 -24.594 1 97.62 171 LEU B C 1
ATOM 2942 O O . LEU B 1 171 ? 6.227 -14.133 -23.531 1 97.62 171 LEU B O 1
ATOM 2946 N N . ASN B 1 172 ? 5.488 -14.742 -25.562 1 96.88 172 ASN B N 1
ATOM 2947 C CA . ASN B 1 172 ? 4.246 -13.992 -25.422 1 96.88 172 ASN B CA 1
ATOM 2948 C C . ASN B 1 172 ? 3.186 -14.789 -24.672 1 96.88 172 ASN B C 1
ATOM 2950 O O . ASN B 1 172 ? 2.084 -14.297 -24.438 1 96.88 172 ASN B O 1
ATOM 2954 N N . VAL B 1 173 ? 3.514 -16 -24.234 1 97.88 173 VAL B N 1
ATOM 2955 C CA . VAL B 1 173 ? 2.486 -16.859 -23.656 1 97.88 173 VAL B CA 1
ATOM 2956 C C . VAL B 1 173 ? 2.553 -16.797 -22.125 1 97.88 173 VAL B C 1
ATOM 2958 O O . VAL B 1 173 ? 2.934 -17.766 -21.469 1 97.88 173 VAL B O 1
ATOM 2961 N N . LYS B 1 174 ? 2.074 -15.695 -21.516 1 96.88 174 LYS B N 1
ATOM 2962 C CA . LYS B 1 174 ? 2.145 -15.484 -20.078 1 96.88 174 LYS B CA 1
ATOM 2963 C C . LYS B 1 174 ? 1.229 -16.453 -19.328 1 96.88 174 LYS B C 1
ATOM 2965 O O . LYS B 1 174 ? 1.439 -16.75 -18.156 1 96.88 174 LYS B O 1
ATOM 2970 N N . ALA B 1 175 ? 0.252 -16.969 -20.047 1 98.25 175 ALA B N 1
ATOM 2971 C CA . ALA B 1 175 ? -0.612 -17.969 -19.422 1 98.25 175 ALA B CA 1
ATOM 2972 C C . ALA B 1 175 ? 0.184 -19.203 -19.031 1 98.25 175 ALA B C 1
ATOM 2974 O O . ALA B 1 175 ? -0.057 -19.797 -17.984 1 98.25 175 ALA B O 1
ATOM 2975 N N . ASP B 1 176 ? 1.129 -19.594 -19.812 1 98.62 176 ASP B N 1
ATOM 2976 C CA . ASP B 1 176 ? 1.963 -20.766 -19.516 1 98.62 176 ASP B CA 1
ATOM 2977 C C . ASP B 1 176 ? 2.898 -20.484 -18.344 1 98.62 176 ASP B C 1
ATOM 2979 O O . ASP B 1 176 ? 3.184 -21.375 -17.547 1 98.62 176 ASP B O 1
ATOM 2983 N N . TYR B 1 177 ? 3.375 -19.312 -18.281 1 98.69 177 TYR B N 1
ATOM 2984 C CA . TYR B 1 177 ? 4.168 -18.875 -17.141 1 98.69 177 TYR B CA 1
ATOM 2985 C C . TYR B 1 177 ? 3.371 -18.984 -15.844 1 98.69 177 TYR B C 1
ATOM 2987 O O . TYR B 1 177 ? 3.863 -19.531 -14.852 1 98.69 177 TYR B O 1
ATOM 2995 N N . LEU B 1 178 ? 2.143 -18.531 -15.859 1 98.62 178 LEU B N 1
ATOM 2996 C CA . LEU B 1 178 ? 1.307 -18.594 -14.664 1 98.62 178 LEU B CA 1
ATOM 2997 C C . LEU B 1 178 ? 1.033 -20.047 -14.266 1 98.62 178 LEU B C 1
ATOM 2999 O O . LEU B 1 178 ? 1.016 -20.375 -13.078 1 98.62 178 LEU B O 1
ATOM 3003 N N . LYS B 1 179 ? 0.821 -20.875 -15.266 1 98.44 179 LYS B N 1
ATOM 3004 C CA . LYS B 1 179 ? 0.667 -22.297 -14.977 1 98.44 179 LYS B CA 1
ATOM 3005 C C . LYS B 1 179 ? 1.904 -22.844 -14.273 1 98.44 179 LYS B C 1
ATOM 3007 O O . LYS B 1 179 ? 1.792 -23.656 -13.344 1 98.44 179 LYS B O 1
ATOM 3012 N N . ALA B 1 180 ? 3.029 -22.453 -14.742 1 98.69 180 ALA B N 1
ATOM 3013 C CA . ALA B 1 180 ? 4.289 -22.891 -14.148 1 98.69 180 ALA B CA 1
ATOM 3014 C C . ALA B 1 180 ? 4.422 -22.391 -12.711 1 98.69 180 ALA B C 1
ATOM 3016 O O . ALA B 1 180 ? 4.91 -23.109 -11.836 1 98.69 180 ALA B O 1
ATOM 3017 N N . ILE B 1 181 ? 3.998 -21.172 -12.445 1 98.81 181 ILE B N 1
ATOM 3018 C CA . ILE B 1 181 ? 4.082 -20.562 -11.125 1 98.81 181 ILE B CA 1
ATOM 3019 C C . ILE B 1 181 ? 3.324 -21.406 -10.109 1 98.81 181 ILE B C 1
ATOM 3021 O O . ILE B 1 181 ? 3.803 -21.625 -8.992 1 98.81 181 ILE B O 1
ATOM 3025 N N . TRP B 1 182 ? 2.174 -21.891 -10.492 1 98.75 182 TRP B N 1
ATOM 3026 C CA . TRP B 1 182 ? 1.358 -22.672 -9.578 1 98.75 182 TRP B CA 1
ATOM 3027 C C . TRP B 1 182 ? 2.088 -23.953 -9.172 1 98.75 182 TRP B C 1
ATOM 3029 O O . TRP B 1 182 ? 1.812 -24.516 -8.109 1 98.75 182 TRP B O 1
ATOM 3039 N N . ASN B 1 183 ? 3.061 -24.391 -9.945 1 98.62 183 ASN B N 1
ATOM 3040 C CA . ASN B 1 183 ? 3.809 -25.609 -9.656 1 98.62 183 ASN B CA 1
ATOM 3041 C C . ASN B 1 183 ? 4.961 -25.344 -8.695 1 98.62 183 ASN B C 1
ATOM 3043 O O . ASN B 1 183 ? 5.555 -26.281 -8.156 1 98.62 183 ASN B O 1
ATOM 3047 N N . ILE B 1 184 ? 5.262 -24.094 -8.414 1 98.75 184 ILE B N 1
ATOM 3048 C CA . ILE B 1 184 ? 6.398 -23.781 -7.555 1 98.75 184 ILE B CA 1
ATOM 3049 C C . ILE B 1 184 ? 5.98 -22.781 -6.48 1 98.75 184 ILE B C 1
ATOM 3051 O O . ILE B 1 184 ? 6.828 -22.203 -5.809 1 98.75 184 ILE B O 1
ATOM 3055 N N . ALA B 1 185 ? 4.684 -22.531 -6.297 1 98.81 185 ALA B N 1
ATOM 3056 C CA . ALA B 1 185 ? 4.195 -21.656 -5.238 1 98.81 185 ALA B CA 1
ATOM 3057 C C . ALA B 1 185 ? 4.602 -22.188 -3.861 1 98.81 185 ALA B C 1
ATOM 3059 O O . ALA B 1 185 ? 4.324 -23.328 -3.523 1 98.81 185 ALA B O 1
ATOM 3060 N N . ASN B 1 186 ? 5.27 -21.375 -3.096 1 98.69 186 ASN B N 1
ATOM 3061 C CA . ASN B 1 186 ? 5.699 -21.719 -1.744 1 98.69 186 ASN B CA 1
ATOM 3062 C C . ASN B 1 186 ? 4.605 -21.422 -0.719 1 98.69 186 ASN B C 1
ATOM 3064 O O . ASN B 1 186 ? 4.68 -20.438 0.006 1 98.69 186 ASN B O 1
ATOM 3068 N N . TRP B 1 187 ? 3.691 -22.375 -0.544 1 98.69 187 TRP B N 1
ATOM 3069 C CA . TRP B 1 187 ? 2.529 -22.156 0.312 1 98.69 187 TRP B CA 1
ATOM 3070 C C . TRP B 1 187 ? 2.938 -22.109 1.781 1 98.69 187 TRP B C 1
ATOM 3072 O O . TRP B 1 187 ? 2.215 -21.562 2.613 1 98.69 187 TRP B O 1
ATOM 3082 N N . GLU B 1 188 ? 4.062 -22.688 2.084 1 98.12 188 GLU B N 1
ATOM 3083 C CA . GLU B 1 188 ? 4.57 -22.562 3.447 1 98.12 188 GLU B CA 1
ATOM 3084 C C . GLU B 1 188 ? 4.906 -21.109 3.779 1 98.12 188 GLU B C 1
ATOM 3086 O O . GLU B 1 188 ? 4.562 -20.609 4.855 1 98.12 188 GLU B O 1
ATOM 3091 N N . ASP B 1 189 ? 5.543 -20.438 2.895 1 98.19 189 ASP B N 1
ATOM 3092 C CA . ASP B 1 189 ? 5.848 -19.031 3.098 1 98.19 189 ASP B CA 1
ATOM 3093 C C . ASP B 1 189 ? 4.57 -18.203 3.174 1 98.19 189 ASP B C 1
ATOM 3095 O O . ASP B 1 189 ? 4.438 -17.328 4.039 1 98.19 189 ASP B O 1
ATOM 3099 N N . VAL B 1 190 ? 3.613 -18.453 2.236 1 98.62 190 VAL B N 1
ATOM 3100 C CA . VAL B 1 190 ? 2.361 -17.703 2.195 1 98.62 190 VAL B CA 1
ATOM 3101 C C . VAL B 1 190 ? 1.604 -17.875 3.508 1 98.62 190 VAL B C 1
ATOM 3103 O O . VAL B 1 190 ? 1.063 -16.922 4.059 1 98.62 190 VAL B O 1
ATOM 3106 N N . ALA B 1 191 ? 1.644 -19.109 4.031 1 98.56 191 ALA B N 1
ATOM 3107 C CA . ALA B 1 191 ? 0.984 -19.391 5.301 1 98.56 191 ALA B CA 1
ATOM 3108 C C . ALA B 1 191 ? 1.65 -18.641 6.449 1 98.56 191 ALA B C 1
ATOM 3110 O O . ALA B 1 191 ? 0.97 -18.109 7.328 1 98.56 191 ALA B O 1
ATOM 3111 N N . ALA B 1 192 ? 2.965 -18.656 6.461 1 97.69 192 ALA B N 1
ATOM 3112 C CA . ALA B 1 192 ? 3.695 -17.922 7.496 1 97.69 192 ALA B CA 1
ATOM 3113 C C . ALA B 1 192 ? 3.385 -16.438 7.441 1 97.69 192 ALA B C 1
ATOM 3115 O O . ALA B 1 192 ? 3.244 -15.781 8.477 1 97.69 192 ALA B O 1
ATOM 3116 N N . ARG B 1 193 ? 3.285 -15.883 6.27 1 97.62 193 ARG B N 1
ATOM 3117 C CA . ARG B 1 193 ? 2.951 -14.477 6.098 1 97.62 193 ARG B CA 1
ATOM 3118 C C . ARG B 1 193 ? 1.542 -14.18 6.602 1 97.62 193 ARG B C 1
ATOM 3120 O O . ARG B 1 193 ? 1.301 -13.133 7.207 1 97.62 193 ARG B O 1
ATOM 3127 N N . LEU B 1 194 ? 0.611 -15.07 6.246 1 97.94 194 LEU B N 1
ATOM 3128 C CA . LEU B 1 194 ? -0.741 -14.898 6.766 1 97.94 194 LEU B CA 1
ATOM 3129 C C . LEU B 1 194 ? -0.738 -14.867 8.289 1 97.94 194 LEU B C 1
ATOM 3131 O O . LEU B 1 194 ? -1.382 -14.008 8.898 1 97.94 194 LEU B O 1
ATOM 3135 N N . THR B 1 195 ? -0.013 -15.797 8.898 1 96.88 195 THR B N 1
ATOM 3136 C CA . THR B 1 195 ? 0.072 -15.859 10.352 1 96.88 195 THR B CA 1
ATOM 3137 C C . THR B 1 195 ? 0.615 -14.555 10.922 1 96.88 195 THR B C 1
ATOM 3139 O O . THR B 1 195 ? 0.051 -14 11.867 1 96.88 195 THR B O 1
ATOM 3142 N N . ARG B 1 196 ? 1.646 -14.031 10.352 1 94.88 196 ARG B N 1
ATOM 3143 C CA . ARG B 1 196 ? 2.225 -12.766 10.805 1 94.88 196 ARG B CA 1
ATOM 3144 C C . ARG B 1 196 ? 1.233 -11.625 10.641 1 94.88 196 ARG B C 1
ATOM 3146 O O . ARG B 1 196 ? 1.115 -10.766 11.516 1 94.88 196 ARG B O 1
ATOM 3153 N N . ALA B 1 197 ? 0.562 -11.578 9.492 1 95.19 197 ALA B N 1
ATOM 3154 C CA . ALA B 1 197 ? -0.411 -10.516 9.242 1 95.19 197 ALA B CA 1
ATOM 3155 C C . ALA B 1 197 ? -1.536 -10.547 10.273 1 95.19 197 ALA B C 1
ATOM 3157 O O . ALA B 1 197 ? -1.934 -9.508 10.797 1 95.19 197 ALA B O 1
ATOM 3158 N N . GLN B 1 198 ? -2.01 -11.711 10.562 1 94.31 198 GLN B N 1
ATOM 3159 C CA . GLN B 1 198 ? -3.123 -11.875 11.492 1 94.31 198 GLN B CA 1
ATOM 3160 C C . GLN B 1 198 ? -2.705 -11.516 12.914 1 94.31 198 GLN B C 1
ATOM 3162 O O . GLN B 1 198 ? -3.518 -11.031 13.703 1 94.31 198 GLN B O 1
ATOM 3167 N N . GLU B 1 199 ? -1.499 -11.75 13.234 1 90.38 199 GLU B N 1
ATOM 3168 C CA . GLU B 1 199 ? -1.001 -11.5 14.586 1 90.38 199 GLU B CA 1
ATOM 3169 C C . GLU B 1 199 ? -0.57 -10.047 14.75 1 90.38 199 GLU B C 1
ATOM 3171 O O . GLU B 1 199 ? -0.674 -9.477 15.844 1 90.38 199 GLU B O 1
ATOM 3176 N N . GLN B 1 200 ? -0.175 -9.453 13.648 1 85.69 200 GLN B N 1
ATOM 3177 C CA . GLN B 1 200 ? 0.571 -8.211 13.797 1 85.69 200 GLN B CA 1
ATOM 3178 C C . GLN B 1 200 ? -0.156 -7.047 13.125 1 85.69 200 GLN B C 1
ATOM 3180 O O . GLN B 1 200 ? 0.096 -5.883 13.445 1 85.69 200 GLN B O 1
ATOM 3185 N N . ALA B 1 201 ? -1.065 -7.27 12.242 1 82.19 201 ALA B N 1
ATOM 3186 C CA . ALA B 1 201 ? -1.478 -6.168 11.375 1 82.19 201 ALA B CA 1
ATOM 3187 C C . ALA B 1 201 ? -2.926 -5.77 11.648 1 82.19 201 ALA B C 1
ATOM 3189 O O . ALA B 1 201 ? -3.453 -4.855 11.016 1 82.19 201 ALA B O 1
ATOM 3190 N N . THR B 1 202 ? -3.551 -6.305 12.641 1 82.81 202 THR B N 1
ATOM 3191 C CA . THR B 1 202 ? -4.992 -6.133 12.797 1 82.81 202 THR B CA 1
ATOM 3192 C C . THR B 1 202 ? -5.312 -4.781 13.422 1 82.81 202 THR B C 1
ATOM 3194 O O . THR B 1 202 ? -6.457 -4.324 13.383 1 82.81 202 THR B O 1
ATOM 3197 N N . THR B 1 203 ? -4.293 -4.094 13.898 1 83.94 203 THR B N 1
ATOM 3198 C CA . THR B 1 203 ? -4.594 -2.842 14.586 1 83.94 203 THR B CA 1
ATOM 3199 C C . THR B 1 203 ? -3.904 -1.667 13.898 1 83.94 203 THR B C 1
ATOM 3201 O O . THR B 1 203 ? -3.799 -0.58 14.469 1 83.94 203 THR B O 1
ATOM 3204 N N . LEU B 1 204 ? -3.492 -1.943 12.703 1 86.25 204 LEU B N 1
ATOM 3205 C CA . LEU B 1 204 ? -2.703 -0.918 12.031 1 86.25 204 LEU B CA 1
ATOM 3206 C C . LEU B 1 204 ? -3.602 0.193 11.492 1 86.25 204 LEU B C 1
ATOM 3208 O O . LEU B 1 204 ? -3.154 1.329 11.32 1 86.25 204 LEU B O 1
ATOM 3212 N N . VAL B 1 205 ? -4.898 -0.131 11.258 1 86.56 205 VAL B N 1
ATOM 3213 C CA . VAL B 1 205 ? -5.82 0.875 10.75 1 86.56 205 VAL B CA 1
ATOM 3214 C C . VAL B 1 205 ? -6.812 1.27 11.844 1 86.56 205 VAL B C 1
ATOM 3216 O O . VAL B 1 205 ? -6.859 2.432 12.258 1 86.56 205 VAL B O 1
ATOM 3219 N N . LEU B 1 206 ? -7.52 0.282 12.219 1 77.81 206 LEU B N 1
ATOM 3220 C CA . LEU B 1 206 ? -8.555 0.5 13.227 1 77.81 206 LEU B CA 1
ATOM 3221 C C . LEU B 1 206 ? -8.086 0.058 14.602 1 77.81 206 LEU B C 1
ATOM 3223 O O . LEU B 1 206 ? -7.551 -1.044 14.758 1 77.81 206 LEU B O 1
ATOM 3227 N N . SER B 1 207 ? -7.789 1.129 15.562 1 68.5 207 SER B N 1
ATOM 3228 C CA . SER B 1 207 ? -7.355 0.785 16.922 1 68.5 207 SER B CA 1
ATOM 3229 C C . SER B 1 207 ? -8.547 0.52 17.828 1 68.5 207 SER B C 1
ATOM 3231 O O . SER B 1 207 ? -9.641 1.047 17.609 1 68.5 207 SER B O 1
#

Organism: NCBI:txid2722751

Radius of gyration: 21.02 Å; Cα contacts (8 Å, |Δi|>4): 773; chains: 2; bounding box: 49×56×48 Å

Secondary structure (DSSP, 8-state):
--S--PPPPSS-TTTTTTTS-HHHHHHIIIIIIHHHHHHHHHHHHHHHHHHHHT--TTHHHHHHHHHHHHHHHHHHHHHHHTB-TT--S---HHHHHHHHHHHSSHHHHHHHHHHHHHT--SSEEEEEEEETTTSSEEEEEEETTTBS--TTEEEEEEEE-SGGGTHHHHTT-HHHHHHHHHTTB-HHHHHHHHHHHHHHSTTSS--/--S--PPPPSS-TTTTTTTS-HHHHHHIIIIIIHHHHHHHHHHHHHHHHHHHHT--TTHHHHHHHHHHHHHHHHHHHHHHHTB-TT--S---HHHHHHHHHHHSSHHHHHHHHHHHHHT--SSEEEEEEEETTTSSEEEEEEETTTBS--TTEEEEEEEE-SGGGTHHHHTT-HHHHHHHHHTTB-HHHHHHHHHHHHHHSTTSS--

InterPro domains:
  IPR001189 Manganese/iron superoxide dismutase [PIRSF000349] (4-201)
  IPR001189 Manganese/iron superoxide dismutase [PR01703] (7-18)
  IPR001189 Manganese/iron superoxide dismutase [PR01703] (28-41)
  IPR001189 Manganese/iron superoxide dismutase [PR01703] (67-80)
  IPR001189 Manganese/iron superoxide dismutase [PR01703] (120-128)
  IPR001189 Manganese/iron superoxide dismutase [PR01703] (158-170)
  IPR019831 Manganese/iron superoxide dismutase, N-terminal [PF00081] (4-84)
  IPR019832 Manganese/iron superoxide dismutase, C-terminal [PF02777] (91-193)
  IPR019833 Manganese/iron superoxide dismutase, binding site [PS00088] (160-167)
  IPR036314 Manganese/iron superoxide dismutase, C-terminal domain superfamily [G3DSA:3.55.40.20] (83-207)
  IPR036314 Manganese/iron superoxide dismutase, C-terminal domain superfamily [SSF54719] (84-197)
  IPR036324 Manganese/iron superoxide dismutase, N-terminal domain superfamily [G3DSA:1.10.287.990] (21-82)
  IPR036324 Manganese/iron superoxide dismutase, N-terminal domain superfamily [SSF46609] (3-89)
  IPR050265 Iron/Manganese Superoxide Dismutase [PTHR11404] (3-199)

Solvent-accessible surface area (backbone atoms only — not comparable to full-atom values): 21117 Å² total; per-residue (Å²): 133,76,71,54,73,75,74,79,72,96,61,60,52,55,47,43,50,90,62,43,49,31,68,47,42,45,46,41,48,72,43,55,40,36,48,18,28,52,40,24,41,50,24,52,51,52,50,52,51,26,58,74,69,70,49,63,86,55,38,61,61,41,31,49,43,27,24,40,16,42,6,36,33,47,51,50,58,41,32,60,55,30,42,35,71,84,27,29,81,74,63,60,67,71,49,37,52,48,42,25,73,55,49,68,29,64,68,49,37,51,52,50,50,48,45,41,43,70,56,53,84,68,50,21,28,25,32,36,23,42,32,39,83,66,70,42,57,46,66,38,50,31,36,59,41,13,25,46,34,36,66,60,37,41,74,40,42,55,46,74,57,35,59,76,69,41,30,92,82,41,53,90,41,59,68,58,46,53,57,34,46,51,52,22,31,18,47,68,48,29,36,52,42,47,52,48,42,67,73,33,36,54,53,71,66,61,121,133,78,72,54,74,76,77,79,72,96,60,60,52,54,47,43,49,89,61,42,49,32,68,46,42,43,47,42,49,70,44,54,40,36,48,17,27,52,41,24,42,49,23,53,50,52,50,51,50,26,59,74,69,70,49,63,87,55,39,62,61,41,31,49,43,27,25,38,17,42,5,36,34,46,52,48,59,42,32,60,54,29,42,34,70,83,28,29,82,73,61,62,69,70,48,38,52,47,42,25,73,54,48,68,28,66,67,50,37,51,52,50,51,50,46,40,43,72,56,54,82,68,50,21,27,26,32,37,24,42,31,39,83,65,71,41,57,47,68,38,51,30,34,58,41,14,25,45,34,35,65,60,35,41,73,40,42,54,45,75,57,34,59,76,71,41,31,93,83,41,53,90,42,59,68,58,46,53,58,33,45,50,52,21,31,18,46,67,48,30,37,52,42,48,52,48,44,69,74,33,35,54,55,70,65,61,120

pLDDT: mean 97.24, std 4.33, range [61.88, 98.94]

Nearest PDB structures (foldseek):
  8bhx-assembly1_A  TM=9.867E-01  e=5.051E-27  Thermobifida fusca
  1gn2-assembly1_A  TM=9.954E-01  e=2.274E-23  Mycobacterium tuberculosis
  1ids-assembly1_C  TM=9.946E-01  e=2.679E-23  Mycobacterium tuberculosis
  1gn6-assembly1_A  TM=9.954E-01  e=8.910E-23  Mycobacterium tuberculosis
  1gn4-assembly1_D  TM=9.939E-01  e=2.135E-22  Mycobacterium tuberculosis

Sequence (414 aa):
MSLYTLPELPYDYAALEPHISGKIMELHHDKHHAAYVTGANNAVANLAAAREAGDLSKINQLSKDLAFNLGGHTNHSIFWQNLSPNGGGQPEGELLEAIKDSFGSFDSFQKHFTAAALGIQGSGW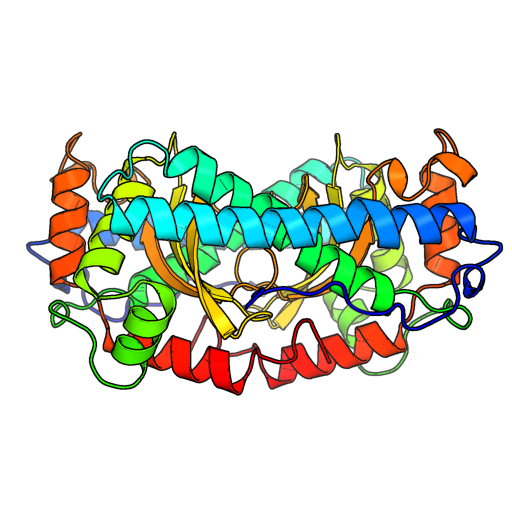AVLAYDTISGKLNIFQLFDQQGNVPPVTIPLFMVDMWEHAFYLDYLNVKADYLKAIWNIANWEDVAARLTRAQEQATTLVLSMSLYTLPELPYDYAALEPHISGKIMELHHDKHHAAYVTGANNAVANLAAAREAGDLSKINQLSKDLAFNLGGHTNHSIFWQNLSPNGGGQPEGELLEAIKDSFGSFDSFQKHFTAAALGIQGSGWAVLAYDTISGKLNIFQLFDQQGNVPPVTIPLFMVDMWEHAFYLDYLNVKADYLKAIWNIANWEDVAARLTRAQEQATTLVLS